Protein AF-C7YKR8-F1 (afdb_monomer)

pLDDT: mean 79.71, std 14.05, range [39.88, 94.81]

Solvent-accessible surface area (backbone atoms only — not comparable to full-atom values): 21267 Å² total; per-residue (Å²): 134,85,64,91,65,53,67,62,52,52,40,52,53,52,49,54,52,49,39,50,47,22,41,76,39,64,65,51,76,65,59,46,47,53,55,51,51,62,50,40,73,78,52,76,65,50,73,67,57,32,49,54,42,43,48,23,43,52,49,33,64,44,86,58,52,64,68,41,47,56,44,45,60,62,54,72,74,64,97,63,94,51,52,55,55,39,54,50,52,48,31,56,67,51,92,46,68,71,55,20,33,53,35,36,21,50,49,52,54,38,23,52,69,47,73,41,38,66,64,45,44,51,46,41,43,74,38,89,64,12,68,61,51,33,50,47,40,27,72,32,49,80,40,50,67,56,33,51,48,32,53,49,55,60,36,59,94,46,92,72,68,79,72,50,65,46,76,80,42,58,94,33,49,64,64,43,45,57,34,87,89,50,61,65,70,57,50,61,70,55,38,53,65,64,66,35,83,55,85,59,70,52,61,76,93,70,42,52,98,83,30,39,31,60,63,54,41,42,43,51,49,43,56,42,42,63,71,40,84,90,59,52,73,69,57,45,45,55,49,44,53,46,42,50,57,38,44,53,53,23,75,53,80,66,56,69,66,51,50,50,54,48,47,56,64,50,46,44,42,43,77,71,60,40,79,43,59,66,72,51,54,50,48,52,32,56,54,32,29,76,58,68,32,64,67,54,19,50,53,53,47,52,52,54,52,50,52,38,50,47,43,75,73,45,81,87,75,86,74,82,82,80,85,73,62,68,66,58,57,53,50,54,53,48,54,56,47,53,55,48,53,53,51,51,52,53,50,54,52,51,52,53,53,52,53,54,52,51,53,54,55,57,61,66,72,71,72,85,84,81,89,91,88,88,132

Secondary structure (DSSP, 8-state):
-PPTTHHHHHHHHHHHHHHHHHHHS---HHHHHHHHHHHHTTSPPPHHHHHHHHHHHHHHH-S-HHHHHHHHHHHHS-SSS-HHHHHHHHHH-SS-HHHHHHHHHHHHHHHHHTT-HHHHHHHHHHSTTHHHHHHHHHHHH--HHHHHHHHHHHHTT-SS---B-GGGGHHHHHHHHH-TTS-HHHHHHHB-----SS--BPPGGG-BTTB-BHHHHHHHHHHHHHT-SSS-HHHHHHHHHHHHHHHHTTTSPPPHHHHHHHHHHHHHHHHTTS---HHHHHHHHHHHHHHH-HHHHHHHHHHHHHHHHHHHH----S-------HHHHHHHHHHHHHHHHHHHHHHHHHHHHHHHHHHHHHHHTTSSS---S--

Structure (mmCIF, N/CA/C/O backbone):
data_AF-C7YKR8-F1
#
_entry.id   AF-C7YKR8-F1
#
loop_
_atom_site.group_PDB
_atom_site.id
_atom_site.type_symbol
_atom_site.label_atom_id
_atom_site.label_alt_id
_atom_site.label_comp_id
_atom_site.label_asym_id
_atom_site.label_entity_id
_atom_site.label_seq_id
_atom_site.pdbx_PDB_ins_code
_atom_site.Cartn_x
_atom_site.Cartn_y
_atom_site.Cartn_z
_atom_site.occupancy
_atom_site.B_iso_or_equiv
_atom_site.auth_seq_id
_atom_site.auth_comp_id
_atom_site.auth_asym_id
_atom_site.auth_atom_id
_atom_site.pdbx_PDB_model_num
ATOM 1 N N . MET A 1 1 ? -13.514 -14.381 -41.328 1.00 40.78 1 MET A N 1
ATOM 2 C CA . MET A 1 1 ? -12.515 -15.469 -41.296 1.00 40.78 1 MET A CA 1
ATOM 3 C C . MET A 1 1 ? -11.174 -14.839 -40.957 1.00 40.78 1 MET A C 1
ATOM 5 O O . MET A 1 1 ? -10.691 -14.051 -41.757 1.00 40.78 1 MET A O 1
ATOM 9 N N . ALA A 1 2 ? -10.637 -15.071 -39.757 1.00 43.06 2 ALA A N 1
ATOM 10 C CA . ALA A 1 2 ? -9.278 -14.646 -39.419 1.00 43.06 2 ALA A CA 1
ATOM 11 C C . ALA A 1 2 ? -8.301 -15.655 -40.035 1.00 43.06 2 ALA A C 1
ATOM 13 O O . ALA A 1 2 ? -8.480 -16.858 -39.852 1.00 43.06 2 ALA A O 1
ATOM 14 N N . ILE A 1 3 ? -7.326 -15.178 -40.810 1.00 47.47 3 ILE A N 1
ATOM 15 C CA . ILE A 1 3 ? -6.285 -16.029 -41.393 1.00 47.47 3 ILE A CA 1
ATOM 16 C C 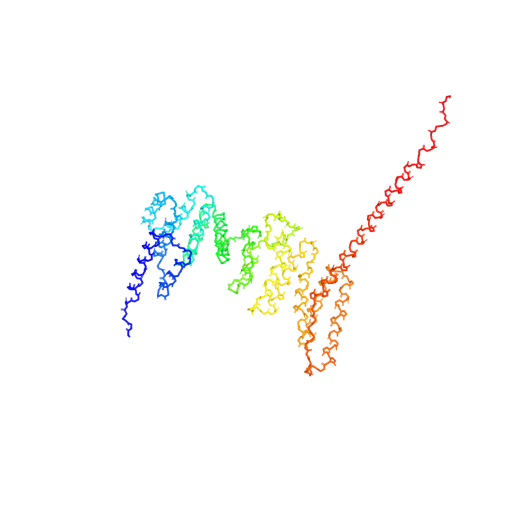. ILE A 1 3 ? -5.303 -16.379 -40.262 1.00 47.47 3 ILE A C 1
ATOM 18 O O . ILE A 1 3 ? -4.758 -15.459 -39.644 1.00 47.47 3 ILE A O 1
ATOM 22 N N . PRO A 1 4 ? -5.057 -17.666 -39.961 1.00 44.59 4 PRO A N 1
ATOM 23 C CA . PRO A 1 4 ? -4.032 -18.059 -38.996 1.00 44.59 4 PRO A CA 1
ATOM 24 C C . PRO A 1 4 ? -2.668 -17.478 -39.415 1.00 44.59 4 PRO A C 1
ATOM 26 O O . PRO A 1 4 ? -2.209 -17.739 -40.523 1.00 44.59 4 PRO A O 1
ATOM 29 N N . GLY A 1 5 ? -2.048 -16.656 -38.558 1.00 57.94 5 GLY A N 1
ATOM 30 C CA . GLY A 1 5 ? -0.767 -15.970 -38.824 1.00 57.94 5 GLY A CA 1
ATOM 31 C C . GLY A 1 5 ? -0.846 -14.442 -38.991 1.00 57.94 5 GLY A C 1
ATOM 32 O O . GLY A 1 5 ? 0.175 -13.764 -38.880 1.00 57.94 5 GLY A O 1
ATOM 33 N N . ASP A 1 6 ? -2.042 -13.874 -39.174 1.00 70.81 6 ASP A N 1
ATOM 34 C CA . ASP A 1 6 ? -2.243 -12.417 -39.307 1.00 70.81 6 ASP A CA 1
ATOM 35 C C . ASP A 1 6 ? -1.933 -11.670 -37.991 1.00 70.81 6 ASP A C 1
ATOM 37 O O . ASP A 1 6 ? -1.323 -10.602 -37.992 1.00 70.81 6 ASP A O 1
ATOM 41 N N . ASP A 1 7 ? -2.254 -12.268 -36.840 1.00 72.06 7 ASP A N 1
ATOM 42 C CA . ASP A 1 7 ? -2.039 -11.637 -35.531 1.00 72.06 7 ASP A CA 1
ATOM 43 C C . ASP A 1 7 ? -0.555 -11.542 -35.136 1.00 72.06 7 ASP A C 1
ATOM 45 O O . ASP A 1 7 ? -0.126 -10.519 -34.597 1.00 72.06 7 ASP A O 1
ATOM 49 N N . GLU A 1 8 ? 0.260 -12.558 -35.445 1.00 76.56 8 GLU A N 1
ATOM 50 C CA . GLU A 1 8 ? 1.711 -12.517 -35.197 1.00 76.56 8 GLU A CA 1
ATOM 51 C C . GLU A 1 8 ? 2.405 -11.493 -36.100 1.00 76.56 8 GLU A C 1
ATOM 53 O O . GLU A 1 8 ? 3.248 -10.718 -35.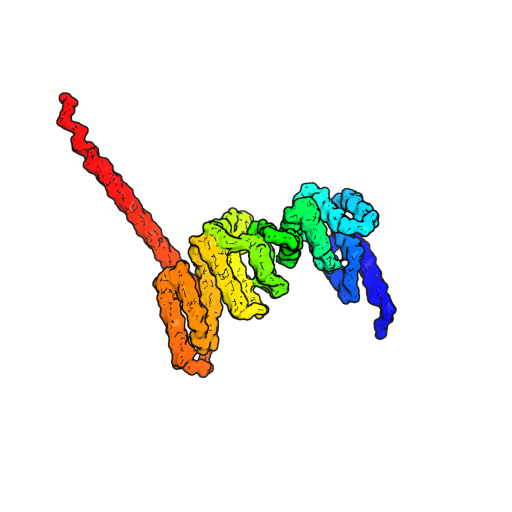639 1.00 76.56 8 GLU A O 1
ATOM 58 N N . PHE A 1 9 ? 2.001 -11.427 -37.371 1.00 79.44 9 PHE A N 1
ATOM 59 C CA . PHE A 1 9 ? 2.515 -10.446 -38.320 1.00 79.44 9 PHE A CA 1
ATOM 60 C C . PHE A 1 9 ? 2.137 -9.010 -37.920 1.00 79.44 9 PHE A C 1
ATOM 62 O O . PHE A 1 9 ? 2.999 -8.126 -37.852 1.00 79.44 9 PHE A O 1
ATOM 69 N N . ARG A 1 10 ? 0.869 -8.775 -37.554 1.00 79.88 10 ARG A N 1
ATOM 70 C CA . ARG A 1 10 ? 0.391 -7.480 -37.036 1.00 79.88 10 ARG A CA 1
ATOM 71 C C . ARG A 1 10 ? 1.097 -7.074 -35.751 1.00 79.88 10 ARG A C 1
ATOM 73 O O . ARG A 1 10 ? 1.428 -5.892 -35.588 1.00 79.88 10 ARG A O 1
ATOM 80 N N . LYS A 1 11 ? 1.363 -8.026 -34.850 1.00 82.62 11 LYS A N 1
ATOM 81 C CA . LYS A 1 11 ? 2.171 -7.779 -33.652 1.00 82.62 11 LYS A CA 1
ATOM 82 C C . LYS A 1 11 ? 3.588 -7.364 -34.033 1.00 82.62 11 LYS A C 1
ATOM 84 O O . LYS A 1 11 ? 4.062 -6.367 -33.499 1.00 82.62 11 LYS A O 1
ATOM 89 N N . GLY A 1 12 ? 4.230 -8.066 -34.969 1.00 83.81 12 GLY A N 1
ATOM 90 C CA . GLY A 1 12 ? 5.576 -7.751 -35.453 1.00 83.81 12 GLY A CA 1
ATOM 91 C C . GLY A 1 12 ? 5.690 -6.318 -35.979 1.00 83.81 12 GLY A C 1
ATOM 92 O O . GLY A 1 12 ? 6.535 -5.551 -35.513 1.00 83.81 12 GLY A O 1
ATOM 93 N N . ILE A 1 13 ? 4.779 -5.908 -36.867 1.00 84.62 13 ILE A N 1
ATOM 94 C CA . ILE A 1 13 ? 4.734 -4.529 -37.386 1.00 84.62 13 ILE A CA 1
ATOM 95 C C . ILE A 1 13 ? 4.521 -3.525 -36.248 1.00 84.62 13 ILE A C 1
ATOM 97 O O . ILE A 1 13 ? 5.262 -2.547 -36.121 1.00 84.62 13 ILE A O 1
ATOM 101 N N . SER A 1 14 ? 3.527 -3.770 -35.393 1.00 85.44 14 SER A N 1
ATOM 102 C CA . SER A 1 14 ? 3.185 -2.851 -34.304 1.00 85.44 14 SER A CA 1
ATOM 103 C C . SER A 1 14 ? 4.318 -2.720 -33.282 1.00 85.44 14 SER A C 1
ATOM 105 O O . SER A 1 14 ? 4.570 -1.629 -32.769 1.00 85.44 14 SER A O 1
ATOM 107 N N . TYR A 1 15 ? 5.031 -3.815 -33.012 1.00 87.38 15 TYR A N 1
ATOM 108 C CA . TYR A 1 15 ? 6.222 -3.850 -32.173 1.00 87.38 15 TYR A CA 1
ATOM 109 C C . TYR A 1 15 ? 7.341 -2.990 -32.761 1.00 87.38 15 TYR A C 1
ATOM 111 O O . TYR A 1 15 ? 7.862 -2.124 -32.058 1.00 87.38 15 TYR A O 1
ATOM 119 N N . HIS A 1 16 ? 7.677 -3.165 -34.042 1.00 85.19 16 HIS A N 1
ATOM 120 C CA . HIS A 1 16 ? 8.729 -2.378 -34.688 1.00 85.19 16 HIS A CA 1
ATOM 121 C C . HIS A 1 16 ? 8.386 -0.885 -34.748 1.00 85.19 16 HIS A C 1
ATOM 123 O O . HIS A 1 16 ? 9.249 -0.041 -34.487 1.00 85.19 16 HIS A O 1
ATOM 129 N N . LEU A 1 17 ? 7.120 -0.543 -35.009 1.00 86.06 17 LEU A N 1
ATOM 130 C CA . LEU A 1 17 ? 6.636 0.837 -34.940 1.00 86.06 17 LEU A CA 1
ATOM 131 C C . LEU A 1 17 ? 6.781 1.414 -33.528 1.00 86.06 17 LEU A C 1
ATOM 133 O O . LEU A 1 17 ? 7.344 2.497 -33.362 1.00 86.06 17 LEU A O 1
ATOM 137 N N . LEU A 1 18 ? 6.336 0.690 -32.496 1.00 86.94 18 LEU A N 1
ATOM 138 C CA . LEU A 1 18 ? 6.470 1.140 -31.110 1.00 86.94 18 LEU A CA 1
ATOM 139 C C . LEU A 1 18 ? 7.938 1.275 -30.693 1.00 86.94 18 LEU A C 1
ATOM 141 O O . LEU A 1 18 ? 8.289 2.256 -30.042 1.00 86.94 18 LEU A O 1
ATOM 145 N N . GLN A 1 19 ? 8.798 0.332 -31.073 1.00 85.06 19 GLN A N 1
ATOM 146 C CA . GLN A 1 19 ? 10.235 0.390 -30.816 1.00 85.06 19 GLN A CA 1
ATOM 147 C C . GLN A 1 19 ? 10.849 1.652 -31.431 1.00 85.06 19 GLN A C 1
ATOM 149 O O . GLN A 1 19 ? 11.587 2.373 -30.756 1.00 85.06 19 GLN A O 1
ATOM 154 N N . THR A 1 20 ? 10.512 1.938 -32.688 1.00 83.00 20 THR A N 1
ATOM 155 C CA . THR A 1 20 ? 11.004 3.107 -33.426 1.00 83.00 20 THR A CA 1
ATOM 156 C C . THR A 1 20 ? 10.533 4.401 -32.767 1.00 83.00 20 THR A C 1
ATOM 158 O O . THR A 1 20 ? 11.340 5.277 -32.459 1.00 83.00 20 THR A O 1
ATOM 161 N N . LEU A 1 21 ? 9.239 4.498 -32.449 1.00 83.81 21 LEU A N 1
ATOM 162 C CA . LEU A 1 21 ? 8.668 5.655 -31.758 1.00 83.81 21 LEU A CA 1
ATOM 163 C C . LEU A 1 21 ? 9.272 5.853 -30.368 1.00 83.81 21 LEU A C 1
ATOM 165 O O . LEU A 1 21 ? 9.591 6.980 -30.002 1.00 83.81 21 LEU A O 1
ATOM 169 N N . ALA A 1 22 ? 9.454 4.774 -29.604 1.00 82.12 22 ALA A N 1
ATOM 170 C CA . ALA A 1 22 ? 10.043 4.827 -28.272 1.00 82.12 22 ALA A CA 1
ATOM 171 C C . ALA A 1 22 ? 11.506 5.279 -28.298 1.00 82.12 22 ALA A C 1
ATOM 173 O O . ALA A 1 22 ? 11.955 5.854 -27.310 1.00 82.12 22 ALA A O 1
ATOM 174 N N . TYR A 1 23 ? 12.226 5.034 -29.397 1.00 79.94 23 TYR A N 1
ATOM 175 C CA . TYR A 1 23 ? 13.611 5.459 -29.592 1.00 79.94 23 TYR A CA 1
ATOM 176 C C . TYR A 1 23 ? 13.722 6.922 -30.045 1.00 79.94 23 TYR A C 1
ATOM 178 O O . TYR A 1 23 ? 14.533 7.676 -29.507 1.00 79.94 23 TYR A O 1
ATOM 186 N N . ILE A 1 24 ? 12.906 7.333 -31.019 1.00 78.06 24 ILE A N 1
ATOM 187 C CA . ILE A 1 24 ? 12.989 8.667 -31.634 1.00 78.06 24 ILE A CA 1
ATOM 188 C C . ILE A 1 24 ? 12.348 9.730 -30.737 1.00 78.06 24 ILE A C 1
ATOM 190 O O . ILE A 1 24 ? 12.894 10.822 -30.576 1.00 78.06 24 ILE A O 1
ATOM 194 N N . ILE A 1 25 ? 11.198 9.413 -30.136 1.00 80.75 25 ILE A N 1
ATOM 195 C CA . ILE A 1 25 ? 10.361 10.369 -29.409 1.00 80.75 25 ILE A CA 1
ATOM 196 C C . ILE A 1 25 ? 10.331 9.986 -27.922 1.00 80.75 25 ILE A C 1
ATOM 198 O O . ILE A 1 25 ? 10.086 8.823 -27.593 1.00 80.75 25 ILE A O 1
ATOM 202 N N . PRO A 1 26 ? 10.517 10.937 -26.985 1.00 81.31 26 PRO A N 1
ATOM 203 C CA . PRO A 1 26 ? 10.390 10.681 -25.551 1.00 81.31 26 PRO A CA 1
ATOM 204 C C . PRO A 1 26 ? 8.919 10.470 -25.160 1.00 81.31 26 PRO A C 1
ATOM 206 O O . PRO A 1 26 ? 8.272 11.341 -24.578 1.00 81.31 26 PRO A O 1
ATOM 209 N N . LEU A 1 27 ? 8.373 9.292 -25.475 1.00 83.75 27 LEU A N 1
ATOM 210 C CA . LEU A 1 27 ? 6.969 8.966 -25.237 1.00 83.75 27 LEU A CA 1
ATOM 211 C C . LEU A 1 27 ? 6.591 9.158 -23.757 1.00 83.75 27 LEU A C 1
ATOM 213 O O . LEU A 1 27 ? 7.277 8.711 -22.822 1.00 83.75 27 LEU A O 1
ATOM 217 N N . SER A 1 28 ? 5.442 9.803 -23.544 1.00 86.12 28 SER A N 1
ATOM 218 C CA . SER A 1 28 ? 4.877 10.024 -22.213 1.00 86.12 28 SER A CA 1
ATOM 219 C C . SER A 1 28 ? 4.529 8.701 -21.509 1.00 86.12 28 SER A C 1
ATOM 221 O O . SER A 1 28 ? 4.562 7.611 -22.098 1.00 86.12 28 SER A O 1
ATOM 223 N N . LYS A 1 29 ? 4.202 8.784 -20.210 1.00 84.00 29 LYS A N 1
ATOM 224 C CA . LYS A 1 29 ? 3.725 7.639 -19.412 1.00 84.00 29 LYS A CA 1
ATOM 225 C C . LYS A 1 29 ? 2.549 6.942 -20.113 1.00 84.00 29 LYS A C 1
ATOM 227 O O . LYS A 1 29 ? 2.623 5.761 -20.446 1.00 84.00 29 LYS A O 1
ATOM 232 N N . SER A 1 30 ? 1.514 7.730 -20.393 1.00 86.81 30 SER A N 1
ATOM 233 C CA . SER A 1 30 ? 0.231 7.299 -20.942 1.00 86.81 30 SER A CA 1
ATOM 234 C C . SER A 1 30 ? 0.314 6.846 -22.398 1.00 86.81 30 SER A C 1
ATOM 236 O O . SER A 1 30 ? -0.304 5.849 -22.760 1.00 86.81 30 SER A O 1
ATOM 238 N N . THR A 1 31 ? 1.076 7.537 -23.248 1.00 88.56 31 THR A N 1
ATOM 239 C CA . THR A 1 31 ? 1.165 7.191 -24.675 1.00 88.56 31 THR A CA 1
ATOM 240 C C . THR A 1 31 ? 1.852 5.848 -24.876 1.00 88.56 31 THR A C 1
ATOM 242 O O . THR A 1 31 ? 1.306 4.987 -25.561 1.00 88.56 31 THR A O 1
ATOM 245 N N . PHE A 1 32 ? 2.986 5.615 -24.210 1.00 88.81 32 PHE A N 1
ATOM 246 C CA . PHE A 1 32 ? 3.649 4.313 -24.275 1.00 88.81 32 PHE A CA 1
ATOM 247 C C . PHE A 1 32 ? 2.764 3.192 -23.715 1.00 88.81 32 PHE A C 1
ATOM 249 O O . PHE A 1 32 ? 2.633 2.154 -24.354 1.00 88.81 32 PHE A O 1
ATOM 256 N N . GLY A 1 33 ? 2.109 3.413 -22.566 1.00 88.12 33 GLY A N 1
ATOM 257 C CA . GLY A 1 33 ? 1.206 2.422 -21.973 1.00 88.12 33 GLY A CA 1
ATOM 258 C C . GLY A 1 33 ? 0.049 2.036 -22.889 1.00 88.12 33 GLY A C 1
ATOM 259 O O . GLY A 1 33 ? -0.237 0.849 -23.030 1.00 88.12 33 GLY A O 1
ATOM 260 N N . ARG A 1 34 ? -0.564 3.008 -23.576 1.00 89.38 34 ARG A N 1
ATOM 261 C CA . ARG A 1 34 ? -1.640 2.748 -24.545 1.00 89.38 34 ARG A CA 1
ATOM 262 C C . ARG A 1 34 ? -1.168 1.886 -25.715 1.00 89.38 34 ARG A C 1
ATOM 264 O O . ARG A 1 34 ? -1.830 0.901 -26.029 1.00 89.38 34 ARG A O 1
ATOM 271 N N . PHE A 1 35 ? -0.041 2.227 -26.341 1.00 88.56 35 PHE A N 1
ATOM 272 C CA . PHE A 1 35 ? 0.480 1.445 -27.467 1.00 88.56 35 PHE A CA 1
ATOM 273 C C . PHE A 1 35 ? 0.908 0.044 -27.036 1.00 88.56 35 PHE A C 1
ATOM 275 O O . PHE A 1 35 ? 0.485 -0.935 -27.643 1.00 88.56 35 PHE A O 1
ATOM 282 N N . ALA A 1 36 ? 1.677 -0.066 -25.953 1.00 88.06 36 ALA A N 1
ATOM 283 C CA . ALA A 1 36 ? 2.160 -1.352 -25.475 1.00 88.06 36 ALA A CA 1
ATOM 284 C C . ALA A 1 36 ? 1.012 -2.285 -25.055 1.00 88.06 36 ALA A C 1
ATOM 286 O O . ALA A 1 36 ? 1.018 -3.458 -25.413 1.00 88.06 36 ALA A O 1
ATOM 287 N N . SER A 1 37 ? -0.014 -1.766 -24.370 1.00 86.75 37 SER A N 1
ATOM 288 C CA . SER A 1 37 ? -1.174 -2.575 -23.965 1.00 86.75 37 SER A CA 1
ATOM 289 C C . SER A 1 37 ? -1.987 -3.061 -25.164 1.00 86.75 37 SER A C 1
ATOM 291 O O . SER A 1 37 ? -2.466 -4.190 -25.156 1.00 86.75 37 SER A O 1
ATOM 293 N N . ARG A 1 38 ? -2.132 -2.237 -26.214 1.00 86.06 38 ARG A N 1
ATOM 294 C CA . ARG A 1 38 ? -2.821 -2.641 -27.452 1.00 86.06 38 ARG A CA 1
ATOM 295 C C . ARG A 1 38 ? -2.106 -3.793 -28.153 1.00 86.06 38 ARG A C 1
ATOM 297 O O . ARG A 1 38 ? -2.774 -4.717 -28.596 1.00 86.06 38 ARG A O 1
ATOM 304 N N . ILE A 1 39 ? -0.776 -3.755 -28.206 1.00 84.75 39 ILE A N 1
ATOM 305 C CA . ILE A 1 39 ? 0.023 -4.820 -28.824 1.00 84.75 39 ILE A CA 1
ATOM 306 C C . ILE A 1 39 ? -0.040 -6.095 -27.971 1.00 84.75 39 ILE A C 1
ATOM 308 O O . ILE A 1 39 ? -0.289 -7.174 -28.500 1.00 84.75 39 ILE A O 1
ATOM 312 N N . ASN A 1 40 ? 0.087 -5.966 -26.647 1.00 81.88 40 ASN A N 1
ATOM 313 C CA . ASN A 1 40 ? 0.116 -7.099 -25.717 1.00 81.88 40 ASN A CA 1
ATOM 314 C C . ASN A 1 40 ? -1.206 -7.886 -25.630 1.00 81.88 40 ASN A C 1
ATOM 316 O O . ASN A 1 40 ? -1.189 -9.052 -25.254 1.00 81.88 40 ASN A O 1
ATOM 320 N N . ARG A 1 41 ? -2.353 -7.278 -25.977 1.00 77.75 41 ARG A N 1
ATOM 321 C CA . ARG A 1 41 ? -3.659 -7.972 -26.013 1.00 77.75 41 ARG A CA 1
ATOM 322 C C . ARG A 1 41 ? -3.714 -9.121 -27.024 1.00 77.75 41 ARG A C 1
ATOM 324 O O . ARG A 1 41 ? -4.576 -9.977 -26.889 1.00 77.75 41 ARG A O 1
ATOM 331 N N . THR A 1 42 ? -2.833 -9.119 -28.025 1.00 70.12 42 THR A N 1
ATOM 332 C CA . THR A 1 42 ? -2.783 -10.171 -29.052 1.00 70.12 42 THR A CA 1
ATOM 333 C C . THR A 1 42 ? -1.957 -11.366 -28.582 1.00 70.12 42 THR A C 1
ATOM 335 O O . THR A 1 42 ? -2.431 -12.493 -28.608 1.00 70.12 42 THR A O 1
ATOM 338 N N . THR A 1 43 ? -0.741 -11.123 -28.087 1.00 74.44 43 THR A N 1
ATOM 339 C CA . THR A 1 43 ? 0.137 -12.131 -27.481 1.00 74.44 43 THR A CA 1
ATOM 340 C C . THR A 1 43 ? 1.107 -11.472 -26.491 1.00 74.44 43 THR A C 1
ATOM 342 O O . THR A 1 43 ? 1.550 -10.342 -26.736 1.00 74.44 43 THR A O 1
ATOM 345 N N . PRO A 1 44 ? 1.500 -12.173 -25.408 1.00 82.69 44 PRO A N 1
ATOM 346 C CA . PRO A 1 44 ? 2.419 -11.642 -24.405 1.00 82.69 44 PRO A CA 1
ATOM 347 C C . PRO A 1 44 ? 3.785 -11.272 -25.000 1.00 82.69 44 PRO A C 1
ATOM 349 O O . PRO A 1 44 ? 4.239 -11.866 -25.984 1.00 82.69 44 PRO A O 1
ATOM 352 N N . TRP A 1 45 ? 4.455 -10.283 -24.410 1.00 84.88 45 TRP A N 1
ATOM 353 C CA . TRP A 1 45 ? 5.810 -9.889 -24.804 1.00 84.88 45 TRP A CA 1
ATOM 354 C C . TRP A 1 45 ? 6.824 -11.014 -24.582 1.00 84.88 45 TRP A C 1
ATOM 356 O O . TRP A 1 45 ? 6.910 -11.583 -23.491 1.00 84.88 45 TRP A O 1
ATOM 366 N N . LYS A 1 46 ? 7.675 -11.280 -25.579 1.00 85.81 46 LYS A N 1
ATOM 367 C CA . LYS A 1 46 ? 8.892 -12.073 -25.356 1.00 85.81 46 LYS A CA 1
ATOM 368 C C . LYS A 1 46 ? 9.849 -11.270 -24.468 1.00 85.81 46 LYS A C 1
ATOM 370 O O . LYS A 1 46 ? 9.908 -10.043 -24.556 1.00 85.81 46 LYS A O 1
ATOM 375 N N . LYS A 1 47 ? 10.663 -11.949 -23.650 1.00 82.44 47 LYS A N 1
ATOM 376 C CA . LYS A 1 47 ? 11.644 -11.285 -22.761 1.00 82.44 47 LYS A CA 1
ATOM 377 C C . LYS A 1 47 ? 12.574 -10.327 -23.525 1.00 82.44 47 LYS A C 1
ATOM 379 O O . LYS A 1 47 ? 12.873 -9.240 -23.036 1.00 82.44 47 LYS A O 1
ATOM 384 N N . SER A 1 48 ? 12.989 -10.705 -24.735 1.00 82.31 48 SER A N 1
ATOM 385 C CA . SER A 1 48 ? 13.815 -9.877 -25.623 1.00 82.31 48 SER A CA 1
ATOM 386 C C . SER A 1 48 ? 13.079 -8.634 -26.140 1.00 82.31 48 SER A C 1
ATOM 388 O O . SER A 1 48 ? 13.642 -7.542 -26.110 1.00 82.31 48 SER A O 1
ATOM 390 N N . GLU A 1 49 ? 11.815 -8.766 -26.552 1.00 85.25 49 GLU A N 1
ATOM 391 C CA . GLU A 1 49 ? 10.966 -7.651 -27.005 1.00 85.25 49 GLU A CA 1
ATOM 392 C C . GLU A 1 49 ? 10.746 -6.633 -25.879 1.00 85.25 49 GLU A C 1
ATOM 394 O O . GLU A 1 49 ? 10.962 -5.432 -26.057 1.00 85.25 49 GLU A O 1
ATOM 399 N N . ALA A 1 50 ? 10.377 -7.125 -24.692 1.00 86.75 50 ALA A N 1
ATOM 400 C CA . ALA A 1 50 ? 10.187 -6.315 -23.495 1.00 86.75 50 ALA A CA 1
ATOM 401 C C . ALA A 1 50 ? 11.458 -5.526 -23.148 1.00 86.75 50 ALA A C 1
ATOM 403 O O . ALA A 1 50 ? 11.407 -4.310 -22.942 1.00 86.75 50 ALA A O 1
ATOM 404 N N . PHE A 1 51 ? 12.609 -6.201 -23.151 1.00 85.25 51 PHE A N 1
ATOM 405 C CA . PHE A 1 51 ? 13.902 -5.569 -22.919 1.00 85.25 51 PHE A CA 1
ATOM 406 C C . PHE A 1 51 ? 14.198 -4.459 -23.940 1.00 85.25 51 PHE A C 1
ATOM 408 O O . PHE A 1 51 ? 14.536 -3.338 -23.553 1.00 85.25 51 PHE A O 1
ATOM 415 N N . ILE A 1 52 ? 14.032 -4.735 -25.239 1.00 83.94 52 ILE A N 1
ATOM 416 C CA . ILE A 1 52 ? 14.313 -3.776 -26.317 1.00 83.94 52 ILE A CA 1
ATOM 417 C C . ILE A 1 52 ? 13.419 -2.533 -26.208 1.00 83.94 52 ILE A C 1
ATOM 419 O O . ILE A 1 52 ? 13.914 -1.413 -26.366 1.00 83.94 52 ILE A O 1
ATOM 423 N N . LEU A 1 53 ? 12.132 -2.704 -25.899 1.00 87.88 53 LEU A N 1
ATOM 424 C CA . LEU A 1 53 ? 11.185 -1.596 -25.739 1.00 87.88 53 LEU A CA 1
ATOM 425 C C . LEU A 1 53 ? 11.508 -0.721 -24.530 1.00 87.88 53 LEU A C 1
ATOM 427 O O . LEU A 1 53 ? 11.538 0.509 -24.637 1.00 87.88 53 LEU A O 1
ATOM 431 N N . VAL A 1 54 ? 11.771 -1.343 -23.379 1.00 88.50 54 VAL A N 1
ATOM 432 C CA . VAL A 1 54 ? 12.140 -0.625 -22.152 1.00 88.50 54 VAL A CA 1
ATOM 433 C C . VAL A 1 54 ? 13.435 0.151 -22.369 1.00 88.50 54 VAL A C 1
ATOM 435 O O . VAL A 1 54 ? 13.523 1.328 -22.014 1.00 88.50 54 VAL A O 1
ATOM 438 N N . ARG A 1 55 ? 14.414 -0.482 -23.022 1.00 85.25 55 ARG A N 1
ATOM 439 C CA . ARG A 1 55 ? 15.675 0.145 -23.411 1.00 85.25 55 ARG A CA 1
ATOM 440 C C . ARG A 1 55 ? 15.445 1.369 -24.294 1.00 85.25 55 ARG A C 1
ATOM 442 O O . ARG A 1 55 ? 15.955 2.437 -23.968 1.00 85.25 55 ARG A O 1
ATOM 449 N N . ALA A 1 56 ? 14.683 1.230 -25.382 1.00 83.38 56 ALA A N 1
ATOM 450 C CA . ALA A 1 56 ? 14.399 2.325 -26.313 1.00 83.38 56 ALA A CA 1
ATOM 451 C C . ALA A 1 56 ? 13.755 3.523 -25.599 1.00 83.38 56 ALA A C 1
ATOM 453 O O . ALA A 1 56 ? 14.148 4.668 -25.812 1.00 83.38 56 ALA A O 1
ATOM 454 N N . ARG A 1 57 ? 12.830 3.256 -24.673 1.00 85.44 57 ARG A N 1
ATOM 455 C CA . ARG A 1 57 ? 12.153 4.298 -23.899 1.00 85.44 57 ARG A CA 1
ATOM 456 C C . ARG A 1 57 ? 13.044 4.986 -22.865 1.00 85.44 57 ARG A C 1
ATOM 458 O O . ARG A 1 57 ? 12.867 6.176 -22.612 1.00 85.44 57 ARG A O 1
ATOM 465 N N . LEU A 1 58 ? 13.965 4.258 -22.235 1.00 85.25 58 LEU A N 1
ATOM 466 C CA . LEU A 1 58 ? 14.946 4.868 -21.336 1.00 85.25 58 LEU A CA 1
ATOM 467 C C . LEU A 1 58 ? 15.898 5.776 -22.133 1.00 85.25 58 LEU A C 1
ATOM 469 O O . LEU A 1 58 ? 16.166 6.902 -21.725 1.00 85.25 58 LEU A O 1
ATOM 473 N N . LEU A 1 59 ? 16.323 5.310 -23.311 1.00 79.19 59 LEU A N 1
ATOM 474 C CA . LEU A 1 59 ? 17.177 6.025 -24.260 1.00 79.19 59 LEU A CA 1
ATOM 475 C C . LEU A 1 59 ? 16.619 7.369 -24.700 1.00 79.19 59 LEU A C 1
ATOM 477 O O . LEU A 1 59 ? 17.325 8.375 -24.647 1.00 79.19 59 LEU A O 1
ATOM 481 N N . SER A 1 60 ? 15.356 7.399 -25.127 1.00 80.00 60 SER A N 1
ATOM 482 C CA . SER A 1 60 ? 14.750 8.636 -25.624 1.00 80.00 60 SER A CA 1
ATOM 483 C C . SER A 1 60 ? 14.650 9.721 -24.554 1.00 80.00 60 SER A C 1
ATOM 485 O O . SER A 1 60 ? 14.568 10.901 -24.895 1.00 80.00 60 SER A O 1
ATOM 487 N N . LYS A 1 61 ? 14.714 9.341 -23.271 1.00 77.38 61 LYS A N 1
ATOM 488 C CA . LYS A 1 61 ? 14.676 10.255 -22.122 1.00 77.38 61 LYS A CA 1
ATOM 489 C C . LYS A 1 61 ? 16.039 10.562 -21.503 1.00 77.38 61 LYS A C 1
ATOM 491 O O . LYS A 1 61 ? 16.131 11.510 -20.725 1.00 77.38 61 LYS A O 1
ATOM 496 N N . ALA A 1 62 ? 17.077 9.792 -21.825 1.00 70.00 62 ALA A N 1
ATOM 497 C CA . ALA A 1 62 ? 18.418 10.012 -21.303 1.00 70.00 62 ALA A CA 1
ATOM 498 C C . ALA A 1 62 ? 19.046 11.272 -21.918 1.00 70.00 62 ALA A C 1
ATOM 500 O O . ALA A 1 62 ? 19.015 11.467 -23.136 1.00 70.00 62 ALA A O 1
ATOM 501 N N . ARG A 1 63 ? 19.654 12.121 -21.077 1.00 68.12 63 ARG A N 1
ATOM 502 C CA . ARG A 1 63 ? 20.348 13.334 -21.538 1.00 68.12 63 ARG A CA 1
ATOM 503 C C . ARG A 1 63 ? 21.707 12.979 -22.142 1.00 68.12 63 ARG A C 1
ATOM 505 O O . ARG A 1 63 ? 22.079 13.526 -23.175 1.00 68.12 63 ARG A O 1
ATOM 512 N N . ASN A 1 64 ? 22.417 12.018 -21.548 1.00 63.56 64 ASN A N 1
ATOM 513 C CA . ASN A 1 64 ? 23.694 11.525 -22.061 1.00 63.56 64 ASN A CA 1
ATOM 514 C C . ASN A 1 64 ? 23.514 10.277 -22.941 1.00 63.56 64 ASN A C 1
ATOM 516 O O . ASN A 1 64 ? 23.859 9.162 -22.551 1.00 63.56 64 ASN A O 1
ATOM 520 N N . ARG A 1 65 ? 22.975 10.461 -24.153 1.00 66.44 65 ARG A N 1
ATOM 521 C CA . ARG A 1 65 ? 22.722 9.354 -25.096 1.00 66.44 65 ARG A CA 1
ATOM 522 C C . ARG A 1 65 ? 23.967 8.505 -25.385 1.00 66.44 65 ARG A C 1
ATOM 524 O O . ARG A 1 65 ? 23.823 7.307 -25.588 1.00 66.44 65 ARG A O 1
ATOM 531 N N . ILE A 1 66 ? 25.166 9.092 -25.340 1.00 63.50 66 ILE A N 1
ATOM 532 C CA . ILE A 1 66 ? 26.443 8.426 -25.653 1.00 63.50 66 ILE A CA 1
ATOM 533 C C . ILE A 1 66 ? 26.859 7.447 -24.548 1.00 63.50 66 ILE A C 1
ATOM 535 O O . ILE A 1 66 ? 27.067 6.270 -24.820 1.00 63.50 66 ILE A O 1
ATOM 539 N N . LYS A 1 67 ? 26.924 7.888 -23.283 1.00 62.50 67 LYS A N 1
ATOM 540 C CA . LYS A 1 67 ? 27.279 7.012 -22.144 1.00 62.50 67 LYS A CA 1
ATOM 541 C C . LYS A 1 67 ? 26.299 5.849 -22.009 1.00 62.50 67 LYS A C 1
ATOM 543 O O . LYS A 1 67 ? 26.653 4.729 -21.647 1.00 62.50 67 LYS A O 1
ATOM 548 N N . VAL A 1 68 ? 25.049 6.145 -22.323 1.00 59.81 68 VAL A N 1
ATOM 549 C CA . VAL A 1 68 ? 23.937 5.224 -22.226 1.00 59.81 68 VAL A CA 1
ATOM 550 C C . VAL A 1 68 ? 24.027 4.235 -23.418 1.00 59.81 68 VAL A C 1
ATOM 552 O O . VAL A 1 68 ? 24.004 3.030 -23.174 1.00 59.81 68 VAL A O 1
ATOM 555 N N . ALA A 1 69 ? 24.368 4.687 -24.643 1.00 63.78 69 ALA A N 1
ATOM 556 C CA . ALA A 1 69 ? 24.779 3.865 -25.806 1.00 63.78 69 ALA A CA 1
ATOM 557 C C . ALA A 1 69 ? 25.939 2.897 -25.544 1.00 63.78 69 ALA A C 1
ATOM 559 O O . ALA A 1 69 ? 25.879 1.745 -25.978 1.00 63.78 69 ALA A O 1
ATOM 560 N N . THR A 1 70 ? 26.944 3.296 -24.765 1.00 64.31 70 THR A N 1
ATOM 561 C CA . THR A 1 70 ? 28.047 2.405 -24.374 1.00 64.31 70 THR A CA 1
ATOM 562 C C . THR A 1 70 ? 27.568 1.232 -23.514 1.00 64.31 70 THR A C 1
ATOM 564 O O . THR A 1 70 ? 27.965 0.086 -23.744 1.00 64.31 70 THR A O 1
ATOM 567 N N . TYR A 1 71 ? 26.672 1.477 -22.551 1.00 59.53 71 TYR A N 1
ATOM 568 C CA . TYR A 1 71 ? 26.030 0.397 -21.792 1.00 59.53 71 TYR A CA 1
ATOM 569 C C . TYR A 1 71 ? 25.110 -0.460 -22.678 1.00 59.53 71 TYR A C 1
ATOM 571 O O . TYR A 1 71 ? 24.939 -1.651 -22.415 1.00 59.53 71 TYR A O 1
ATOM 579 N N . TYR A 1 72 ? 24.584 0.103 -23.770 1.00 62.12 72 TYR A N 1
ATOM 580 C CA . TYR A 1 72 ? 23.723 -0.612 -24.710 1.00 62.12 72 TYR A CA 1
ATOM 581 C C . TYR A 1 72 ? 24.454 -1.566 -25.642 1.00 62.12 72 TYR A C 1
ATOM 583 O O . TYR A 1 72 ? 23.970 -2.686 -25.804 1.00 62.12 72 TYR A O 1
ATOM 591 N N . HIS A 1 73 ? 25.617 -1.197 -26.183 1.00 62.09 73 HIS A N 1
ATOM 592 C CA . HIS A 1 73 ? 26.443 -2.142 -26.943 1.00 62.09 73 HIS A CA 1
ATOM 593 C C . HIS A 1 73 ? 26.849 -3.345 -26.084 1.00 62.09 73 HIS A C 1
ATOM 595 O O . HIS A 1 73 ? 26.781 -4.482 -26.542 1.00 62.09 73 HIS A O 1
ATOM 601 N N . ARG A 1 74 ? 27.157 -3.119 -24.800 1.00 61.28 74 ARG A N 1
ATOM 602 C CA . ARG A 1 74 ? 27.447 -4.203 -23.845 1.00 61.28 74 ARG A CA 1
ATOM 603 C C . ARG A 1 74 ? 26.231 -5.083 -23.554 1.00 61.28 74 ARG A C 1
ATOM 605 O O . ARG A 1 74 ? 26.387 -6.281 -23.365 1.00 61.28 74 ARG A O 1
ATOM 612 N N . SER A 1 75 ? 25.026 -4.513 -23.564 1.00 58.16 75 SER A N 1
ATOM 613 C CA . SER A 1 75 ? 23.780 -5.265 -23.364 1.00 58.16 75 SER A CA 1
ATOM 614 C C . SER A 1 75 ? 23.325 -6.093 -24.574 1.00 58.16 75 SER A C 1
ATOM 616 O O . SER A 1 75 ? 22.407 -6.885 -24.431 1.00 58.16 75 SER A O 1
ATOM 618 N N . LEU A 1 76 ? 23.908 -5.890 -25.762 1.00 59.78 76 LEU A N 1
ATOM 619 C CA . LEU A 1 76 ? 23.549 -6.618 -26.988 1.00 59.78 76 LEU A CA 1
ATOM 620 C C . LEU A 1 76 ? 24.335 -7.930 -27.166 1.00 59.78 76 LEU A C 1
ATOM 622 O O . LEU A 1 76 ? 23.896 -8.788 -27.922 1.00 59.78 76 LEU A O 1
ATOM 626 N N . ASN A 1 77 ? 25.469 -8.087 -26.473 1.00 58.06 77 ASN A N 1
ATOM 627 C CA . ASN A 1 77 ? 26.448 -9.157 -26.707 1.00 58.06 77 ASN A CA 1
ATOM 628 C C . ASN A 1 77 ? 26.462 -10.275 -25.646 1.00 58.06 77 ASN A C 1
ATOM 630 O O . ASN A 1 77 ? 27.495 -10.913 -25.474 1.00 58.06 77 ASN A O 1
ATOM 634 N N . LEU A 1 78 ? 25.386 -10.529 -24.894 1.00 54.69 78 LEU A N 1
ATOM 635 C CA . LEU A 1 78 ? 25.479 -11.444 -23.746 1.00 54.69 78 LEU A CA 1
ATOM 636 C C . LEU A 1 78 ? 24.417 -12.544 -23.749 1.00 54.69 78 LEU A C 1
ATOM 638 O O . LEU A 1 78 ? 23.221 -12.296 -23.658 1.00 54.69 78 LEU A O 1
ATOM 642 N N . SER A 1 79 ? 24.910 -13.776 -23.779 1.00 50.50 79 SER A N 1
ATOM 643 C CA . SER A 1 79 ? 24.200 -15.042 -23.619 1.00 50.50 79 SER A CA 1
ATOM 644 C C . SER A 1 79 ? 23.577 -15.251 -22.230 1.00 50.50 79 SER A C 1
ATOM 646 O O . SER A 1 79 ? 22.736 -16.128 -22.095 1.00 50.50 79 SER A O 1
ATOM 648 N N . ASP A 1 80 ? 23.891 -14.431 -21.218 1.00 52.44 80 ASP A N 1
ATOM 649 C CA . ASP A 1 80 ? 23.515 -14.718 -19.826 1.00 52.44 80 ASP A CA 1
ATOM 650 C C . ASP A 1 80 ? 23.017 -13.485 -19.061 1.00 52.44 80 ASP A C 1
ATOM 652 O O . ASP A 1 80 ? 23.805 -12.629 -18.676 1.00 52.44 80 ASP A O 1
ATOM 656 N N . GLY A 1 81 ? 21.701 -13.402 -18.810 1.00 55.59 81 GLY A N 1
ATOM 657 C CA . GLY A 1 81 ? 21.064 -12.829 -17.603 1.00 55.59 81 GLY A CA 1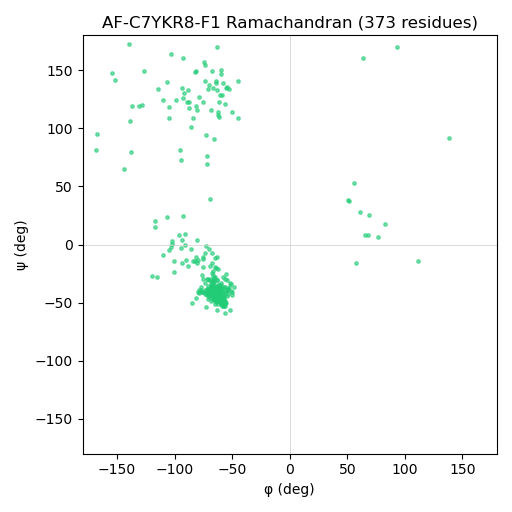
ATOM 658 C C . GLY A 1 81 ? 21.315 -11.370 -17.153 1.00 55.59 81 GLY A C 1
ATOM 659 O O . GLY A 1 81 ? 20.528 -10.854 -16.367 1.00 55.59 81 GLY A O 1
ATOM 660 N N . GLN A 1 82 ? 22.340 -10.663 -17.635 1.00 69.75 82 GLN A N 1
ATOM 661 C CA . GLN A 1 82 ? 22.832 -9.393 -17.069 1.00 69.75 82 GLN A CA 1
ATOM 662 C C . GLN A 1 82 ? 22.236 -8.131 -17.718 1.00 69.75 82 GLN A C 1
ATOM 664 O O . GLN A 1 82 ? 22.610 -7.004 -17.388 1.00 69.75 82 GLN A O 1
ATOM 669 N N . HIS A 1 83 ? 21.299 -8.297 -18.646 1.00 79.81 83 HIS A N 1
ATOM 670 C CA . HIS A 1 83 ? 20.702 -7.219 -19.435 1.00 79.81 83 HIS A CA 1
ATOM 671 C C . HIS A 1 83 ? 20.057 -6.129 -18.562 1.00 79.81 83 HIS A C 1
ATOM 673 O O . HIS A 1 83 ? 20.282 -4.934 -18.768 1.00 79.81 83 HIS A O 1
ATOM 679 N N . TRP A 1 84 ? 19.309 -6.534 -17.533 1.00 86.06 84 TRP A N 1
ATOM 680 C CA . TRP A 1 84 ? 18.665 -5.613 -16.594 1.00 86.06 84 TRP A CA 1
ATOM 681 C C . TRP A 1 84 ? 19.677 -4.856 -15.729 1.00 86.06 84 TRP A C 1
ATOM 683 O O . TRP A 1 84 ? 19.492 -3.665 -15.486 1.00 86.06 84 TRP A O 1
ATOM 693 N N . THR A 1 85 ? 20.793 -5.488 -15.355 1.00 88.62 85 THR A N 1
ATOM 694 C CA . THR A 1 85 ? 21.881 -4.856 -14.592 1.00 88.62 85 THR A CA 1
ATOM 695 C C . THR A 1 85 ? 22.444 -3.649 -15.335 1.00 88.62 85 THR A C 1
ATOM 697 O O . THR A 1 85 ? 22.664 -2.593 -14.741 1.00 88.62 85 THR A O 1
ATOM 700 N N . TRP A 1 86 ? 22.652 -3.773 -16.648 1.00 84.00 86 TRP A N 1
ATOM 701 C CA . TRP A 1 86 ? 23.154 -2.670 -17.467 1.00 84.00 86 TRP A CA 1
ATOM 702 C C . TRP A 1 86 ? 22.138 -1.536 -17.615 1.00 84.00 86 TRP A C 1
ATOM 704 O O . TRP A 1 86 ? 22.531 -0.372 -17.551 1.00 84.00 86 TRP A O 1
ATOM 714 N N . LEU A 1 87 ? 20.840 -1.842 -17.735 1.00 86.25 87 LEU A N 1
ATOM 715 C CA . LEU A 1 87 ? 19.792 -0.813 -17.750 1.00 86.25 87 LEU A CA 1
ATOM 716 C C . LEU A 1 87 ? 19.704 -0.054 -16.426 1.00 86.25 87 LEU A C 1
ATOM 718 O O . LEU A 1 87 ? 19.563 1.168 -16.435 1.00 86.25 87 LEU A O 1
ATOM 722 N N . ILE A 1 88 ? 19.832 -0.755 -15.300 1.00 90.25 88 ILE A N 1
ATOM 723 C CA . ILE A 1 88 ? 19.866 -0.132 -13.976 1.00 90.25 88 ILE A CA 1
ATOM 724 C C . ILE A 1 88 ? 21.099 0.770 -13.856 1.00 90.25 88 ILE A C 1
ATOM 726 O O . ILE A 1 88 ? 20.967 1.942 -13.511 1.00 90.25 88 ILE A O 1
ATOM 730 N N . LYS A 1 89 ? 22.294 0.278 -14.214 1.00 87.56 89 LYS A N 1
ATOM 731 C CA . LYS A 1 89 ? 23.524 1.093 -14.213 1.00 87.56 89 LYS A CA 1
ATOM 732 C C . LYS A 1 89 ? 23.404 2.323 -15.115 1.00 87.56 89 LYS A C 1
ATOM 734 O O . LYS A 1 89 ? 23.877 3.393 -14.744 1.00 87.56 89 LYS A O 1
ATOM 739 N N . ALA A 1 90 ? 22.749 2.197 -16.268 1.00 83.31 90 ALA A N 1
ATOM 740 C CA . ALA A 1 90 ? 22.480 3.326 -17.152 1.00 83.31 90 ALA A CA 1
ATOM 741 C C . ALA A 1 90 ? 21.517 4.341 -16.510 1.00 83.31 90 ALA A C 1
ATOM 743 O O . ALA A 1 90 ? 21.779 5.539 -16.570 1.00 83.31 90 ALA A O 1
ATOM 744 N N . ALA A 1 91 ? 20.452 3.878 -15.844 1.00 87.19 91 ALA A N 1
ATOM 745 C CA . ALA A 1 91 ? 19.511 4.744 -15.130 1.00 87.19 91 ALA A CA 1
ATOM 746 C C . ALA A 1 91 ? 20.183 5.527 -13.986 1.00 87.19 91 ALA A C 1
ATOM 748 O O . ALA A 1 91 ? 19.870 6.703 -13.789 1.00 87.19 91 ALA A O 1
ATOM 749 N N . LEU A 1 92 ? 21.129 4.890 -13.287 1.00 88.06 92 LEU A N 1
ATOM 750 C CA . LEU A 1 92 ? 21.911 5.469 -12.190 1.00 88.06 92 LEU A CA 1
ATOM 751 C C . LEU A 1 92 ? 23.119 6.301 -12.657 1.00 88.06 92 LEU A C 1
ATOM 753 O O . LEU A 1 92 ? 23.696 7.039 -11.869 1.00 88.06 92 LEU A O 1
ATOM 757 N N . GLY A 1 93 ? 23.522 6.196 -13.927 1.00 81.69 93 GLY A N 1
ATOM 758 C CA . GLY A 1 93 ? 24.757 6.793 -14.449 1.00 81.69 93 GLY A CA 1
ATOM 759 C C . GLY A 1 93 ? 24.747 8.319 -14.619 1.00 81.69 93 GLY A C 1
ATOM 760 O O . GLY A 1 93 ? 25.764 8.872 -15.057 1.00 81.69 93 GLY A O 1
ATOM 761 N N . GLU A 1 94 ? 23.623 8.971 -14.314 1.00 80.38 94 GLU A N 1
ATOM 762 C CA . GLU A 1 94 ? 23.432 10.426 -14.302 1.00 80.38 94 GLU A CA 1
ATOM 763 C C . GLU A 1 94 ? 23.940 11.039 -12.987 1.00 80.38 94 GLU A C 1
ATOM 765 O O . GLU A 1 94 ? 23.857 10.413 -11.935 1.00 80.38 94 GLU A O 1
ATOM 770 N N . SER A 1 95 ? 24.439 12.276 -13.023 1.00 77.19 95 SER A N 1
ATOM 771 C CA . SER A 1 95 ? 25.022 12.938 -11.841 1.00 77.19 95 SER A CA 1
ATOM 772 C C . SER A 1 95 ? 23.984 13.450 -10.835 1.00 77.19 95 SER A C 1
ATOM 774 O O . SER A 1 95 ? 24.273 13.563 -9.649 1.00 77.19 95 SER A O 1
ATOM 776 N N . SER A 1 96 ? 22.767 13.760 -11.288 1.00 86.88 96 SER A N 1
ATOM 777 C CA . SER A 1 96 ? 21.702 14.302 -10.436 1.00 86.88 96 SER A CA 1
ATOM 778 C C . SER A 1 96 ? 20.806 13.197 -9.873 1.00 86.88 96 SER A C 1
ATOM 780 O O . SER A 1 96 ? 20.177 12.462 -10.639 1.00 86.88 96 SER A O 1
ATOM 782 N N . LYS A 1 97 ? 20.642 13.151 -8.542 1.00 86.56 97 LYS A N 1
ATOM 783 C CA . LYS A 1 97 ? 19.725 12.221 -7.848 1.00 86.56 97 LYS A CA 1
ATOM 784 C C . LYS A 1 97 ? 18.286 12.316 -8.364 1.00 86.56 97 LYS A C 1
ATOM 786 O O . LYS A 1 97 ? 17.628 11.302 -8.580 1.00 86.56 97 LYS A O 1
ATOM 791 N N . GLN A 1 98 ? 17.804 13.525 -8.653 1.00 86.88 98 GLN A N 1
ATOM 792 C CA . GLN A 1 98 ? 16.463 13.730 -9.208 1.00 86.88 98 GLN A CA 1
ATOM 793 C C . GLN A 1 98 ? 16.302 13.057 -10.582 1.00 86.88 98 GLN A C 1
ATOM 795 O O . GLN A 1 98 ? 15.257 12.476 -10.880 1.00 86.88 98 GLN A O 1
ATOM 800 N N . ARG A 1 99 ? 17.346 13.093 -11.417 1.00 86.06 99 ARG A N 1
ATOM 801 C CA . ARG A 1 99 ? 17.350 12.425 -12.727 1.00 86.06 99 ARG A CA 1
ATOM 802 C C . ARG A 1 99 ? 17.472 10.915 -12.602 1.00 86.06 99 ARG A C 1
ATOM 804 O O . ARG A 1 99 ? 16.767 10.211 -13.319 1.00 86.06 99 ARG A O 1
ATOM 811 N N . GLN A 1 100 ? 18.282 10.424 -11.666 1.00 88.94 100 GLN A N 1
ATOM 812 C CA . GLN A 1 100 ? 18.342 8.996 -11.350 1.00 88.94 100 GLN A CA 1
ATOM 813 C C . GLN A 1 100 ? 16.951 8.473 -10.963 1.00 88.94 100 GLN A C 1
ATOM 815 O O . GLN A 1 100 ? 16.468 7.525 -11.576 1.00 88.94 100 GLN A O 1
ATOM 820 N N . LEU A 1 101 ? 16.240 9.155 -10.057 1.00 89.75 101 LEU A N 1
ATOM 821 C CA . LEU A 1 101 ? 14.865 8.796 -9.688 1.00 89.75 101 LEU A CA 1
ATOM 822 C C . LEU A 1 101 ? 13.899 8.875 -10.883 1.00 89.75 101 LEU A C 1
ATOM 824 O O . LEU A 1 101 ? 13.059 7.996 -11.058 1.00 89.75 101 LEU A O 1
ATOM 828 N N . GLN A 1 102 ? 14.024 9.874 -11.762 1.00 88.81 102 GLN A N 1
ATOM 829 C CA . GLN A 1 102 ? 13.202 9.962 -12.977 1.00 88.81 102 GLN A CA 1
ATOM 830 C C . GLN A 1 102 ? 13.453 8.794 -13.952 1.00 88.81 102 GLN A C 1
ATOM 832 O O . GLN A 1 102 ? 12.510 8.273 -14.567 1.00 88.81 102 GLN A O 1
ATOM 837 N N . ASN A 1 103 ? 14.708 8.368 -14.092 1.00 89.56 103 ASN A N 1
ATOM 838 C CA . ASN A 1 103 ? 15.098 7.232 -14.919 1.00 89.56 103 ASN A CA 1
ATOM 839 C C . ASN A 1 103 ? 14.617 5.915 -14.311 1.00 89.56 103 ASN A C 1
ATOM 841 O O . ASN A 1 103 ? 14.009 5.117 -15.023 1.00 89.56 103 ASN A O 1
ATOM 845 N N . LEU A 1 104 ? 14.795 5.722 -13.000 1.00 92.38 104 LEU A N 1
ATOM 846 C CA . LEU A 1 104 ? 14.260 4.572 -12.270 1.00 92.38 104 LEU A CA 1
ATOM 847 C C . LEU A 1 104 ? 12.737 4.503 -12.393 1.00 92.38 104 LEU A C 1
ATOM 849 O O . LEU A 1 104 ? 12.208 3.440 -12.697 1.00 92.38 104 LEU A O 1
ATOM 853 N N . ARG A 1 105 ? 12.030 5.635 -12.283 1.00 91.69 105 ARG A N 1
ATOM 854 C CA . ARG A 1 105 ? 10.578 5.712 -12.513 1.00 91.69 105 ARG A CA 1
ATOM 855 C C . ARG A 1 105 ? 10.196 5.289 -13.926 1.00 91.69 105 ARG A C 1
ATOM 857 O O . ARG A 1 105 ? 9.199 4.600 -14.127 1.00 91.69 105 ARG A O 1
ATOM 864 N N . THR A 1 106 ? 10.958 5.730 -14.926 1.00 90.06 106 THR A N 1
ATOM 865 C CA . THR A 1 106 ? 10.725 5.333 -16.320 1.00 90.06 106 THR A CA 1
ATOM 866 C C . THR A 1 106 ? 10.958 3.836 -16.491 1.00 90.06 106 THR A C 1
ATOM 868 O O . THR A 1 106 ? 10.141 3.172 -17.127 1.00 90.06 106 THR A O 1
ATOM 871 N N . LEU A 1 107 ? 12.027 3.305 -15.902 1.00 91.44 107 LEU A N 1
ATOM 872 C CA . LEU A 1 107 ? 12.402 1.899 -15.964 1.00 91.44 107 LEU A CA 1
ATOM 873 C C . LEU A 1 107 ? 11.333 1.007 -15.315 1.00 91.44 107 LEU A C 1
ATOM 875 O O . LEU A 1 107 ? 10.754 0.171 -16.005 1.00 91.44 107 LEU A O 1
ATOM 879 N N . THR A 1 108 ? 10.988 1.249 -14.047 1.00 93.31 108 THR A N 1
ATOM 880 C CA . THR A 1 108 ? 9.984 0.468 -13.299 1.00 93.31 108 THR A CA 1
ATOM 881 C C . THR A 1 108 ? 8.627 0.486 -13.987 1.00 93.31 108 THR A C 1
ATOM 883 O O . THR A 1 108 ? 8.025 -0.562 -14.221 1.00 93.31 108 THR A O 1
ATOM 886 N N . HIS A 1 109 ? 8.163 1.664 -14.405 1.00 91.75 109 HIS A N 1
ATOM 887 C CA . HIS A 1 109 ? 6.880 1.790 -15.080 1.00 91.75 109 HIS A CA 1
ATOM 888 C C . HIS A 1 109 ? 6.853 1.091 -16.449 1.00 91.75 109 HIS A C 1
ATOM 890 O O . HIS A 1 109 ? 5.842 0.492 -16.816 1.00 91.75 109 HIS A O 1
ATOM 896 N N . SER A 1 110 ? 7.943 1.161 -17.216 1.00 91.06 110 SER A N 1
ATOM 897 C CA . SER A 1 110 ? 8.028 0.465 -18.505 1.00 91.06 110 SER A CA 1
ATOM 898 C C . SER A 1 110 ? 8.017 -1.044 -18.307 1.00 91.06 110 SER A C 1
ATOM 900 O O . SER A 1 110 ? 7.241 -1.717 -18.975 1.00 91.06 110 SER A O 1
ATOM 902 N N . CYS A 1 111 ? 8.799 -1.552 -17.349 1.00 92.25 111 CYS A N 1
ATOM 903 C CA . CYS A 1 111 ? 8.830 -2.970 -16.997 1.00 92.25 111 CYS A CA 1
ATOM 904 C C . CYS A 1 111 ? 7.471 -3.480 -16.512 1.00 92.25 111 CYS A C 1
ATOM 906 O O . CYS A 1 111 ? 7.072 -4.567 -16.917 1.00 92.25 111 CYS A O 1
ATOM 908 N N . LYS A 1 112 ? 6.726 -2.690 -15.723 1.00 92.00 112 LYS A N 1
ATOM 909 C CA . LYS A 1 112 ? 5.345 -3.021 -15.329 1.00 92.00 112 LYS A CA 1
ATOM 910 C C . LYS A 1 112 ? 4.439 -3.205 -16.551 1.00 92.00 112 LYS A C 1
ATOM 912 O O . LYS A 1 112 ? 3.733 -4.199 -16.636 1.00 92.00 112 LYS A O 1
ATOM 917 N N . ILE A 1 113 ? 4.499 -2.292 -17.523 1.00 90.25 113 ILE A N 1
ATOM 918 C CA . ILE A 1 113 ? 3.674 -2.358 -18.743 1.00 90.25 113 ILE A CA 1
ATOM 919 C C . ILE A 1 113 ? 3.994 -3.585 -19.602 1.00 90.25 113 ILE A C 1
ATOM 921 O O . ILE A 1 113 ? 3.085 -4.187 -20.167 1.00 90.25 113 ILE A O 1
ATOM 925 N N . VAL A 1 114 ? 5.274 -3.932 -19.741 1.00 89.88 114 VAL A N 1
ATOM 926 C CA . VAL A 1 114 ? 5.701 -5.049 -20.599 1.00 89.88 114 VAL A CA 1
ATOM 927 C C . VAL A 1 114 ? 5.783 -6.389 -19.855 1.00 89.88 114 VAL A C 1
ATOM 929 O O . VAL A 1 114 ? 6.317 -7.350 -20.396 1.00 89.88 114 VAL A O 1
ATOM 932 N N . GLY A 1 115 ? 5.294 -6.465 -18.612 1.00 88.88 115 GLY A N 1
ATOM 933 C CA . GLY A 1 115 ? 5.280 -7.704 -17.825 1.00 88.88 115 GLY A CA 1
ATOM 934 C C . GLY A 1 115 ? 6.664 -8.203 -17.387 1.00 88.88 115 GLY A C 1
ATOM 935 O O . GLY A 1 115 ? 6.851 -9.393 -17.182 1.00 88.88 115 GLY A O 1
ATOM 936 N N . SER A 1 116 ? 7.655 -7.315 -17.266 1.00 90.69 116 SER A N 1
ATOM 937 C CA . SER A 1 116 ? 9.038 -7.644 -16.866 1.00 90.69 116 SER A CA 1
ATOM 938 C C . SER A 1 116 ? 9.461 -6.988 -15.545 1.00 90.69 116 SER A C 1
ATOM 940 O O . SER A 1 116 ? 10.652 -6.812 -15.290 1.00 90.69 116 SER A O 1
ATOM 942 N N . LEU A 1 117 ? 8.499 -6.575 -14.712 1.00 93.19 117 LEU A N 1
ATOM 943 C CA . LEU A 1 117 ? 8.782 -5.931 -13.425 1.00 93.19 117 LEU A CA 1
ATOM 944 C C . LEU A 1 117 ? 9.535 -6.867 -12.472 1.00 93.19 117 LEU A C 1
ATOM 946 O O . LEU A 1 117 ? 10.540 -6.454 -11.908 1.00 93.19 117 LEU A O 1
ATOM 950 N N . ASP A 1 118 ? 9.102 -8.120 -12.354 1.00 92.38 118 ASP A N 1
ATOM 951 C CA . ASP A 1 118 ? 9.739 -9.113 -11.482 1.00 92.38 118 ASP A CA 1
ATOM 952 C C . ASP A 1 118 ? 11.226 -9.329 -11.825 1.00 92.38 118 ASP A C 1
ATOM 954 O O . ASP A 1 118 ? 12.101 -9.230 -10.966 1.00 92.38 118 ASP A O 1
ATOM 958 N N . ALA A 1 119 ? 11.540 -9.490 -13.114 1.00 90.69 119 ALA A N 1
ATOM 959 C CA . ALA A 1 119 ? 12.918 -9.634 -13.581 1.00 90.69 119 ALA A CA 1
ATOM 960 C C . ALA A 1 119 ? 13.788 -8.405 -13.256 1.00 90.69 119 ALA A C 1
ATOM 962 O O . ALA A 1 119 ? 14.961 -8.553 -12.900 1.00 90.69 119 ALA A O 1
ATOM 963 N N . LEU A 1 120 ? 13.222 -7.196 -13.358 1.00 93.50 120 LEU A N 1
ATOM 964 C CA . LEU A 1 120 ? 13.900 -5.959 -12.970 1.00 93.50 120 LEU A CA 1
ATOM 965 C C . LEU A 1 120 ? 14.177 -5.924 -11.461 1.00 93.50 120 LEU A C 1
ATOM 967 O O . LEU A 1 120 ? 15.314 -5.663 -11.069 1.00 93.50 120 LEU A O 1
ATOM 971 N N . LEU A 1 121 ? 13.158 -6.173 -10.633 1.00 94.81 121 LEU A N 1
ATOM 972 C CA . LEU A 1 121 ? 13.270 -6.106 -9.174 1.00 94.81 121 LEU A CA 1
ATOM 973 C C . LEU A 1 121 ? 14.217 -7.185 -8.642 1.00 94.81 121 LEU A C 1
ATOM 975 O O . LEU A 1 121 ? 15.096 -6.879 -7.843 1.00 94.81 121 LEU A O 1
ATOM 979 N N . THR A 1 122 ? 14.125 -8.412 -9.157 1.00 93.50 122 THR A N 1
ATOM 980 C CA . THR A 1 122 ? 15.018 -9.519 -8.785 1.00 93.50 122 THR A CA 1
ATOM 981 C C . THR A 1 122 ? 16.465 -9.209 -9.159 1.00 93.50 122 THR A C 1
ATOM 983 O O . THR A 1 122 ? 17.391 -9.485 -8.395 1.00 93.50 122 THR A O 1
ATOM 986 N N . THR A 1 123 ? 16.685 -8.581 -10.319 1.00 92.44 123 THR A N 1
ATOM 987 C CA . THR A 1 123 ? 18.029 -8.135 -10.705 1.00 92.44 123 THR A CA 1
ATOM 988 C C . THR A 1 123 ? 18.531 -7.041 -9.766 1.00 92.44 123 THR A C 1
ATOM 990 O O . THR A 1 123 ? 19.657 -7.130 -9.287 1.00 92.44 123 THR A O 1
ATOM 993 N N . ALA A 1 124 ? 17.699 -6.041 -9.456 1.00 93.69 124 ALA A N 1
ATOM 994 C CA . ALA A 1 124 ? 18.042 -4.971 -8.523 1.00 93.69 124 ALA A CA 1
ATOM 995 C C . ALA A 1 124 ? 18.371 -5.505 -7.118 1.00 93.69 124 ALA A C 1
ATOM 997 O O . ALA A 1 124 ? 19.353 -5.068 -6.525 1.00 93.69 124 ALA A O 1
ATOM 998 N N . ALA A 1 125 ? 17.617 -6.490 -6.622 1.00 92.81 125 ALA A N 1
ATOM 999 C CA . ALA A 1 125 ? 17.845 -7.134 -5.328 1.00 92.81 125 ALA A CA 1
ATOM 1000 C C . ALA A 1 125 ? 19.230 -7.793 -5.227 1.00 92.81 125 ALA A C 1
ATOM 1002 O O . ALA A 1 125 ? 19.866 -7.735 -4.176 1.00 92.81 125 ALA A O 1
ATOM 1003 N N . ARG A 1 126 ? 19.701 -8.397 -6.327 1.00 91.31 126 ARG A N 1
ATOM 1004 C CA . ARG A 1 126 ? 20.990 -9.106 -6.422 1.00 91.31 126 ARG A CA 1
ATOM 1005 C C . ARG A 1 126 ? 22.188 -8.182 -6.650 1.00 91.31 126 ARG A C 1
ATOM 1007 O O . ARG A 1 126 ? 23.328 -8.636 -6.589 1.00 91.31 126 ARG A O 1
ATOM 1014 N N . MET A 1 127 ? 21.960 -6.908 -6.961 1.00 91.12 127 MET A N 1
ATOM 1015 C CA . MET A 1 127 ? 23.043 -5.945 -7.148 1.00 91.12 127 MET A CA 1
ATOM 1016 C C . MET A 1 127 ? 23.659 -5.527 -5.803 1.00 91.12 127 MET A C 1
ATOM 1018 O O . MET A 1 127 ? 22.986 -5.570 -4.769 1.00 91.12 127 MET A O 1
ATOM 1022 N N . PRO A 1 128 ? 24.920 -5.048 -5.799 1.00 88.81 128 PRO A N 1
ATOM 1023 C CA . PRO A 1 128 ? 25.480 -4.369 -4.636 1.00 88.81 128 PRO A CA 1
ATOM 1024 C C . PRO A 1 128 ? 24.550 -3.234 -4.189 1.00 88.81 128 PRO A C 1
ATOM 1026 O O . PRO A 1 128 ? 24.073 -2.464 -5.024 1.00 88.81 128 PRO A O 1
ATOM 1029 N N . ASN A 1 129 ? 24.281 -3.138 -2.885 1.00 88.50 129 ASN A N 1
ATOM 1030 C CA . ASN A 1 129 ? 23.316 -2.195 -2.299 1.00 88.50 129 ASN A CA 1
ATOM 1031 C C . ASN A 1 129 ? 21.862 -2.374 -2.786 1.00 88.50 129 ASN A C 1
ATOM 1033 O O . ASN A 1 129 ? 21.085 -1.417 -2.772 1.00 88.50 129 ASN A O 1
ATOM 1037 N N . GLY A 1 130 ? 21.467 -3.594 -3.175 1.00 89.69 130 GLY A N 1
ATOM 1038 C CA . GLY A 1 130 ? 20.139 -3.895 -3.722 1.00 89.69 130 GLY A CA 1
ATOM 1039 C C . GLY A 1 130 ? 18.960 -3.414 -2.866 1.00 89.69 130 GLY A C 1
ATOM 1040 O O . GLY A 1 130 ? 17.961 -2.958 -3.411 1.00 89.69 130 GLY A O 1
ATOM 1041 N N . GLY A 1 131 ? 19.097 -3.398 -1.535 1.00 88.81 131 GLY A N 1
ATOM 1042 C CA . GLY A 1 131 ? 18.070 -2.849 -0.636 1.00 88.81 131 GLY A CA 1
ATOM 1043 C C . GLY A 1 131 ? 17.851 -1.344 -0.798 1.00 88.81 131 GLY A C 1
ATOM 1044 O O . GLY A 1 131 ? 16.713 -0.890 -0.886 1.00 88.81 131 GLY A O 1
ATOM 1045 N N . SER A 1 132 ? 18.938 -0.572 -0.906 1.00 90.31 132 SER A N 1
ATOM 1046 C CA . SER A 1 132 ? 18.873 0.872 -1.168 1.00 90.31 132 SER A CA 1
ATOM 1047 C C . SER A 1 132 ? 18.307 1.148 -2.560 1.00 90.31 132 SER A C 1
ATOM 1049 O O . SER A 1 132 ? 17.466 2.025 -2.726 1.00 90.31 132 SER A O 1
ATOM 1051 N N . LEU A 1 133 ? 18.719 0.359 -3.554 1.00 92.25 133 LEU A N 1
ATOM 1052 C CA . LEU A 1 133 ? 18.228 0.487 -4.922 1.00 92.25 133 LEU A CA 1
ATOM 1053 C C . LEU A 1 133 ? 16.724 0.196 -5.032 1.00 92.25 133 LEU A C 1
ATOM 1055 O O . LEU A 1 133 ? 16.005 0.935 -5.700 1.00 92.25 133 LEU A O 1
ATOM 1059 N N . LEU A 1 134 ? 16.234 -0.861 -4.381 1.00 93.06 134 LEU A N 1
ATOM 1060 C CA . LEU A 1 134 ? 14.806 -1.188 -4.363 1.00 93.06 134 LEU A CA 1
ATOM 1061 C C . LEU A 1 134 ? 13.992 -0.124 -3.624 1.00 93.06 134 LEU A C 1
ATOM 1063 O O . LEU A 1 134 ? 12.914 0.243 -4.091 1.00 93.06 134 LEU A O 1
ATOM 1067 N N . ARG A 1 135 ? 14.539 0.448 -2.544 1.00 90.69 135 ARG A N 1
ATOM 1068 C CA . ARG A 1 135 ? 13.953 1.614 -1.871 1.00 90.69 135 ARG A CA 1
ATOM 1069 C C . ARG A 1 135 ? 13.868 2.828 -2.806 1.00 90.69 135 ARG A C 1
ATOM 1071 O O . ARG A 1 135 ? 12.820 3.463 -2.879 1.00 90.69 135 ARG A O 1
ATOM 1078 N N . ASP A 1 136 ? 14.918 3.129 -3.568 1.00 90.62 136 ASP A N 1
ATOM 1079 C CA . ASP A 1 136 ? 14.899 4.219 -4.554 1.00 90.62 136 ASP A CA 1
ATOM 1080 C C . ASP A 1 136 ? 13.903 3.948 -5.694 1.00 90.62 136 ASP A C 1
ATOM 1082 O O . ASP A 1 136 ? 13.213 4.861 -6.152 1.00 90.62 136 ASP A O 1
ATOM 1086 N N . MET A 1 137 ? 13.777 2.691 -6.136 1.00 91.94 137 MET A N 1
ATOM 1087 C CA . MET A 1 137 ? 12.773 2.277 -7.122 1.00 91.94 137 MET A CA 1
ATOM 1088 C C . MET A 1 137 ? 11.345 2.440 -6.596 1.00 91.94 137 MET A C 1
ATOM 1090 O O . MET A 1 137 ? 10.490 2.922 -7.346 1.00 91.94 137 MET A O 1
ATOM 1094 N N . LEU A 1 138 ? 11.096 2.097 -5.327 1.00 91.12 138 LEU A N 1
ATOM 1095 C CA . LEU A 1 138 ? 9.839 2.378 -4.633 1.00 91.12 138 LEU A CA 1
ATOM 1096 C C . LEU A 1 138 ? 9.550 3.877 -4.689 1.00 91.12 138 LEU A C 1
ATOM 1098 O O . LEU A 1 138 ? 8.559 4.256 -5.312 1.00 91.12 138 LEU A O 1
ATOM 1102 N N . ILE A 1 139 ? 10.455 4.715 -4.160 1.00 87.75 139 ILE A N 1
ATOM 1103 C CA . ILE A 1 139 ? 10.297 6.181 -4.073 1.00 87.75 139 ILE A CA 1
ATOM 1104 C C . ILE A 1 139 ? 10.031 6.789 -5.456 1.00 87.75 139 ILE A C 1
ATOM 1106 O O . ILE A 1 139 ? 9.181 7.667 -5.623 1.00 87.75 139 ILE A O 1
ATOM 1110 N N . ALA A 1 140 ? 10.745 6.305 -6.470 1.00 88.19 140 ALA A N 1
ATOM 1111 C CA . ALA A 1 140 ? 10.601 6.760 -7.841 1.00 88.19 140 ALA A CA 1
ATOM 1112 C C . ALA A 1 140 ? 9.253 6.364 -8.468 1.00 88.19 140 ALA A C 1
ATOM 1114 O O . ALA A 1 140 ? 8.683 7.145 -9.236 1.00 88.19 140 ALA A O 1
ATOM 1115 N N . SER A 1 141 ? 8.750 5.157 -8.190 1.00 88.38 141 SER A N 1
ATOM 1116 C CA . SER A 1 141 ? 7.607 4.568 -8.899 1.00 88.38 141 SER A CA 1
ATOM 1117 C C . SER A 1 141 ? 6.314 5.372 -8.735 1.00 88.38 141 SER A C 1
ATOM 1119 O O . SER A 1 141 ? 5.605 5.589 -9.729 1.00 88.38 141 SER A O 1
ATOM 1121 N N . ARG A 1 142 ? 6.042 5.865 -7.516 1.00 86.19 142 ARG A N 1
ATOM 1122 C CA . ARG A 1 142 ? 4.735 6.416 -7.117 1.00 86.19 142 ARG A CA 1
ATOM 1123 C C . ARG A 1 142 ? 3.575 5.459 -7.452 1.00 86.19 142 ARG A C 1
ATOM 1125 O O . ARG A 1 142 ? 2.551 5.897 -7.968 1.00 86.19 142 ARG A O 1
ATOM 1132 N N . ASP A 1 143 ? 3.786 4.154 -7.276 1.00 91.06 143 ASP A N 1
ATOM 1133 C CA . ASP A 1 143 ? 2.823 3.089 -7.578 1.00 91.06 143 ASP A CA 1
ATOM 1134 C C . ASP A 1 143 ? 2.823 2.059 -6.428 1.00 91.06 143 ASP A C 1
ATOM 1136 O O . ASP A 1 143 ? 3.878 1.472 -6.164 1.00 91.06 143 ASP A O 1
ATOM 1140 N N . PRO A 1 144 ? 1.689 1.839 -5.732 1.00 93.19 144 PRO A N 1
ATOM 1141 C CA . PRO A 1 144 ? 1.645 1.001 -4.531 1.00 93.19 144 PRO A CA 1
ATOM 1142 C C . PRO A 1 144 ? 2.008 -0.463 -4.814 1.00 93.19 144 PRO A C 1
ATOM 1144 O O . PRO A 1 144 ? 2.730 -1.074 -4.027 1.00 93.19 144 PRO A O 1
ATOM 1147 N N . HIS A 1 145 ? 1.630 -1.016 -5.972 1.00 92.94 145 HIS A N 1
ATOM 1148 C CA . HIS A 1 145 ? 2.005 -2.391 -6.323 1.00 92.94 145 HIS A CA 1
ATOM 1149 C C . HIS A 1 145 ? 3.505 -2.529 -6.576 1.00 92.94 145 HIS A C 1
ATOM 1151 O O . HIS A 1 145 ? 4.098 -3.542 -6.222 1.00 92.94 145 HIS A O 1
ATOM 1157 N N . VAL A 1 146 ? 4.135 -1.522 -7.194 1.00 93.19 146 VAL A N 1
ATOM 1158 C CA . VAL A 1 146 ? 5.591 -1.540 -7.410 1.00 93.19 146 VAL A CA 1
ATOM 1159 C C . VAL A 1 146 ? 6.320 -1.429 -6.075 1.00 93.19 146 VAL A C 1
ATOM 1161 O O . VAL A 1 146 ? 7.308 -2.129 -5.873 1.00 93.19 146 VAL A O 1
ATOM 1164 N N . ALA A 1 147 ? 5.824 -0.585 -5.168 1.00 93.00 147 ALA A N 1
ATOM 1165 C CA . ALA A 1 147 ? 6.368 -0.426 -3.826 1.00 93.00 147 ALA A CA 1
ATOM 1166 C C . ALA A 1 147 ? 6.340 -1.749 -3.038 1.00 93.00 147 ALA A C 1
ATOM 1168 O O . ALA A 1 147 ? 7.376 -2.186 -2.533 1.00 93.00 147 ALA A O 1
ATOM 1169 N N . LEU A 1 148 ? 5.185 -2.424 -3.001 1.00 93.38 148 LEU A N 1
ATOM 1170 C CA . LEU A 1 148 ? 5.035 -3.716 -2.324 1.00 93.38 148 LEU A CA 1
ATOM 1171 C C . LEU A 1 148 ? 5.840 -4.826 -2.999 1.00 93.38 148 LEU A C 1
ATOM 1173 O O . LEU A 1 148 ? 6.504 -5.593 -2.308 1.00 93.38 148 LEU A O 1
ATOM 1177 N N . ALA A 1 149 ? 5.844 -4.887 -4.334 1.00 93.62 149 ALA A N 1
ATOM 1178 C CA . ALA A 1 149 ? 6.648 -5.860 -5.067 1.00 93.62 149 ALA A CA 1
ATOM 1179 C C . ALA A 1 149 ? 8.145 -5.675 -4.780 1.00 93.62 149 ALA A C 1
ATOM 1181 O O . ALA A 1 149 ? 8.839 -6.650 -4.527 1.00 93.62 149 ALA A O 1
ATOM 1182 N N . ALA A 1 150 ? 8.645 -4.434 -4.751 1.00 93.44 150 ALA A N 1
ATOM 1183 C CA . ALA A 1 150 ? 10.046 -4.157 -4.439 1.00 93.44 150 ALA A CA 1
ATOM 1184 C C . ALA A 1 150 ? 10.428 -4.630 -3.028 1.00 93.44 150 ALA A C 1
ATOM 1186 O O . ALA A 1 150 ? 11.493 -5.220 -2.849 1.00 93.44 150 ALA A O 1
ATOM 1187 N N . TRP A 1 151 ? 9.561 -4.400 -2.038 1.00 93.06 151 TRP A N 1
ATOM 1188 C CA . TRP A 1 151 ? 9.778 -4.882 -0.674 1.00 93.06 151 TRP A CA 1
ATOM 1189 C C . TRP A 1 151 ? 9.722 -6.410 -0.586 1.00 93.06 151 TRP A C 1
ATOM 1191 O O . TRP A 1 151 ? 10.610 -7.019 0.010 1.00 93.06 151 TRP A O 1
ATOM 1201 N N . ALA A 1 152 ? 8.726 -7.031 -1.224 1.00 92.81 152 ALA A N 1
ATOM 1202 C CA . ALA A 1 152 ? 8.563 -8.480 -1.240 1.00 92.81 152 ALA A CA 1
ATOM 1203 C C . ALA A 1 152 ? 9.772 -9.162 -1.892 1.00 92.81 152 ALA A C 1
ATOM 1205 O O . ALA A 1 152 ? 10.357 -10.058 -1.296 1.00 92.81 152 ALA A O 1
ATOM 1206 N N . THR A 1 153 ? 10.222 -8.675 -3.053 1.00 93.88 153 THR A N 1
ATOM 1207 C CA . THR A 1 153 ? 11.418 -9.193 -3.731 1.00 93.88 153 THR A CA 1
ATOM 1208 C C . THR A 1 153 ? 12.685 -9.004 -2.899 1.00 93.88 153 THR A C 1
ATOM 1210 O O . THR A 1 153 ? 13.572 -9.850 -2.936 1.00 93.88 153 THR A O 1
ATOM 1213 N N . TYR A 1 154 ? 12.806 -7.907 -2.141 1.00 91.62 154 TYR A N 1
ATOM 1214 C CA . TYR A 1 154 ? 13.972 -7.716 -1.277 1.00 91.62 154 TYR A CA 1
ATOM 1215 C C . TYR A 1 154 ? 14.020 -8.737 -0.138 1.00 91.62 154 TYR A C 1
ATOM 1217 O O . TYR A 1 154 ? 15.107 -9.180 0.236 1.00 91.62 154 TYR A O 1
ATOM 1225 N N . ASN A 1 155 ? 12.853 -9.085 0.406 1.00 91.12 155 ASN A N 1
ATOM 1226 C CA . ASN A 1 155 ? 12.700 -9.961 1.562 1.00 91.12 155 ASN A CA 1
ATOM 1227 C C . ASN A 1 155 ? 12.465 -11.434 1.223 1.00 91.12 155 ASN A C 1
ATOM 1229 O O . ASN A 1 155 ? 12.420 -12.256 2.138 1.00 91.12 155 ASN A O 1
ATOM 1233 N N . ASP A 1 156 ? 12.354 -11.772 -0.058 1.00 91.19 156 ASP A N 1
ATOM 1234 C CA . ASP A 1 156 ? 12.204 -13.149 -0.506 1.00 91.19 156 ASP A CA 1
ATOM 1235 C C . ASP A 1 156 ? 13.395 -14.011 -0.054 1.00 91.19 156 ASP A C 1
ATOM 1237 O O . ASP A 1 156 ? 14.560 -13.636 -0.216 1.00 91.19 156 ASP A O 1
ATOM 1241 N N . GLY A 1 157 ? 13.094 -15.146 0.581 1.00 84.56 157 GLY A N 1
ATOM 1242 C CA . GLY A 1 157 ? 14.088 -16.082 1.115 1.00 84.56 157 GLY A CA 1
ATOM 1243 C C . GLY A 1 157 ? 14.930 -15.586 2.301 1.00 84.56 157 GLY A C 1
ATOM 1244 O O . GLY A 1 157 ? 15.880 -16.270 2.678 1.00 84.56 157 GLY A O 1
ATOM 1245 N N . ARG A 1 158 ? 14.630 -14.425 2.903 1.00 86.62 158 ARG A N 1
ATOM 1246 C CA . ARG A 1 158 ? 15.362 -13.926 4.083 1.00 86.62 158 ARG A CA 1
ATOM 1247 C C . ARG A 1 158 ? 14.759 -14.441 5.386 1.00 86.62 158 ARG A C 1
ATOM 1249 O O . ARG A 1 158 ? 13.561 -14.291 5.607 1.00 86.62 158 ARG A O 1
ATOM 1256 N N . GLU A 1 159 ? 15.611 -14.931 6.287 1.00 83.25 159 GLU A N 1
ATOM 1257 C CA . GLU A 1 159 ? 15.212 -15.304 7.656 1.00 83.25 159 GLU A CA 1
ATOM 1258 C C . GLU A 1 159 ? 14.710 -14.086 8.442 1.00 83.25 159 GLU A C 1
ATOM 1260 O O . GLU A 1 159 ? 13.618 -14.099 9.009 1.00 83.25 159 GLU A O 1
ATOM 1265 N N . THR A 1 160 ? 15.472 -12.989 8.399 1.00 83.69 160 THR A N 1
ATOM 1266 C CA . THR A 1 160 ? 15.089 -11.717 9.018 1.00 83.69 160 THR A CA 1
ATOM 1267 C C . THR A 1 160 ? 14.647 -10.736 7.942 1.00 83.69 160 THR A C 1
ATOM 1269 O O . THR A 1 160 ? 15.464 -10.219 7.172 1.00 83.69 160 THR A O 1
ATOM 1272 N N . LYS A 1 161 ? 13.340 -10.453 7.904 1.00 84.56 161 LYS A N 1
ATOM 1273 C CA . LYS A 1 161 ? 12.763 -9.448 7.004 1.00 84.56 161 LYS A CA 1
ATOM 1274 C C . LYS A 1 161 ? 13.355 -8.073 7.316 1.00 84.56 161 LYS A C 1
ATOM 1276 O O . LYS A 1 161 ? 13.249 -7.572 8.436 1.00 84.56 161 LYS A O 1
ATOM 1281 N N . ALA A 1 162 ? 13.952 -7.452 6.309 1.00 80.56 162 ALA A N 1
ATOM 1282 C CA . ALA A 1 162 ? 14.401 -6.079 6.375 1.00 80.56 162 ALA A CA 1
ATOM 1283 C C . ALA A 1 162 ? 13.201 -5.133 6.411 1.00 80.56 162 ALA A C 1
ATOM 1285 O O . ALA A 1 162 ? 12.226 -5.282 5.664 1.00 80.56 162 ALA A O 1
ATOM 1286 N N . LYS A 1 163 ? 13.315 -4.130 7.274 1.00 79.81 163 LYS A N 1
ATOM 1287 C CA . LYS A 1 163 ? 12.257 -3.169 7.546 1.00 79.81 163 LYS A CA 1
ATOM 1288 C C . LYS A 1 163 ? 12.647 -1.825 6.979 1.00 79.81 163 LYS A C 1
ATOM 1290 O O . LYS A 1 163 ? 13.729 -1.305 7.249 1.00 79.81 163 LYS A O 1
ATOM 1295 N N . TRP A 1 164 ? 11.780 -1.291 6.134 1.00 85.94 164 TRP A N 1
ATOM 1296 C CA . TRP A 1 164 ? 11.898 0.083 5.681 1.00 85.94 164 TRP A CA 1
ATOM 1297 C C . TRP A 1 164 ? 11.049 0.947 6.604 1.00 85.94 164 TRP A C 1
ATOM 1299 O O . TRP A 1 164 ? 9.925 0.570 6.933 1.00 85.94 164 TRP A O 1
ATOM 1309 N N . GLY A 1 165 ? 11.598 2.081 7.042 1.00 83.62 165 GLY A N 1
ATOM 1310 C CA . GLY A 1 165 ? 10.915 2.950 8.000 1.00 83.62 165 GLY A CA 1
ATOM 1311 C C . GLY A 1 165 ? 9.520 3.340 7.513 1.00 83.62 165 GLY A C 1
ATOM 1312 O O . GLY A 1 165 ? 9.354 3.699 6.350 1.00 83.62 165 GLY A O 1
ATOM 1313 N N . TRP A 1 166 ? 8.525 3.280 8.397 1.00 87.44 166 TRP A N 1
ATOM 1314 C CA . TRP A 1 166 ? 7.107 3.496 8.075 1.00 87.44 166 TRP A CA 1
ATOM 1315 C C . TRP A 1 166 ? 6.841 4.760 7.230 1.00 87.44 166 TRP A C 1
ATOM 1317 O O . TRP A 1 166 ? 6.036 4.724 6.304 1.00 87.44 166 TRP A O 1
ATOM 1327 N N . TYR A 1 167 ? 7.588 5.842 7.470 1.00 86.81 167 TYR A N 1
ATOM 1328 C CA . TYR A 1 167 ? 7.468 7.120 6.763 1.00 86.81 167 TYR A CA 1
ATOM 1329 C C . TYR A 1 167 ? 7.663 7.019 5.240 1.00 86.81 167 TYR A C 1
ATOM 1331 O O . TYR A 1 167 ? 7.083 7.800 4.488 1.00 86.81 167 TYR A O 1
ATOM 1339 N N . ILE A 1 168 ? 8.441 6.046 4.741 1.00 87.88 168 ILE A N 1
ATOM 1340 C CA . ILE A 1 168 ? 8.640 5.884 3.290 1.00 87.88 168 ILE A CA 1
ATOM 1341 C C . ILE A 1 168 ? 7.373 5.403 2.571 1.00 87.88 168 ILE A C 1
ATOM 1343 O O . ILE A 1 168 ? 7.269 5.541 1.350 1.00 87.88 168 ILE A O 1
ATOM 1347 N N . TRP A 1 169 ? 6.425 4.840 3.323 1.00 90.50 169 TRP A N 1
ATOM 1348 C CA . TRP A 1 169 ? 5.176 4.284 2.817 1.00 90.50 169 TRP A CA 1
ATOM 1349 C C . TRP A 1 169 ? 4.044 5.310 2.770 1.00 90.50 169 TRP A C 1
ATOM 1351 O O . TRP A 1 169 ? 3.048 5.057 2.097 1.00 90.50 169 TRP A O 1
ATOM 1361 N N . LEU A 1 170 ? 4.199 6.475 3.411 1.00 90.25 170 LEU A N 1
ATOM 1362 C CA . LEU A 1 170 ? 3.148 7.495 3.502 1.00 90.25 170 LEU A CA 1
ATOM 1363 C C . LEU A 1 170 ? 2.563 7.912 2.144 1.00 90.25 170 LEU A C 1
ATOM 1365 O O . LEU A 1 170 ? 1.348 7.923 2.014 1.00 90.25 170 LEU A O 1
ATOM 1369 N N . PRO A 1 171 ? 3.348 8.119 1.070 1.00 89.38 171 PRO A N 1
ATOM 1370 C CA . PRO A 1 171 ? 2.766 8.468 -0.228 1.00 89.38 171 PRO A CA 1
ATOM 1371 C C . PRO A 1 171 ? 1.940 7.352 -0.891 1.00 89.38 171 PRO A C 1
ATOM 1373 O O . PRO A 1 171 ? 1.368 7.573 -1.958 1.00 89.38 171 PRO A O 1
ATOM 1376 N N . TYR A 1 172 ? 1.947 6.141 -0.329 1.00 91.31 172 TYR A N 1
ATOM 1377 C CA . TYR A 1 172 ? 1.355 4.938 -0.914 1.00 91.31 172 TYR A CA 1
ATOM 1378 C C . TYR A 1 172 ? 0.253 4.336 -0.050 1.00 91.31 172 TYR A C 1
ATOM 1380 O O . TYR A 1 172 ? -0.620 3.673 -0.601 1.00 91.31 172 TYR A O 1
ATOM 1388 N N . ILE A 1 173 ? 0.293 4.539 1.272 1.00 91.38 173 ILE A N 1
ATOM 1389 C CA . ILE A 1 173 ? -0.546 3.816 2.234 1.00 91.38 173 ILE A CA 1
ATOM 1390 C C . ILE A 1 173 ? -2.032 3.921 1.906 1.00 91.38 173 ILE A C 1
ATOM 1392 O O . ILE A 1 173 ? -2.718 2.904 1.895 1.00 91.38 173 ILE A O 1
ATOM 1396 N N . ARG A 1 174 ? -2.518 5.117 1.566 1.00 93.12 174 ARG A N 1
ATOM 1397 C CA . ARG A 1 174 ? -3.924 5.323 1.227 1.00 93.12 174 ARG A CA 1
ATOM 1398 C C . ARG A 1 174 ? -4.337 4.467 0.037 1.00 93.12 174 ARG A C 1
ATOM 1400 O O . ARG A 1 174 ? -5.269 3.679 0.132 1.00 93.12 174 ARG A O 1
ATOM 1407 N N . ALA A 1 175 ? -3.566 4.548 -1.047 1.00 92.56 175 ALA A N 1
ATOM 1408 C CA . ALA A 1 175 ? -3.800 3.740 -2.236 1.00 92.56 175 ALA A CA 1
ATOM 1409 C C . ALA A 1 175 ? -3.641 2.235 -1.959 1.00 92.56 175 ALA A C 1
ATOM 1411 O O . ALA A 1 175 ? -4.317 1.440 -2.589 1.00 92.56 175 ALA A O 1
ATOM 1412 N N . MET A 1 176 ? -2.775 1.830 -1.023 1.00 93.44 176 MET A N 1
ATOM 1413 C CA . MET A 1 176 ? -2.659 0.427 -0.608 1.00 93.44 176 MET A CA 1
ATOM 1414 C C . MET A 1 176 ? -3.886 -0.061 0.162 1.00 93.44 176 MET A C 1
ATOM 1416 O O . MET A 1 176 ? -4.284 -1.208 -0.011 1.00 93.44 176 MET A O 1
ATOM 1420 N N . MET A 1 177 ? -4.462 0.787 1.017 1.00 93.12 177 MET A N 1
ATOM 1421 C CA . MET A 1 177 ? -5.635 0.438 1.817 1.00 93.12 177 MET A CA 1
ATOM 1422 C C . MET A 1 177 ? -6.904 0.379 0.982 1.00 93.12 177 MET A C 1
ATOM 1424 O O . MET A 1 177 ? -7.687 -0.551 1.147 1.00 93.12 177 MET A O 1
ATOM 1428 N N . GLU A 1 178 ? -7.087 1.338 0.078 1.00 91.62 178 GLU A N 1
ATOM 1429 C CA . GLU A 1 178 ? -8.278 1.441 -0.769 1.00 91.62 178 GLU A CA 1
ATOM 1430 C C . GLU A 1 178 ? -8.295 0.404 -1.913 1.00 91.62 178 GLU A C 1
ATOM 1432 O O . GLU A 1 178 ? -9.358 0.129 -2.468 1.00 91.62 178 GLU A O 1
ATOM 1437 N N . ASP A 1 179 ? -7.149 -0.185 -2.275 1.00 91.50 179 ASP A N 1
ATOM 1438 C CA . ASP A 1 179 ? -7.044 -1.123 -3.398 1.00 91.50 179 ASP A CA 1
ATOM 1439 C C . ASP A 1 179 ? -7.479 -2.555 -3.014 1.00 91.50 179 ASP A C 1
ATOM 1441 O O . ASP A 1 179 ? -6.854 -3.187 -2.147 1.00 91.50 179 ASP A O 1
ATOM 1445 N N . PRO A 1 180 ? -8.519 -3.110 -3.672 1.00 90.38 180 PRO A N 1
ATOM 1446 C CA . PRO A 1 180 ? -9.013 -4.450 -3.386 1.00 90.38 180 PRO A CA 1
ATOM 1447 C C . PRO A 1 180 ? -8.013 -5.564 -3.728 1.00 90.38 180 PRO A C 1
ATOM 1449 O O . PRO A 1 180 ? -7.995 -6.601 -3.065 1.00 90.38 180 PRO A O 1
ATOM 1452 N N . GLU A 1 181 ? -7.142 -5.342 -4.714 1.00 90.88 181 GLU A N 1
ATOM 1453 C CA . GLU A 1 181 ? -6.187 -6.336 -5.218 1.00 90.88 181 GLU A CA 1
ATOM 1454 C C . GLU A 1 181 ? -4.948 -6.474 -4.320 1.00 90.88 181 GLU A C 1
ATOM 1456 O O . GLU A 1 181 ? -4.155 -7.412 -4.456 1.00 90.88 181 GLU A O 1
ATOM 1461 N N . ILE A 1 182 ? -4.742 -5.532 -3.395 1.00 91.38 182 ILE A N 1
ATOM 1462 C CA . ILE A 1 182 ? -3.603 -5.551 -2.483 1.00 91.38 182 ILE A CA 1
ATOM 1463 C C . ILE A 1 182 ? -3.940 -6.372 -1.235 1.00 91.38 182 ILE A C 1
ATOM 1465 O O . ILE A 1 182 ? -4.862 -6.076 -0.473 1.00 91.38 182 ILE A O 1
ATOM 1469 N N . ASN A 1 183 ? -3.123 -7.400 -0.984 1.00 88.75 183 ASN A N 1
ATOM 1470 C CA . ASN A 1 183 ? -3.237 -8.213 0.219 1.00 88.75 183 ASN A CA 1
ATOM 1471 C C . ASN A 1 183 ? -2.846 -7.401 1.463 1.00 88.75 183 ASN A C 1
ATOM 1473 O O . ASN A 1 183 ? -1.685 -7.045 1.660 1.00 88.75 183 ASN A O 1
ATOM 1477 N N . VAL A 1 184 ? -3.812 -7.198 2.350 1.00 88.62 18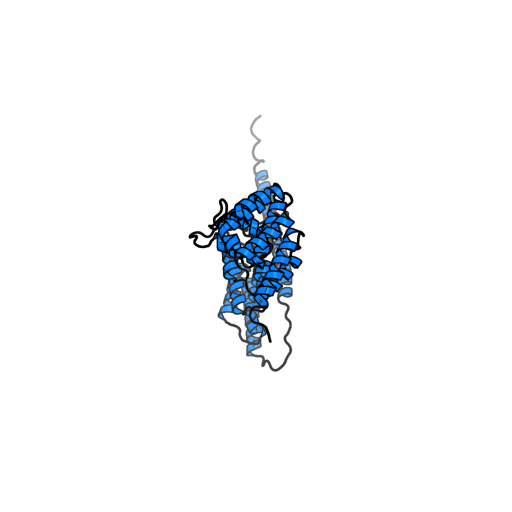4 VAL A N 1
ATOM 1478 C CA . VAL A 1 184 ? -3.660 -6.470 3.613 1.00 88.62 184 VAL A CA 1
ATOM 1479 C C . VAL A 1 184 ? -2.559 -7.043 4.506 1.00 88.62 184 VAL A C 1
ATOM 1481 O O . VAL A 1 184 ? -1.838 -6.290 5.156 1.00 88.62 184 VAL A O 1
ATOM 1484 N N . ALA A 1 185 ? -2.382 -8.367 4.530 1.00 88.12 185 ALA A N 1
ATOM 1485 C CA . ALA A 1 185 ? -1.314 -8.996 5.306 1.00 88.12 185 ALA A CA 1
ATOM 1486 C C . ALA A 1 185 ? 0.073 -8.542 4.827 1.00 88.12 185 ALA A C 1
ATOM 1488 O O . ALA A 1 185 ? 0.957 -8.310 5.647 1.00 88.12 185 ALA A O 1
ATOM 1489 N N . LEU A 1 186 ? 0.235 -8.339 3.515 1.00 88.81 186 LEU A N 1
ATOM 1490 C CA . LEU A 1 186 ? 1.475 -7.824 2.941 1.00 88.81 186 LEU A CA 1
ATOM 1491 C C . LEU A 1 186 ? 1.725 -6.369 3.352 1.00 88.81 186 LEU A C 1
ATOM 1493 O O . LEU A 1 186 ? 2.873 -5.996 3.566 1.00 88.81 186 LEU A O 1
ATOM 1497 N N . ILE A 1 187 ? 0.670 -5.561 3.499 1.00 90.25 187 ILE A N 1
ATOM 1498 C CA . ILE A 1 187 ? 0.799 -4.180 3.980 1.00 90.25 187 ILE A CA 1
ATOM 1499 C C . ILE A 1 187 ? 1.355 -4.173 5.408 1.00 90.25 187 ILE A C 1
ATOM 1501 O O . ILE A 1 187 ? 2.335 -3.487 5.681 1.00 90.25 187 ILE A O 1
ATOM 1505 N N . TRP A 1 188 ? 0.781 -4.981 6.302 1.00 88.50 188 TRP A N 1
ATOM 1506 C CA . TRP A 1 188 ? 1.255 -5.090 7.686 1.00 88.50 188 TRP A CA 1
ATOM 1507 C C . TRP A 1 188 ? 2.689 -5.603 7.801 1.00 88.50 188 TRP A C 1
ATOM 1509 O O . TRP A 1 188 ? 3.420 -5.189 8.694 1.00 88.50 188 TRP A O 1
ATOM 1519 N N . ASP A 1 189 ? 3.086 -6.506 6.911 1.00 87.44 189 ASP A N 1
ATOM 1520 C CA . ASP A 1 189 ? 4.448 -7.027 6.865 1.00 87.44 189 ASP A CA 1
ATOM 1521 C C . ASP A 1 189 ? 5.451 -5.987 6.344 1.00 87.44 189 ASP A C 1
ATOM 1523 O O . ASP A 1 189 ? 6.590 -5.925 6.817 1.00 87.44 189 ASP A O 1
ATOM 1527 N N . ALA A 1 190 ? 5.039 -5.192 5.353 1.00 87.75 190 ALA A N 1
ATOM 1528 C CA . ALA A 1 190 ? 5.899 -4.239 4.666 1.00 87.75 190 ALA A CA 1
ATOM 1529 C C . ALA A 1 190 ? 6.131 -2.954 5.457 1.00 87.75 190 ALA A C 1
ATOM 1531 O O . ALA A 1 190 ? 7.241 -2.405 5.469 1.00 87.75 190 ALA A O 1
ATOM 1532 N N . ILE A 1 191 ? 5.082 -2.473 6.116 1.00 85.94 191 ILE A N 1
ATOM 1533 C CA . ILE A 1 191 ? 5.135 -1.256 6.906 1.00 85.94 191 ILE A CA 1
ATOM 1534 C C . ILE A 1 191 ? 5.585 -1.648 8.299 1.00 85.94 191 ILE A C 1
ATOM 1536 O O . ILE A 1 191 ? 4.917 -2.409 8.991 1.00 85.94 191 ILE A O 1
ATOM 1540 N N . ASP A 1 192 ? 6.739 -1.128 8.709 1.00 75.94 192 ASP A N 1
ATOM 1541 C CA . ASP A 1 192 ? 7.301 -1.375 10.033 1.00 75.94 192 ASP A CA 1
ATOM 1542 C C . ASP A 1 192 ? 6.514 -0.644 11.129 1.00 75.94 192 ASP A C 1
ATOM 1544 O O . ASP A 1 192 ? 6.978 0.316 11.747 1.00 75.94 192 ASP A O 1
ATOM 1548 N N . LEU A 1 193 ? 5.290 -1.113 11.347 1.00 72.69 193 LEU A N 1
ATOM 1549 C CA . LEU A 1 193 ? 4.405 -0.728 12.435 1.00 72.69 193 LEU A CA 1
ATOM 1550 C C . LEU A 1 193 ? 4.585 -1.674 13.611 1.00 72.69 193 LEU A C 1
ATOM 1552 O O . LEU A 1 193 ? 3.644 -1.847 14.385 1.00 72.69 193 LEU A O 1
ATOM 1556 N N . LEU A 1 194 ? 5.760 -2.319 13.735 1.00 64.00 194 LEU A N 1
ATOM 1557 C CA . LEU A 1 194 ? 6.054 -3.118 14.915 1.00 64.00 194 LEU A CA 1
ATOM 1558 C C . LEU A 1 194 ? 5.635 -2.342 16.160 1.00 64.00 194 LEU A C 1
ATOM 1560 O O . LEU A 1 194 ? 5.879 -1.131 16.188 1.00 64.00 194 LEU A O 1
ATOM 1564 N N . PRO A 1 195 ? 5.062 -3.031 17.159 1.00 56.91 195 PRO A N 1
ATOM 1565 C CA . PRO A 1 195 ? 4.752 -2.431 18.441 1.00 56.91 195 PRO A CA 1
ATOM 1566 C C . PRO 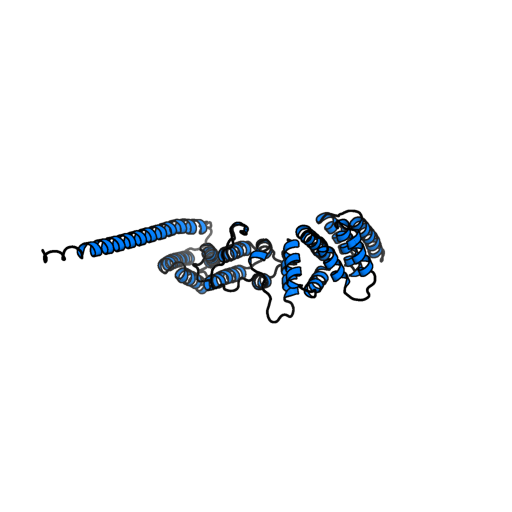A 1 195 ? 5.947 -1.598 18.919 1.00 56.91 195 PRO A C 1
ATOM 1568 O O . PRO A 1 195 ? 7.032 -2.124 19.177 1.00 56.91 195 PRO A O 1
ATOM 1571 N N . PHE A 1 196 ? 5.784 -0.279 18.895 1.00 61.44 196 PHE A N 1
ATOM 1572 C CA . PHE A 1 196 ? 6.862 0.674 19.108 1.00 61.44 196 PHE A CA 1
ATOM 1573 C C . PHE A 1 196 ? 6.782 1.138 20.545 1.00 61.44 196 PHE A C 1
ATOM 1575 O O . PHE A 1 196 ? 5.753 1.648 20.926 1.00 61.44 196 PHE A O 1
ATOM 1582 N N . LYS A 1 197 ? 7.846 1.008 21.342 1.00 54.69 197 LYS A N 1
ATOM 1583 C CA . LYS A 1 197 ? 7.809 1.407 22.763 1.00 54.69 197 LYS A CA 1
ATOM 1584 C C . LYS A 1 197 ? 7.576 2.912 22.994 1.00 54.69 197 LYS A C 1
ATOM 1586 O O . LYS A 1 197 ? 7.383 3.313 24.131 1.00 54.69 197 LYS A O 1
ATOM 1591 N N . SER A 1 198 ? 7.654 3.736 21.948 1.00 58.09 198 SER A N 1
ATOM 1592 C CA . SER A 1 198 ? 7.415 5.177 22.013 1.00 58.09 198 SER A CA 1
ATOM 1593 C C . SER A 1 198 ? 6.898 5.724 20.684 1.00 58.09 198 SER A C 1
ATOM 1595 O O . SER A 1 198 ? 7.333 5.296 19.605 1.00 58.09 198 SER A O 1
ATOM 1597 N N . ILE A 1 199 ? 5.961 6.672 20.760 1.00 65.88 199 ILE A N 1
ATOM 1598 C CA . ILE A 1 199 ? 5.387 7.363 19.601 1.00 65.88 199 ILE A CA 1
ATOM 1599 C C . ILE A 1 199 ? 6.512 8.121 18.885 1.00 65.88 199 ILE A C 1
ATOM 1601 O O . ILE A 1 199 ? 7.081 9.075 19.406 1.00 65.88 199 ILE A O 1
ATOM 1605 N N . GLN A 1 200 ? 6.869 7.664 17.683 1.00 71.69 200 GLN A N 1
ATOM 1606 C CA . GLN A 1 200 ? 7.826 8.368 16.831 1.00 71.69 200 GLN A CA 1
ATOM 1607 C C . GLN A 1 200 ? 7.100 9.453 16.042 1.00 71.69 200 GLN A C 1
ATOM 1609 O O . GLN A 1 200 ? 6.377 9.135 15.095 1.00 71.69 200 GLN A O 1
ATOM 1614 N N . THR A 1 201 ? 7.349 10.709 16.401 1.00 80.69 201 THR A N 1
ATOM 1615 C CA . THR A 1 201 ? 6.844 11.885 15.687 1.00 80.69 201 THR A CA 1
ATOM 1616 C C . THR A 1 201 ? 7.857 12.344 14.638 1.00 80.69 201 THR A C 1
ATOM 1618 O O . THR A 1 201 ? 9.051 12.480 14.909 1.00 80.69 201 THR A O 1
ATOM 1621 N N . LEU A 1 202 ? 7.389 12.561 13.414 1.00 82.56 202 LEU A N 1
ATOM 1622 C CA . LEU A 1 202 ? 8.148 13.148 12.316 1.00 82.56 202 LEU A CA 1
ATOM 1623 C C . LEU A 1 202 ? 8.168 14.673 12.442 1.00 82.56 202 LEU A C 1
ATOM 1625 O O . LEU A 1 202 ? 7.195 15.284 12.892 1.00 82.56 202 LEU A O 1
ATOM 1629 N N . ALA A 1 203 ? 9.247 15.297 11.964 1.00 81.69 203 ALA A N 1
ATOM 1630 C CA . ALA A 1 203 ? 9.281 16.748 11.817 1.00 81.69 203 ALA A CA 1
ATOM 1631 C C . ALA A 1 203 ? 8.153 17.221 10.870 1.00 81.69 203 ALA A C 1
ATOM 1633 O O . ALA A 1 203 ? 7.849 16.504 9.909 1.00 81.69 203 ALA A O 1
ATOM 1634 N N . PRO A 1 204 ? 7.565 18.415 11.091 1.00 83.25 204 PRO A N 1
ATOM 1635 C CA . PRO A 1 204 ? 6.420 18.922 10.322 1.00 83.25 204 PRO A CA 1
ATOM 1636 C C . PRO A 1 204 ? 6.594 18.875 8.797 1.00 83.25 204 PRO A C 1
ATOM 1638 O O . PRO A 1 204 ? 5.653 18.601 8.062 1.00 83.25 204 PRO A O 1
ATOM 1641 N N . GLU A 1 205 ? 7.819 19.070 8.306 1.00 81.38 205 GLU A N 1
ATOM 1642 C CA . GLU A 1 205 ? 8.161 19.018 6.878 1.00 81.38 205 GLU A CA 1
ATOM 1643 C C . GLU A 1 205 ? 7.974 17.637 6.221 1.00 81.38 205 GLU A C 1
ATOM 1645 O O . GLU A 1 205 ? 7.858 17.543 4.998 1.00 81.38 205 GLU A O 1
ATOM 1650 N N . TYR A 1 206 ? 7.925 16.566 7.018 1.00 79.06 206 TYR A N 1
ATOM 1651 C CA . TYR A 1 206 ? 7.689 15.195 6.555 1.00 79.06 206 TYR A CA 1
ATOM 1652 C C . TYR A 1 206 ? 6.261 14.714 6.811 1.00 79.06 206 TYR A C 1
ATOM 1654 O O . TYR A 1 206 ? 5.958 13.554 6.523 1.00 79.06 206 TYR A O 1
ATOM 1662 N N . HIS A 1 207 ? 5.388 15.574 7.343 1.00 84.62 207 HIS A N 1
ATOM 1663 C CA . HIS A 1 207 ? 3.985 15.229 7.529 1.00 84.62 207 HIS A CA 1
ATOM 1664 C C . HIS A 1 207 ? 3.331 15.001 6.170 1.00 84.62 207 HIS A C 1
ATOM 1666 O O . HIS A 1 207 ? 3.564 15.726 5.200 1.00 84.62 207 HIS A O 1
ATOM 1672 N N . TRP A 1 208 ? 2.489 13.978 6.091 1.00 84.94 208 TRP A N 1
ATOM 1673 C CA . TRP A 1 208 ? 1.780 13.636 4.864 1.00 84.94 208 TRP A CA 1
ATOM 1674 C C . TRP A 1 208 ? 0.302 13.441 5.176 1.00 84.94 208 TRP A C 1
ATOM 1676 O O . TRP A 1 208 ? -0.034 12.595 5.992 1.00 84.94 208 TRP A O 1
ATOM 1686 N N . GLU A 1 209 ? -0.577 14.248 4.574 1.00 85.50 209 GLU A N 1
ATOM 1687 C CA . GLU A 1 209 ? -2.024 14.249 4.875 1.00 85.50 209 GLU A CA 1
ATOM 1688 C C . GLU A 1 209 ? -2.340 14.368 6.387 1.00 85.50 209 GLU A C 1
ATOM 1690 O O . GLU A 1 209 ? -3.262 13.740 6.905 1.00 85.50 209 GLU A O 1
ATOM 1695 N N . GLY A 1 210 ? -1.548 15.168 7.113 1.00 83.81 210 GLY A N 1
ATOM 1696 C CA . GLY A 1 210 ? -1.674 15.336 8.567 1.00 83.81 210 GLY A CA 1
ATOM 1697 C C . GLY A 1 210 ? -1.118 14.171 9.392 1.00 83.81 210 GLY A C 1
ATOM 1698 O O . GLY A 1 210 ? -1.270 14.164 10.605 1.00 83.81 210 GLY A O 1
ATOM 1699 N N . ILE A 1 211 ? -0.469 13.189 8.760 1.00 87.38 211 ILE A N 1
ATOM 1700 C CA . ILE A 1 211 ? 0.180 12.068 9.443 1.00 87.38 211 ILE A CA 1
ATOM 1701 C C . ILE A 1 211 ? 1.589 12.491 9.853 1.00 87.38 211 ILE A C 1
ATOM 1703 O O . ILE A 1 211 ? 2.504 12.520 9.024 1.00 87.38 211 ILE A O 1
ATOM 1707 N N . GLY A 1 212 ? 1.740 12.824 11.134 1.00 85.06 212 GLY A N 1
ATOM 1708 C CA . GLY A 1 212 ? 3.022 13.143 11.760 1.00 85.06 212 GLY A CA 1
ATOM 1709 C C . GLY A 1 212 ? 3.607 11.993 12.574 1.00 85.06 212 GLY A C 1
ATOM 1710 O O . GLY A 1 212 ? 4.818 11.913 12.733 1.00 85.06 212 GLY A O 1
ATOM 1711 N N . ASP A 1 213 ? 2.782 11.069 13.044 1.00 87.25 213 ASP A N 1
ATOM 1712 C CA . ASP A 1 213 ? 3.193 9.982 13.926 1.00 87.25 213 ASP A CA 1
ATOM 1713 C C . ASP A 1 213 ? 2.513 8.654 13.551 1.00 87.25 213 ASP A C 1
ATOM 1715 O O . ASP A 1 213 ? 1.637 8.576 12.681 1.00 87.25 213 ASP A O 1
ATOM 1719 N N . ARG A 1 214 ? 2.951 7.574 14.201 1.00 85.88 214 ARG A N 1
ATOM 1720 C CA . ARG A 1 214 ? 2.463 6.219 13.919 1.00 85.88 214 ARG A CA 1
ATOM 1721 C C . ARG A 1 214 ? 1.029 5.969 14.394 1.00 85.88 214 ARG A C 1
ATOM 1723 O O . ARG A 1 214 ? 0.362 5.146 13.773 1.00 85.88 214 ARG A O 1
ATOM 1730 N N . MET A 1 215 ? 0.559 6.624 15.458 1.00 86.94 215 MET A N 1
ATOM 1731 C CA . MET A 1 215 ? -0.827 6.482 15.915 1.00 86.94 215 MET A CA 1
ATOM 1732 C C . MET A 1 215 ? -1.768 7.107 14.890 1.00 86.94 215 MET A C 1
ATOM 1734 O O . MET A 1 215 ? -2.656 6.421 14.388 1.00 86.94 215 MET A O 1
ATOM 1738 N N . THR A 1 216 ? -1.478 8.337 14.458 1.00 89.38 216 THR A N 1
ATOM 1739 C CA . THR A 1 216 ? -2.232 8.997 13.383 1.00 89.38 216 THR A CA 1
ATOM 1740 C C . THR A 1 216 ? -2.222 8.161 12.096 1.00 89.38 216 THR A C 1
ATOM 1742 O O . THR A 1 216 ? -3.228 8.066 11.395 1.00 89.38 216 THR A O 1
ATOM 1745 N N . LEU A 1 217 ? -1.115 7.477 11.780 1.00 90.38 217 LEU A N 1
ATOM 1746 C CA . LEU A 1 217 ? -1.086 6.538 10.654 1.00 90.38 217 LEU A CA 1
ATOM 1747 C C . LEU A 1 217 ? -2.058 5.359 10.844 1.00 90.38 217 LEU A C 1
ATOM 1749 O O . LEU A 1 217 ? -2.785 5.028 9.909 1.00 90.38 217 LEU A O 1
ATOM 1753 N N . LEU A 1 218 ? -2.090 4.730 12.024 1.00 91.00 218 LEU A N 1
ATOM 1754 C CA . LEU A 1 218 ? -3.003 3.617 12.325 1.00 91.00 218 LEU A CA 1
ATOM 1755 C C . LEU A 1 218 ? -4.476 4.041 12.246 1.00 91.00 218 LEU A C 1
ATOM 1757 O O . LEU A 1 218 ? -5.295 3.290 11.712 1.00 91.00 218 LEU A O 1
ATOM 1761 N N . GLU A 1 219 ? -4.798 5.244 12.723 1.00 91.31 219 GLU A N 1
ATOM 1762 C CA . GLU A 1 219 ? -6.128 5.850 12.592 1.00 91.31 219 GLU A CA 1
ATOM 1763 C C . GLU A 1 219 ? -6.535 5.988 11.126 1.00 91.31 219 GLU A C 1
ATOM 1765 O O . GLU A 1 219 ? -7.575 5.478 10.712 1.00 91.31 219 GLU A O 1
ATOM 1770 N N . ARG A 1 220 ? -5.681 6.620 10.310 1.00 93.12 220 ARG A N 1
ATOM 1771 C CA . ARG A 1 220 ? -5.952 6.823 8.881 1.00 93.12 220 ARG A CA 1
ATOM 1772 C C . ARG A 1 220 ? -6.063 5.504 8.128 1.00 93.12 220 ARG A C 1
ATOM 1774 O O . ARG A 1 220 ? -6.934 5.356 7.276 1.00 93.12 220 ARG A O 1
ATOM 1781 N N . MET A 1 221 ? -5.221 4.527 8.463 1.00 93.25 221 MET A N 1
ATOM 1782 C CA . MET A 1 221 ? -5.311 3.177 7.912 1.00 93.25 221 MET A CA 1
ATOM 1783 C C . MET A 1 221 ? -6.663 2.528 8.220 1.00 93.25 221 MET A C 1
ATOM 1785 O O . MET A 1 221 ? -7.246 1.923 7.323 1.00 93.25 221 MET A O 1
ATOM 1789 N N . ALA A 1 222 ? -7.164 2.655 9.453 1.00 93.31 222 ALA A N 1
ATOM 1790 C CA . ALA A 1 222 ? -8.478 2.141 9.832 1.00 93.31 222 ALA A CA 1
ATOM 1791 C C . ALA A 1 222 ? -9.604 2.840 9.059 1.00 93.31 222 ALA A C 1
ATOM 1793 O O . ALA A 1 222 ? -10.445 2.150 8.483 1.00 93.31 222 ALA A O 1
ATOM 1794 N N . ASP A 1 223 ? -9.566 4.173 8.970 1.00 93.25 223 ASP A N 1
ATOM 1795 C CA . ASP A 1 223 ? -10.544 4.966 8.218 1.00 93.25 223 ASP A CA 1
ATOM 1796 C C . ASP A 1 223 ? -10.602 4.521 6.746 1.00 93.25 223 ASP A C 1
ATOM 1798 O O . ASP A 1 223 ? -11.665 4.160 6.241 1.00 93.25 223 ASP A O 1
ATOM 1802 N N . TRP A 1 224 ? -9.459 4.470 6.050 1.00 94.19 224 TRP A N 1
ATOM 1803 C CA . TRP A 1 224 ? -9.419 4.061 4.641 1.00 94.19 224 TRP A CA 1
ATOM 1804 C C . TRP A 1 224 ? -9.850 2.610 4.437 1.00 94.19 224 TRP A C 1
ATOM 1806 O O . TRP A 1 224 ? -10.535 2.299 3.464 1.00 94.19 224 TRP A O 1
ATOM 1816 N N . TYR A 1 225 ? -9.488 1.715 5.357 1.00 92.94 225 TYR A N 1
ATOM 1817 C CA . TYR A 1 225 ? -9.890 0.317 5.265 1.00 92.94 225 TYR A CA 1
ATOM 1818 C C . TYR A 1 225 ? -11.399 0.131 5.474 1.00 92.94 225 TYR A C 1
ATOM 1820 O O . TYR A 1 225 ? -12.012 -0.726 4.836 1.00 92.94 225 TYR A O 1
ATOM 1828 N N . MET A 1 226 ? -12.026 0.953 6.320 1.00 91.06 226 MET A N 1
ATOM 1829 C CA . MET A 1 226 ? -13.478 0.947 6.509 1.00 91.06 226 MET A CA 1
ATOM 1830 C C . MET A 1 226 ? -14.256 1.435 5.280 1.00 91.06 226 MET A C 1
ATOM 1832 O O . MET A 1 226 ? -15.401 1.025 5.099 1.00 91.06 226 MET A O 1
ATOM 1836 N N . LEU A 1 227 ? -13.643 2.244 4.409 1.00 90.31 227 LEU A N 1
ATOM 1837 C CA . LEU A 1 227 ? -14.258 2.713 3.159 1.00 90.31 227 LEU A CA 1
ATOM 1838 C C . LEU A 1 227 ? -14.304 1.645 2.052 1.00 90.31 227 LEU A C 1
ATOM 1840 O O . LEU A 1 227 ? -14.964 1.843 1.029 1.00 90.31 227 LEU A O 1
ATOM 1844 N N . ARG A 1 228 ? -13.620 0.510 2.231 1.00 90.50 228 ARG A N 1
ATOM 1845 C CA . ARG A 1 228 ? -13.630 -0.589 1.260 1.00 90.50 228 ARG A CA 1
ATOM 1846 C C . ARG A 1 228 ? -15.009 -1.238 1.162 1.00 90.50 228 ARG A C 1
ATOM 1848 O O . ARG A 1 228 ? -15.625 -1.589 2.166 1.00 90.50 228 ARG A O 1
ATOM 1855 N N . THR A 1 229 ? -15.456 -1.471 -0.069 1.00 87.81 229 THR A N 1
ATOM 1856 C CA . THR A 1 229 ? -16.747 -2.121 -0.364 1.00 87.81 229 THR A CA 1
ATOM 1857 C C . THR A 1 229 ? -16.631 -3.632 -0.557 1.00 87.81 229 THR A C 1
ATOM 1859 O O . THR A 1 229 ? -17.631 -4.341 -0.495 1.00 87.81 229 THR A O 1
ATOM 1862 N N . ASP A 1 230 ? -15.416 -4.138 -0.759 1.00 90.00 230 ASP A N 1
ATOM 1863 C CA . ASP A 1 230 ? -15.103 -5.546 -1.014 1.00 90.00 230 ASP A CA 1
ATOM 1864 C C . ASP A 1 230 ? -14.802 -6.350 0.264 1.00 90.00 230 ASP A C 1
ATOM 1866 O O . ASP A 1 230 ? -14.547 -7.554 0.205 1.00 90.00 230 ASP A O 1
ATOM 1870 N N . VAL A 1 231 ? -14.840 -5.703 1.431 1.00 90.62 231 VAL A N 1
ATOM 1871 C CA . VAL A 1 231 ? -14.531 -6.324 2.722 1.00 90.62 231 VAL A CA 1
ATOM 1872 C C . VAL A 1 231 ? -15.786 -6.562 3.547 1.00 90.62 231 VAL A C 1
ATOM 1874 O O . VAL A 1 231 ? -16.698 -5.744 3.635 1.00 90.62 231 VAL A O 1
ATOM 1877 N N . THR A 1 232 ? -15.821 -7.710 4.212 1.00 90.75 232 THR A N 1
ATOM 1878 C CA . THR A 1 232 ? -16.891 -8.038 5.151 1.00 90.75 232 THR A CA 1
ATOM 1879 C C . THR A 1 232 ? -16.737 -7.242 6.452 1.00 90.75 232 THR A C 1
ATOM 1881 O O . THR A 1 232 ? -15.609 -6.961 6.874 1.00 90.75 232 THR A O 1
ATOM 1884 N N . PRO A 1 233 ? -17.830 -6.999 7.197 1.00 88.88 233 PRO A N 1
ATOM 1885 C CA . PRO A 1 233 ? -17.758 -6.345 8.509 1.00 88.88 233 PRO A CA 1
ATOM 1886 C C . PRO A 1 233 ? -16.834 -7.074 9.493 1.00 88.88 233 PRO A C 1
ATOM 1888 O O . PRO A 1 233 ? -16.193 -6.470 10.346 1.00 88.88 233 PRO A O 1
ATOM 1891 N N . ARG A 1 234 ? -16.706 -8.401 9.356 1.00 88.19 234 ARG A N 1
ATOM 1892 C CA . ARG A 1 234 ? -15.776 -9.202 10.161 1.00 88.19 234 ARG A CA 1
ATOM 1893 C C . ARG A 1 234 ? -14.312 -8.910 9.826 1.00 88.19 234 ARG A C 1
ATOM 1895 O O . ARG A 1 234 ? -13.479 -8.948 10.727 1.00 88.19 234 ARG A O 1
ATOM 1902 N N . GLN A 1 235 ? -13.991 -8.671 8.555 1.00 91.50 235 GLN A N 1
ATOM 1903 C CA . GLN A 1 235 ? -12.645 -8.271 8.140 1.00 91.50 235 GLN A CA 1
ATOM 1904 C C . GLN A 1 235 ? -12.332 -6.846 8.598 1.00 91.50 235 GLN A C 1
ATOM 1906 O O . GLN A 1 235 ? -11.228 -6.624 9.084 1.00 91.50 235 GLN A O 1
ATOM 1911 N N . GLN A 1 236 ? -13.294 -5.922 8.504 1.00 92.88 236 GLN A N 1
ATOM 1912 C CA . GLN A 1 236 ? -13.163 -4.563 9.046 1.00 92.88 236 GLN A CA 1
ATOM 1913 C C . GLN A 1 236 ? -12.895 -4.596 10.552 1.00 92.88 236 GLN A C 1
ATOM 1915 O O . GLN A 1 236 ? -11.910 -4.021 11.003 1.00 92.88 236 GLN A O 1
ATOM 1920 N N . LEU A 1 237 ? -13.684 -5.367 11.309 1.00 91.44 237 LEU A N 1
ATOM 1921 C CA . LEU A 1 237 ? -13.501 -5.517 12.754 1.00 91.44 237 LEU A CA 1
ATOM 1922 C C . LEU A 1 237 ? -12.099 -6.024 13.102 1.00 91.44 237 LEU A C 1
ATOM 1924 O O . LEU A 1 237 ? -11.396 -5.382 13.869 1.00 91.44 237 LEU A O 1
ATOM 1928 N N . ARG A 1 238 ? -11.652 -7.117 12.472 1.00 91.75 238 ARG A N 1
ATOM 1929 C CA . ARG A 1 238 ? -10.304 -7.667 12.703 1.00 91.75 238 ARG A CA 1
ATOM 1930 C C . ARG A 1 238 ? -9.187 -6.683 12.368 1.00 91.75 238 ARG A C 1
ATOM 1932 O O . ARG A 1 238 ? -8.121 -6.738 12.973 1.00 91.75 238 ARG A O 1
ATOM 1939 N N . PHE A 1 239 ? -9.395 -5.836 11.364 1.00 92.94 239 PHE A N 1
ATOM 1940 C CA . PHE A 1 239 ? -8.419 -4.825 10.987 1.00 92.94 239 PHE A CA 1
ATOM 1941 C C . PHE A 1 239 ? -8.337 -3.717 12.039 1.00 92.94 239 PHE A C 1
ATOM 1943 O O . PHE A 1 239 ? -7.240 -3.395 12.483 1.00 92.94 239 PHE A O 1
ATOM 1950 N N . VAL A 1 240 ? -9.483 -3.197 12.487 1.00 92.75 240 VAL A N 1
ATOM 1951 C CA . VAL A 1 240 ? -9.553 -2.179 13.548 1.00 92.75 240 VAL A CA 1
ATOM 1952 C C . VAL A 1 240 ? -8.996 -2.723 14.866 1.00 92.75 240 VAL A C 1
ATOM 1954 O O . VAL A 1 240 ? -8.153 -2.074 15.476 1.00 92.75 240 VAL A O 1
ATOM 1957 N N . GLU A 1 241 ? -9.366 -3.948 15.257 1.00 90.06 241 GLU A N 1
ATOM 1958 C CA . GLU A 1 241 ? -8.797 -4.655 16.419 1.00 90.06 241 GLU A CA 1
ATOM 1959 C C . GLU A 1 241 ? -7.268 -4.749 16.327 1.00 90.06 241 GLU A C 1
ATOM 1961 O O . GLU A 1 241 ? -6.561 -4.558 17.316 1.00 90.06 241 GLU A O 1
ATOM 1966 N N . ARG A 1 242 ? -6.730 -4.997 15.126 1.00 90.44 242 ARG A N 1
ATOM 1967 C CA . ARG A 1 242 ? -5.283 -5.019 14.904 1.00 90.44 242 ARG A CA 1
ATOM 1968 C C . ARG A 1 242 ? -4.664 -3.628 15.052 1.00 90.44 242 ARG A C 1
ATOM 1970 O O . ARG A 1 242 ? -3.630 -3.526 15.704 1.00 90.44 242 ARG A O 1
ATOM 1977 N N . CYS A 1 243 ? -5.271 -2.570 14.509 1.00 90.38 243 CYS A N 1
ATOM 1978 C CA . CYS A 1 243 ? -4.798 -1.197 14.733 1.00 90.38 243 CYS A CA 1
ATOM 1979 C C . CYS A 1 243 ? -4.749 -0.856 16.230 1.00 90.38 243 CYS A C 1
ATOM 1981 O O . CYS A 1 243 ? -3.734 -0.354 16.706 1.00 90.38 243 CYS A O 1
ATOM 1983 N N . ILE A 1 244 ? -5.804 -1.207 16.971 1.00 88.44 244 ILE A N 1
ATOM 1984 C CA . ILE A 1 244 ? -5.914 -1.032 18.426 1.00 88.44 244 ILE A CA 1
ATOM 1985 C C . ILE A 1 244 ? -4.787 -1.777 19.147 1.00 88.44 244 ILE A C 1
ATOM 1987 O O . ILE A 1 244 ? -4.059 -1.174 19.931 1.00 88.44 244 ILE A O 1
ATOM 1991 N N . ALA A 1 245 ? -4.579 -3.060 18.845 1.00 86.38 245 ALA A N 1
ATOM 1992 C CA . ALA A 1 245 ? -3.524 -3.853 19.473 1.00 86.38 245 ALA A CA 1
ATOM 1993 C C . ALA A 1 245 ? -2.121 -3.280 19.203 1.00 86.38 245 ALA A C 1
ATOM 1995 O O . ALA A 1 245 ? -1.281 -3.244 20.099 1.00 86.38 245 ALA A O 1
ATOM 1996 N N . HIS A 1 246 ? -1.858 -2.796 17.984 1.00 84.00 246 HIS A N 1
ATOM 1997 C CA . HIS A 1 246 ? -0.590 -2.137 17.656 1.00 84.00 246 HIS A CA 1
ATOM 1998 C C . HIS A 1 246 ? -0.415 -0.801 18.397 1.00 84.00 246 HIS A C 1
ATOM 2000 O O . HIS A 1 246 ? 0.696 -0.502 18.835 1.00 84.00 246 HIS A O 1
ATOM 2006 N N . GLY A 1 247 ? -1.494 -0.029 18.564 1.00 80.81 247 GLY A N 1
ATOM 2007 C CA . GLY A 1 247 ? -1.501 1.206 19.347 1.00 80.81 247 GLY A CA 1
ATOM 2008 C C . GLY A 1 247 ? -1.288 0.972 20.846 1.00 80.81 247 GLY A C 1
ATOM 2009 O O . GLY A 1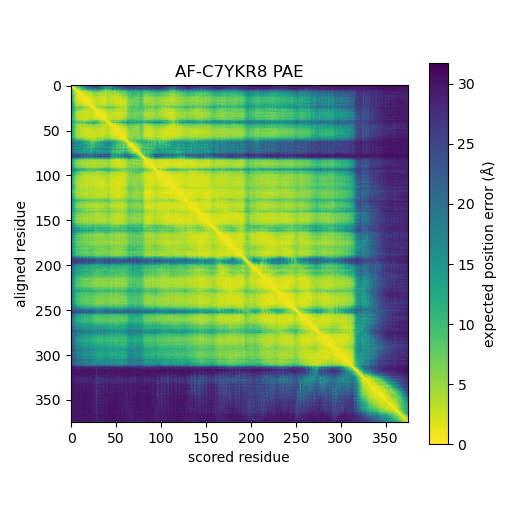 247 ? -0.512 1.688 21.465 1.00 80.81 247 GLY A O 1
ATOM 2010 N N . GLN A 1 248 ? -1.890 -0.074 21.419 1.00 80.25 248 GLN A N 1
ATOM 2011 C CA . GLN A 1 248 ? -1.761 -0.415 22.845 1.00 80.25 248 GLN A CA 1
ATOM 2012 C C . GLN A 1 248 ? -0.320 -0.675 23.268 1.00 80.25 248 GLN A C 1
ATOM 2014 O O . GLN A 1 248 ? 0.123 -0.199 24.309 1.00 80.25 248 GLN A O 1
ATOM 2019 N N . VAL A 1 249 ? 0.446 -1.404 22.454 1.00 77.38 249 VAL A N 1
ATOM 2020 C CA . VAL A 1 249 ? 1.848 -1.676 22.796 1.00 77.38 249 VAL A CA 1
ATOM 2021 C C . VAL A 1 249 ? 2.705 -0.406 22.750 1.00 77.38 249 VAL A C 1
ATOM 2023 O O . VAL A 1 249 ? 3.800 -0.387 23.311 1.00 77.38 249 VAL A O 1
ATOM 2026 N N . ALA A 1 250 ? 2.211 0.666 22.126 1.00 68.69 250 ALA A N 1
ATOM 2027 C CA . ALA A 1 250 ? 2.883 1.951 22.159 1.00 68.69 250 ALA A CA 1
ATOM 2028 C C . ALA A 1 250 ? 2.791 2.698 23.486 1.00 68.69 250 ALA A C 1
ATOM 2030 O O . ALA A 1 250 ? 3.465 3.715 23.635 1.00 68.69 250 ALA A O 1
ATOM 2031 N N . GLY A 1 251 ? 1.992 2.199 24.435 1.00 63.69 251 GLY A N 1
ATOM 2032 C CA . GLY A 1 251 ? 1.849 2.785 25.768 1.00 63.69 251 GLY A CA 1
ATOM 2033 C C . GLY A 1 251 ? 1.212 4.177 25.774 1.00 63.69 251 GLY A C 1
ATOM 2034 O O . GLY A 1 251 ? 1.205 4.825 26.812 1.00 63.69 251 GLY A O 1
ATOM 2035 N N . GLY A 1 252 ? 0.708 4.645 24.628 1.00 66.50 252 GLY A N 1
ATOM 2036 C CA . GLY A 1 252 ? -0.012 5.907 24.507 1.00 66.50 252 GLY A CA 1
ATOM 2037 C C . GLY A 1 252 ? -1.524 5.722 24.664 1.00 66.50 252 GLY A C 1
ATOM 2038 O O . GLY A 1 252 ? -2.023 4.607 24.471 1.00 66.50 252 GLY A O 1
ATOM 2039 N N . PRO A 1 253 ? -2.261 6.806 24.967 1.00 68.50 253 PRO A N 1
ATOM 2040 C CA . PRO A 1 253 ? -3.718 6.779 24.996 1.00 68.50 253 PRO A CA 1
ATOM 2041 C C . PRO A 1 253 ? -4.265 6.343 23.631 1.00 68.50 253 PRO A C 1
ATOM 2043 O O . PRO A 1 253 ? -3.747 6.733 22.578 1.00 68.50 253 PRO A O 1
ATOM 2046 N N . MET A 1 254 ? -5.302 5.503 23.635 1.00 75.50 254 MET A N 1
ATOM 2047 C CA . MET A 1 254 ? -5.948 5.078 22.395 1.00 75.50 254 MET A CA 1
ATOM 2048 C C . MET A 1 254 ? -6.596 6.263 21.692 1.00 75.50 254 MET A C 1
ATOM 2050 O O . MET A 1 254 ? -7.257 7.099 22.304 1.00 75.50 254 MET A O 1
ATOM 2054 N N . SER A 1 255 ? -6.491 6.271 20.369 1.00 83.25 255 SER A N 1
ATOM 2055 C CA . SER A 1 255 ? -7.213 7.231 19.552 1.00 83.25 255 SER A CA 1
ATOM 2056 C C . SER A 1 255 ? -8.731 7.129 19.716 1.00 83.25 255 SER A C 1
ATOM 2058 O O . SER A 1 255 ? -9.322 6.070 19.462 1.00 83.25 255 SER A O 1
ATOM 2060 N N . LYS A 1 256 ? -9.376 8.271 19.991 1.00 83.50 256 LYS A N 1
ATOM 2061 C CA . LYS A 1 256 ? -10.841 8.429 19.947 1.00 83.50 256 LYS A CA 1
ATOM 2062 C C . LYS A 1 256 ? -11.412 7.964 18.594 1.00 83.50 256 LYS A C 1
ATOM 2064 O O . LYS A 1 256 ? -12.450 7.308 18.560 1.00 83.50 256 LYS A O 1
ATOM 2069 N N . ARG A 1 257 ? -10.699 8.198 17.479 1.00 87.69 257 ARG A N 1
ATOM 2070 C CA . ARG A 1 257 ? -11.122 7.765 16.129 1.00 87.69 257 ARG A CA 1
ATOM 2071 C C . ARG A 1 257 ? -11.143 6.242 15.986 1.00 87.69 257 ARG A C 1
ATOM 2073 O O . ARG A 1 257 ? -12.081 5.690 15.414 1.00 87.69 257 ARG A O 1
ATOM 2080 N N . LEU A 1 258 ? -10.135 5.543 16.519 1.00 89.50 258 LEU A N 1
ATOM 2081 C CA . LEU A 1 258 ? -10.099 4.074 16.486 1.00 89.50 258 LEU A CA 1
ATOM 2082 C C . LEU A 1 258 ? -11.215 3.463 17.339 1.00 89.50 258 LEU A C 1
ATOM 2084 O O . LEU A 1 258 ? -11.833 2.486 16.912 1.00 89.50 258 LEU A O 1
ATOM 2088 N N . LEU A 1 259 ? -11.508 4.060 18.498 1.00 89.00 259 LEU A N 1
ATOM 2089 C CA . LEU A 1 259 ? -12.635 3.658 19.343 1.00 89.00 259 LEU A CA 1
ATOM 2090 C C . LEU A 1 259 ? -13.980 3.892 18.651 1.00 89.00 259 LEU A C 1
ATOM 2092 O O . LEU A 1 259 ? -14.812 2.989 18.645 1.00 89.00 259 LEU A O 1
ATOM 2096 N N . ALA A 1 260 ? -14.167 5.038 17.993 1.00 89.00 260 ALA A N 1
ATOM 2097 C CA . ALA A 1 260 ? -15.367 5.323 17.208 1.00 89.00 260 ALA A CA 1
ATOM 2098 C C . ALA A 1 260 ? -15.566 4.297 16.079 1.00 89.00 260 ALA A C 1
ATOM 2100 O O . ALA A 1 260 ? -16.663 3.773 15.881 1.00 89.00 260 ALA A O 1
ATOM 2101 N N . ASN A 1 261 ? -14.493 3.950 15.362 1.00 91.12 261 ASN A N 1
ATOM 2102 C CA . ASN A 1 261 ? -14.526 2.929 14.314 1.00 91.12 261 ASN A CA 1
ATOM 2103 C C . ASN A 1 261 ? -14.872 1.538 14.870 1.00 91.12 261 ASN A C 1
ATOM 2105 O O . ASN A 1 261 ? -15.667 0.813 14.265 1.00 91.12 261 ASN A O 1
ATOM 2109 N N . LEU A 1 262 ? -14.331 1.172 16.038 1.00 92.44 262 LEU A N 1
ATOM 2110 C CA . LEU A 1 262 ? -14.701 -0.064 16.730 1.00 92.44 262 LEU A CA 1
ATOM 2111 C C . LEU A 1 262 ? -16.181 -0.046 17.134 1.00 92.44 262 LEU A C 1
ATOM 2113 O O . LEU A 1 262 ? -16.895 -1.007 16.845 1.00 92.44 262 LEU A O 1
ATOM 2117 N N . ALA A 1 263 ? -16.645 1.041 17.754 1.00 90.56 263 ALA A N 1
ATOM 2118 C CA . ALA A 1 263 ? -18.025 1.205 18.191 1.00 90.56 263 ALA A CA 1
ATOM 2119 C C . ALA A 1 263 ? -18.991 1.032 17.016 1.00 90.56 263 ALA A C 1
ATOM 2121 O O . ALA A 1 263 ? -19.827 0.132 17.065 1.00 90.56 263 ALA A O 1
ATOM 2122 N N . LYS A 1 264 ? -18.796 1.766 15.909 1.00 90.31 264 LYS A N 1
ATOM 2123 C CA . LYS A 1 264 ? -19.595 1.641 14.673 1.00 90.31 264 LYS A CA 1
ATOM 2124 C C . LYS A 1 264 ? -19.718 0.191 14.195 1.00 90.31 264 LYS A C 1
ATOM 2126 O O . LYS A 1 264 ? -20.798 -0.257 13.822 1.00 90.31 264 LYS A O 1
ATOM 2131 N N . LEU A 1 265 ? -18.624 -0.574 14.215 1.00 90.50 265 LEU A N 1
ATOM 2132 C CA . LEU A 1 265 ? -18.627 -1.973 13.769 1.00 90.50 265 LEU A CA 1
ATOM 2133 C C . LEU A 1 265 ? -19.325 -2.922 14.749 1.00 90.50 265 LEU A C 1
ATOM 2135 O O . LEU A 1 265 ? -19.906 -3.924 14.325 1.00 90.50 265 LEU A O 1
ATOM 2139 N N . VAL A 1 266 ? -19.242 -2.644 16.049 1.00 88.81 266 VAL A N 1
ATOM 2140 C CA . VAL A 1 266 ? -19.825 -3.477 17.106 1.00 88.81 266 VAL A CA 1
ATOM 2141 C C . VAL A 1 266 ? -21.326 -3.230 17.250 1.00 88.81 266 VAL A C 1
ATOM 2143 O O . VAL A 1 266 ? -22.082 -4.192 17.410 1.00 88.81 266 VAL A O 1
ATOM 2146 N N . ILE A 1 267 ? -21.758 -1.971 17.169 1.00 89.19 267 ILE A N 1
ATOM 2147 C CA . ILE A 1 267 ? -23.154 -1.574 17.379 1.00 89.19 267 ILE A CA 1
ATOM 2148 C C . ILE A 1 267 ? -24.017 -1.730 16.127 1.00 89.19 267 ILE A C 1
ATOM 2150 O O . ILE A 1 267 ? -25.235 -1.752 16.242 1.00 89.19 267 ILE A O 1
ATOM 2154 N N . ARG A 1 268 ? -23.421 -1.910 14.944 1.00 86.44 268 ARG A N 1
ATOM 2155 C CA . ARG A 1 268 ? -24.156 -2.115 13.687 1.00 86.44 268 ARG A CA 1
ATOM 2156 C C . ARG A 1 268 ? -25.220 -3.214 13.775 1.00 86.44 268 ARG A C 1
ATOM 2158 O O . ARG A 1 268 ? -26.312 -3.061 13.243 1.00 86.44 268 ARG A O 1
ATOM 2165 N N . ASP A 1 269 ? -24.916 -4.315 14.464 1.00 82.75 269 ASP A N 1
ATOM 2166 C CA . ASP A 1 269 ? -25.878 -5.404 14.676 1.00 82.75 269 ASP A CA 1
ATOM 2167 C C . ASP A 1 269 ? -27.122 -4.897 15.456 1.00 82.75 269 ASP A C 1
ATOM 2169 O O . ASP A 1 269 ? -28.240 -5.333 15.178 1.00 82.75 269 ASP A O 1
ATOM 2173 N N . LEU A 1 270 ? -26.940 -3.972 16.409 1.00 84.38 270 LEU A N 1
ATOM 2174 C CA . LEU A 1 270 ? -28.021 -3.322 17.165 1.00 84.38 270 LEU A CA 1
ATOM 2175 C C . LEU A 1 270 ? -28.812 -2.339 16.289 1.00 84.38 270 LEU A C 1
ATOM 2177 O O . LEU A 1 270 ? -30.039 -2.345 16.325 1.00 84.38 270 LEU A O 1
ATOM 2181 N N . GLU A 1 271 ? -28.130 -1.557 15.448 1.00 83.69 271 GLU A N 1
ATOM 2182 C CA . GLU A 1 271 ? -28.766 -0.640 14.485 1.00 83.69 271 GLU A CA 1
ATOM 2183 C C . GLU A 1 271 ? -29.612 -1.375 13.432 1.00 83.69 271 GLU A C 1
ATOM 2185 O O . GLU A 1 271 ? -30.610 -0.851 12.934 1.00 83.69 271 GLU A O 1
ATOM 2190 N N . GLU A 1 272 ? -29.224 -2.605 13.086 1.00 83.44 272 GLU A N 1
ATOM 2191 C CA . GLU A 1 272 ? -29.965 -3.495 12.188 1.00 83.44 272 GLU A CA 1
ATOM 2192 C C . GLU A 1 272 ? -31.130 -4.226 12.895 1.00 83.44 272 GLU A C 1
ATOM 2194 O O . GLU A 1 272 ? -31.815 -5.035 12.268 1.00 83.44 272 GLU A O 1
ATOM 2199 N N . GLY A 1 273 ? -31.392 -3.928 14.175 1.00 79.31 273 GLY A N 1
ATOM 2200 C CA . GLY A 1 273 ? -32.517 -4.471 14.943 1.00 79.31 273 GLY A CA 1
ATOM 2201 C C . GLY A 1 273 ? -32.263 -5.855 15.545 1.00 79.31 273 GLY A C 1
ATOM 2202 O O . GLY A 1 273 ? -33.206 -6.557 15.901 1.00 79.31 273 GLY A O 1
ATOM 2203 N N . SER A 1 274 ? -31.003 -6.281 15.656 1.00 83.94 274 SER A N 1
ATOM 2204 C CA . SER A 1 274 ? -30.631 -7.522 16.345 1.00 83.94 274 SER A CA 1
ATOM 2205 C C . SER A 1 274 ? -30.046 -7.233 17.729 1.00 83.94 274 SER A C 1
ATOM 2207 O O . SER A 1 274 ? -29.627 -6.123 18.015 1.00 83.94 274 SER A O 1
ATOM 2209 N N . LEU A 1 275 ? -29.963 -8.227 18.617 1.00 83.12 275 LEU A N 1
ATOM 2210 C CA . LEU A 1 275 ? -29.452 -8.027 19.988 1.00 83.12 275 LEU A CA 1
ATOM 2211 C C . LEU A 1 275 ? -27.941 -7.747 20.075 1.00 83.12 275 LEU A C 1
ATOM 2213 O O . LEU A 1 275 ? -27.402 -7.549 21.173 1.00 83.12 275 LEU A O 1
ATOM 2217 N N . GLY A 1 276 ? -27.243 -7.789 18.938 1.00 83.88 276 GLY A N 1
ATOM 2218 C CA . GLY A 1 276 ? -25.792 -7.734 18.879 1.00 83.88 276 GLY A CA 1
ATOM 2219 C C . GLY A 1 276 ? -25.118 -8.931 19.554 1.00 83.88 276 GLY A C 1
ATOM 2220 O O . GLY A 1 276 ? -25.675 -9.656 20.385 1.00 83.88 276 GLY A O 1
ATOM 2221 N N . ARG A 1 277 ? -23.854 -9.163 19.209 1.00 85.69 277 ARG A N 1
ATOM 2222 C CA . ARG A 1 277 ? -23.080 -10.249 19.824 1.00 85.69 277 ARG A CA 1
ATOM 2223 C C . ARG A 1 277 ? -22.562 -9.805 21.185 1.00 85.69 277 ARG A C 1
ATOM 2225 O O . ARG A 1 277 ? -21.685 -8.950 21.250 1.00 85.69 277 ARG A O 1
ATOM 2232 N N . THR A 1 278 ? -23.017 -10.455 22.258 1.00 88.00 278 THR A N 1
ATOM 2233 C CA . THR A 1 278 ? -22.611 -10.141 23.645 1.00 88.00 278 THR A CA 1
ATOM 2234 C C . THR A 1 278 ? -21.094 -10.064 23.817 1.00 88.00 278 THR A C 1
ATOM 2236 O O . THR A 1 278 ? -20.601 -9.146 24.459 1.00 88.00 278 THR A O 1
ATOM 2239 N N . ALA A 1 279 ? -20.342 -10.970 23.184 1.00 87.25 279 ALA A N 1
ATOM 2240 C CA . ALA A 1 279 ? -18.882 -10.952 23.245 1.00 87.25 279 ALA A CA 1
ATOM 2241 C C . ALA A 1 279 ? -18.261 -9.667 22.663 1.00 87.25 279 ALA A C 1
ATOM 2243 O O . ALA A 1 279 ? -17.290 -9.173 23.218 1.00 87.25 279 ALA A O 1
ATOM 2244 N N . ARG A 1 280 ? -18.824 -9.112 21.579 1.00 88.12 280 ARG A N 1
ATOM 2245 C CA . ARG A 1 280 ? -18.323 -7.880 20.943 1.00 88.12 280 ARG A CA 1
ATOM 2246 C C . ARG A 1 280 ? -18.671 -6.635 21.749 1.00 88.12 280 ARG A C 1
ATOM 2248 O O . ARG A 1 280 ? -17.842 -5.749 21.881 1.00 88.12 280 ARG A O 1
ATOM 2255 N N . LEU A 1 281 ? -19.884 -6.590 22.293 1.00 90.75 281 LEU A N 1
ATOM 2256 C CA . LEU A 1 281 ? -20.337 -5.482 23.135 1.00 90.75 281 LEU A CA 1
ATOM 2257 C C . LEU A 1 281 ? -19.520 -5.409 24.424 1.00 90.75 281 LEU A C 1
ATOM 2259 O O . LEU A 1 281 ? -19.055 -4.341 24.796 1.00 90.75 281 LEU A O 1
ATOM 2263 N N . ARG A 1 282 ? -19.267 -6.563 25.053 1.00 91.44 282 ARG A N 1
ATOM 2264 C CA . ARG A 1 282 ? -18.368 -6.641 26.205 1.00 91.44 282 ARG A CA 1
ATOM 2265 C C . ARG A 1 282 ? -16.946 -6.207 25.843 1.00 91.44 282 ARG A C 1
ATOM 2267 O O . ARG A 1 282 ? -16.369 -5.435 26.589 1.00 91.44 282 ARG A O 1
ATOM 2274 N N . TYR A 1 283 ? -16.423 -6.640 24.695 1.00 90.75 283 TYR A N 1
ATOM 2275 C CA . TYR A 1 283 ? -15.107 -6.197 24.228 1.00 90.75 283 TYR A CA 1
ATOM 2276 C C . TYR A 1 283 ? -15.031 -4.672 24.046 1.00 90.75 283 TYR A C 1
ATOM 2278 O O . TYR A 1 283 ? -14.060 -4.066 24.476 1.00 90.75 283 TYR A O 1
ATOM 2286 N N . LEU A 1 284 ? -16.060 -4.031 23.477 1.00 90.56 284 LEU A N 1
ATOM 2287 C CA . LEU A 1 284 ? -16.116 -2.566 23.372 1.00 90.56 284 LEU A CA 1
ATOM 2288 C C . LEU A 1 284 ? -16.066 -1.890 24.752 1.00 90.56 284 LEU A C 1
ATOM 2290 O O . LEU A 1 284 ? -15.328 -0.926 24.917 1.00 90.56 284 LEU A O 1
ATOM 2294 N N . ILE A 1 285 ? -16.806 -2.415 25.735 1.00 91.56 285 ILE A N 1
ATOM 2295 C CA . ILE A 1 285 ? -16.794 -1.906 27.116 1.00 91.56 285 ILE A CA 1
ATOM 2296 C C . ILE A 1 285 ? -15.406 -2.081 27.746 1.00 91.56 285 ILE A C 1
ATOM 2298 O O . ILE A 1 285 ? -14.884 -1.126 28.299 1.00 91.56 285 ILE A O 1
ATOM 2302 N N . GLU A 1 286 ? -14.791 -3.262 27.628 1.00 90.62 286 GLU A N 1
ATOM 2303 C CA . GLU A 1 286 ? -13.447 -3.543 28.164 1.00 90.62 286 GLU A CA 1
ATOM 2304 C C . GLU A 1 286 ? -12.387 -2.615 27.548 1.00 90.62 286 GLU A C 1
ATOM 2306 O O . GLU A 1 286 ? -11.516 -2.093 28.242 1.00 90.62 286 GLU A O 1
ATOM 2311 N N . VAL A 1 287 ? -12.465 -2.380 26.235 1.00 87.44 287 VAL A N 1
ATOM 2312 C CA . VAL A 1 287 ? -11.556 -1.468 25.532 1.00 87.44 287 VAL A CA 1
ATOM 2313 C C . VAL A 1 287 ? -11.798 -0.016 25.957 1.00 87.44 287 VAL A C 1
ATOM 2315 O O . VAL A 1 287 ? -10.830 0.719 26.139 1.00 87.44 287 VAL A O 1
ATOM 2318 N N . ALA A 1 288 ? -13.052 0.404 26.137 1.00 87.31 288 ALA A N 1
ATOM 2319 C CA . ALA A 1 288 ? -13.374 1.739 26.633 1.00 87.31 288 ALA A CA 1
ATOM 2320 C C . ALA A 1 288 ? -12.911 1.937 28.082 1.00 87.31 288 ALA A C 1
ATOM 2322 O O . ALA A 1 288 ? -12.304 2.954 28.380 1.00 87.31 288 ALA A O 1
ATOM 2323 N N . GLU A 1 289 ? -13.108 0.951 28.956 1.00 88.44 289 GLU A N 1
ATOM 2324 C CA . GLU A 1 289 ? -12.676 1.002 30.358 1.00 88.44 289 GLU A CA 1
ATOM 2325 C C . GLU A 1 289 ? -11.167 1.188 30.468 1.00 88.44 289 GLU A C 1
ATOM 2327 O O . GLU A 1 289 ? -10.689 2.024 31.229 1.00 88.44 289 GLU A O 1
ATOM 2332 N N . HIS A 1 290 ? -10.417 0.452 29.649 1.00 85.00 290 HIS A N 1
ATOM 2333 C CA . HIS A 1 290 ? -8.964 0.516 29.656 1.00 85.00 290 HIS A CA 1
ATOM 2334 C C . HIS A 1 290 ? -8.399 1.854 29.150 1.00 85.00 290 HIS A C 1
ATOM 2336 O O . HIS A 1 290 ? -7.313 2.237 29.570 1.00 85.00 290 HIS A O 1
ATOM 2342 N N . HIS A 1 291 ? -9.097 2.548 28.241 1.00 80.94 291 HIS A N 1
ATOM 2343 C CA . HIS A 1 291 ? -8.545 3.716 27.530 1.00 80.94 291 HIS A CA 1
ATOM 2344 C C . HIS A 1 291 ? -9.234 5.050 27.816 1.00 80.94 291 HIS A C 1
ATOM 2346 O O . HIS A 1 291 ? -8.601 6.091 27.682 1.00 80.94 291 HIS A O 1
ATOM 2352 N N . LEU A 1 292 ? -10.517 5.027 28.162 1.00 82.00 292 LEU A N 1
ATOM 2353 C CA . LEU A 1 292 ? -11.331 6.196 28.514 1.00 82.00 292 LEU A CA 1
ATOM 2354 C C . LEU A 1 292 ? -11.682 6.222 30.009 1.00 82.00 292 LEU A C 1
ATOM 2356 O O . LEU A 1 292 ? -12.211 7.215 30.495 1.00 82.00 292 LEU A O 1
ATOM 2360 N N . GLY A 1 293 ? -11.387 5.142 30.738 1.00 86.88 293 GLY A N 1
ATOM 2361 C CA . GLY A 1 293 ? -11.668 5.010 32.160 1.00 86.88 293 GLY A CA 1
ATOM 2362 C C . GLY A 1 293 ? -13.015 4.342 32.473 1.00 86.88 293 GLY A C 1
ATOM 2363 O O . GLY A 1 293 ? -13.853 4.117 31.590 1.00 86.88 293 GLY A O 1
ATOM 2364 N N . PRO A 1 294 ? -13.237 3.996 33.753 1.00 90.25 294 PRO A N 1
ATOM 2365 C CA . PRO A 1 294 ? -14.393 3.213 34.187 1.00 90.25 294 PRO A CA 1
ATOM 2366 C C . PRO A 1 294 ? -15.726 3.957 34.036 1.00 90.25 294 PRO A C 1
ATOM 2368 O O . PRO A 1 294 ? -16.749 3.325 33.766 1.00 90.25 294 PRO A O 1
ATOM 2371 N N . GLU A 1 295 ? -15.733 5.285 34.169 1.00 88.31 295 GLU A N 1
ATOM 2372 C CA . GLU A 1 295 ? -16.951 6.094 34.041 1.00 88.31 295 GLU A CA 1
ATOM 2373 C C . GLU A 1 295 ? -17.514 6.058 32.616 1.00 88.31 295 GLU A C 1
ATOM 2375 O O . GLU A 1 295 ? -18.699 5.781 32.417 1.00 88.31 295 GLU A O 1
ATOM 2380 N N . GLU A 1 296 ? -16.661 6.247 31.608 1.00 85.44 296 GLU A N 1
ATOM 2381 C CA . GLU A 1 296 ? -17.065 6.177 30.201 1.00 85.44 296 GLU A CA 1
ATOM 2382 C C . GLU A 1 296 ? -17.503 4.767 29.802 1.00 85.44 296 GLU A C 1
ATOM 2384 O O . GLU A 1 296 ? -18.509 4.578 29.112 1.00 85.44 296 GLU A O 1
ATOM 2389 N N . ALA A 1 297 ? -16.821 3.741 30.311 1.00 88.88 297 ALA A N 1
ATOM 2390 C CA . ALA A 1 297 ? -17.246 2.362 30.110 1.00 88.88 297 ALA A CA 1
ATOM 2391 C C . ALA A 1 297 ? -18.632 2.076 30.709 1.00 88.88 297 ALA A C 1
ATOM 2393 O O . ALA A 1 297 ? -19.419 1.328 30.116 1.00 88.88 297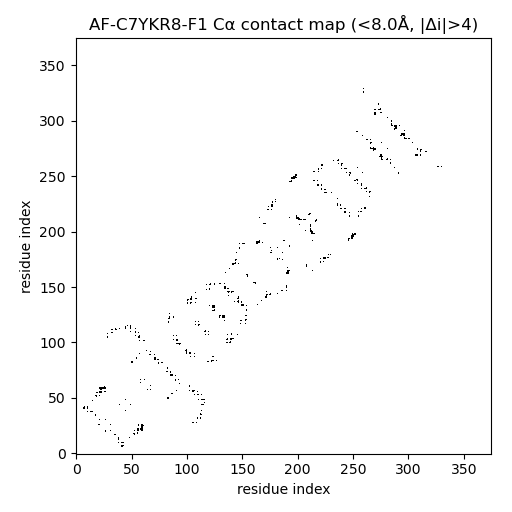 ALA A O 1
ATOM 2394 N N . ALA A 1 298 ? -18.957 2.672 31.860 1.00 89.56 298 ALA A N 1
ATOM 2395 C CA . ALA A 1 298 ? -20.275 2.562 32.475 1.00 89.56 298 ALA A CA 1
ATOM 2396 C C . ALA A 1 298 ? -21.358 3.262 31.638 1.00 89.56 298 ALA A C 1
ATOM 2398 O O . ALA A 1 298 ? -22.427 2.679 31.430 1.00 89.56 298 ALA A O 1
ATOM 2399 N N . LYS A 1 299 ? -21.073 4.453 31.088 1.00 88.94 299 LYS A N 1
ATOM 2400 C CA . LYS A 1 299 ? -21.978 5.155 30.157 1.00 88.94 299 LYS A CA 1
ATOM 2401 C C . LYS A 1 299 ? -22.252 4.318 28.906 1.00 88.94 299 LYS A C 1
ATOM 2403 O O . LYS A 1 299 ? -23.414 4.054 28.591 1.00 88.94 299 LYS A O 1
ATOM 2408 N N . ILE A 1 300 ? -21.200 3.816 28.251 1.00 89.38 300 ILE A N 1
ATOM 2409 C CA . ILE A 1 300 ? -21.318 2.947 27.067 1.00 89.38 300 ILE A CA 1
ATOM 2410 C C . ILE A 1 300 ? -22.130 1.693 27.404 1.00 89.38 300 ILE A C 1
ATOM 2412 O O . ILE A 1 300 ? -23.038 1.321 26.662 1.00 89.38 300 ILE A O 1
ATOM 2416 N N . ARG A 1 301 ? -21.862 1.044 28.544 1.00 90.94 301 ARG A N 1
ATOM 2417 C CA . ARG A 1 301 ? -22.637 -0.120 28.998 1.00 90.94 301 ARG A CA 1
ATOM 2418 C C . ARG A 1 301 ? -24.126 0.204 29.112 1.00 90.94 301 ARG A C 1
ATOM 2420 O O . ARG A 1 301 ? -24.939 -0.540 28.565 1.00 90.94 301 ARG A O 1
ATOM 2427 N N . HIS A 1 302 ? -24.468 1.305 29.778 1.00 89.38 302 HIS A N 1
ATOM 2428 C CA . HIS A 1 302 ? -25.854 1.723 29.970 1.00 89.38 302 HIS A CA 1
ATOM 2429 C C . HIS A 1 302 ? -26.568 1.975 28.633 1.00 89.38 302 HIS A C 1
ATOM 2431 O O . HIS A 1 302 ? -27.681 1.492 28.421 1.00 89.38 302 HIS A O 1
ATOM 2437 N N . GLN A 1 303 ? -25.904 2.651 27.691 1.00 88.44 303 GLN A N 1
ATOM 2438 C CA . GLN A 1 303 ? -26.437 2.882 26.345 1.00 88.44 303 GLN A CA 1
ATOM 2439 C C . GLN A 1 303 ? -26.693 1.567 25.589 1.00 88.44 303 GLN A C 1
ATOM 2441 O O . GLN A 1 303 ? -27.765 1.381 25.009 1.00 88.44 303 GLN A O 1
ATOM 2446 N N . LEU A 1 304 ? -25.745 0.622 25.627 1.00 90.62 304 LEU A N 1
ATOM 2447 C CA . LEU A 1 304 ? -25.884 -0.671 24.944 1.00 90.62 304 LEU A CA 1
ATOM 2448 C C . LEU A 1 304 ? -27.004 -1.533 25.546 1.00 90.62 304 LEU A C 1
ATOM 2450 O O . LEU A 1 304 ? -27.711 -2.231 24.815 1.00 90.62 304 LEU A O 1
ATOM 2454 N N . GLU A 1 305 ? -27.184 -1.493 26.867 1.00 88.50 305 GLU A N 1
ATOM 2455 C CA . GLU A 1 305 ? -28.300 -2.148 27.557 1.00 88.50 305 GLU A CA 1
ATOM 2456 C C . GLU A 1 305 ? -29.644 -1.518 27.177 1.00 88.50 305 GLU A C 1
ATOM 2458 O O . GLU A 1 305 ? -30.587 -2.245 26.851 1.00 88.50 305 GLU A O 1
ATOM 2463 N N . GLY A 1 306 ? -29.711 -0.184 27.120 1.00 85.75 306 GLY A N 1
ATOM 2464 C CA . GLY A 1 306 ? -30.883 0.552 26.649 1.00 85.75 306 GLY A CA 1
ATOM 2465 C C . GLY A 1 306 ? -31.275 0.175 25.218 1.00 85.75 306 GLY A C 1
ATOM 2466 O O . GLY A 1 306 ? -32.432 -0.153 24.956 1.00 85.75 306 GLY A O 1
ATOM 2467 N N . TRP A 1 307 ? -30.315 0.120 24.292 1.00 86.31 307 TRP A N 1
ATOM 2468 C CA . TRP A 1 307 ? -30.566 -0.329 22.916 1.00 86.31 307 TRP A CA 1
ATOM 2469 C C . TRP A 1 307 ? -31.052 -1.774 22.838 1.00 86.31 307 TRP A C 1
ATOM 2471 O O . TRP A 1 307 ? -32.007 -2.065 22.119 1.00 86.31 307 TRP A O 1
ATOM 2481 N N . ARG A 1 308 ? -30.452 -2.689 23.605 1.00 85.69 308 ARG A N 1
ATOM 2482 C CA . ARG A 1 308 ? -30.929 -4.078 23.672 1.00 85.69 308 ARG A CA 1
ATOM 2483 C C . ARG A 1 308 ? -32.359 -4.162 24.179 1.00 85.69 308 ARG A C 1
ATOM 2485 O O . ARG A 1 308 ? -33.141 -4.933 23.632 1.00 85.69 308 ARG A O 1
ATOM 2492 N N . TRP A 1 309 ? -32.710 -3.365 25.183 1.00 86.25 309 TRP A N 1
ATOM 2493 C CA . TRP A 1 309 ? -34.078 -3.286 25.679 1.00 86.25 309 TRP A CA 1
ATOM 2494 C C . TRP A 1 309 ? -35.042 -2.801 24.591 1.00 86.25 309 TRP A C 1
ATOM 2496 O O . TRP A 1 309 ? -36.099 -3.405 24.417 1.00 86.25 309 TRP A O 1
ATOM 2506 N N . ILE A 1 310 ? -34.666 -1.781 23.813 1.00 83.94 310 ILE A N 1
ATOM 2507 C CA . ILE A 1 310 ? -35.465 -1.301 22.675 1.00 83.94 310 ILE A CA 1
ATOM 2508 C C . ILE A 1 310 ? -35.660 -2.422 21.650 1.00 83.94 310 ILE A C 1
ATOM 2510 O O . ILE A 1 310 ? -36.788 -2.678 21.247 1.00 83.94 310 ILE A O 1
ATOM 2514 N N . VAL A 1 311 ? -34.593 -3.135 21.279 1.00 83.19 311 VAL A N 1
ATOM 2515 C CA . VAL A 1 311 ? -34.658 -4.229 20.296 1.00 83.19 311 VAL A CA 1
ATOM 2516 C C . VAL A 1 311 ? -35.550 -5.386 20.759 1.00 83.19 311 VAL A C 1
ATOM 2518 O O . VAL A 1 311 ? -36.271 -5.957 19.949 1.00 83.19 311 VAL A O 1
ATOM 2521 N N . VAL A 1 312 ? -35.516 -5.747 22.047 1.00 80.75 312 VAL A N 1
ATOM 2522 C CA . VAL A 1 312 ? -36.374 -6.813 22.602 1.00 80.75 312 VAL A CA 1
ATOM 2523 C C . VAL A 1 312 ? -37.844 -6.391 22.645 1.00 80.75 312 VAL A C 1
ATOM 2525 O O . VAL A 1 312 ? -38.720 -7.227 22.439 1.00 80.75 312 VAL A O 1
ATOM 2528 N N . ASN A 1 313 ? -38.117 -5.119 22.948 1.00 77.50 313 ASN A N 1
ATOM 2529 C CA . ASN A 1 313 ? -39.462 -4.645 23.281 1.00 77.50 313 ASN A CA 1
ATOM 2530 C C . ASN A 1 313 ? -40.152 -3.849 22.159 1.00 77.50 313 ASN A C 1
ATOM 2532 O O . ASN A 1 313 ? -41.323 -3.498 22.308 1.00 77.50 313 ASN A O 1
ATOM 2536 N N . GLN A 1 314 ? -39.475 -3.566 21.043 1.00 64.44 314 GLN A N 1
ATOM 2537 C CA . GLN A 1 314 ? -40.088 -3.007 19.838 1.00 64.44 314 GLN A CA 1
ATOM 2538 C C . GLN A 1 314 ? -40.236 -4.076 18.751 1.00 64.44 314 GLN A C 1
ATOM 2540 O O . GLN A 1 314 ? -39.256 -4.582 18.211 1.00 64.44 314 GLN A O 1
ATOM 2545 N N . ASP A 1 315 ? -41.484 -4.347 18.359 1.00 52.88 315 ASP A N 1
ATOM 2546 C CA . ASP A 1 315 ? -41.791 -4.942 17.058 1.00 52.88 315 ASP A CA 1
ATOM 2547 C C . ASP A 1 315 ? -41.289 -3.962 15.981 1.00 52.88 315 ASP A C 1
ATOM 2549 O O . ASP A 1 315 ? -41.868 -2.885 15.806 1.00 52.88 315 ASP A O 1
ATOM 2553 N N . PHE A 1 316 ? -40.222 -4.296 15.242 1.00 53.25 316 PHE A N 1
ATOM 2554 C CA . PHE A 1 316 ? -39.704 -3.503 14.108 1.00 53.25 316 PHE A CA 1
ATOM 2555 C C . PHE A 1 316 ? -40.650 -3.521 12.884 1.00 53.25 316 PHE A C 1
ATOM 2557 O O . PHE A 1 316 ? -40.232 -3.559 11.725 1.00 53.25 316 PHE A O 1
ATOM 2564 N N . GLY A 1 317 ? -41.959 -3.458 13.128 1.00 45.84 317 GLY A N 1
ATOM 2565 C CA . GLY A 1 317 ? -42.978 -3.140 12.146 1.00 45.84 317 GLY A CA 1
ATOM 2566 C C . GLY A 1 317 ? -42.824 -1.698 11.665 1.00 45.84 317 GLY A C 1
ATOM 2567 O O . GLY A 1 317 ? -43.424 -0.775 12.205 1.00 45.84 317 GLY A O 1
ATOM 2568 N N . ASN A 1 318 ? -42.044 -1.523 10.599 1.00 48.12 318 ASN A N 1
ATOM 2569 C CA . ASN A 1 318 ? -42.178 -0.438 9.624 1.00 48.12 318 ASN A CA 1
ATOM 2570 C C . ASN A 1 318 ? -42.133 1.013 10.174 1.00 48.12 318 ASN A C 1
ATOM 2572 O O . ASN A 1 318 ? -42.994 1.833 9.846 1.00 48.12 318 ASN A O 1
ATOM 2576 N N . LYS A 1 319 ? -41.101 1.384 10.947 1.00 40.94 319 LYS A N 1
ATOM 2577 C CA . LYS A 1 319 ? -40.784 2.802 11.229 1.00 40.94 319 LYS A CA 1
ATOM 2578 C C . LYS A 1 319 ? -39.328 3.166 10.906 1.00 40.94 319 LYS A C 1
ATOM 2580 O O . LYS A 1 319 ? -38.463 2.292 10.931 1.00 40.94 319 LYS A O 1
ATOM 2585 N N . PRO A 1 320 ? -39.069 4.430 10.508 1.00 42.00 320 PRO A N 1
ATOM 2586 C CA . PRO A 1 320 ? -37.829 4.815 9.851 1.00 42.00 320 PRO A CA 1
ATOM 2587 C C . PRO A 1 320 ? -36.660 4.855 10.834 1.00 42.00 320 PRO A C 1
ATOM 2589 O O . PRO A 1 320 ? -36.794 5.318 11.964 1.00 42.00 320 PRO A O 1
ATOM 2592 N N . LYS A 1 321 ? -35.508 4.393 10.342 1.00 45.88 321 LYS A N 1
ATOM 2593 C CA . LYS A 1 321 ? -34.204 4.416 11.008 1.00 45.88 321 LYS A CA 1
ATOM 2594 C C . LYS A 1 321 ? -33.908 5.822 11.535 1.00 45.88 321 LYS A C 1
ATOM 2596 O O . LYS A 1 321 ? -33.730 6.746 10.741 1.00 45.88 321 LYS A O 1
ATOM 2601 N N . THR A 1 322 ? -33.831 5.989 12.850 1.00 41.72 322 THR A N 1
ATOM 2602 C CA . THR A 1 322 ? -33.233 7.180 13.455 1.00 41.72 322 THR A CA 1
ATOM 2603 C C . THR A 1 322 ? -31.761 7.228 13.051 1.00 41.72 322 THR A C 1
ATOM 2605 O O . THR A 1 322 ? -30.983 6.344 13.399 1.00 41.72 322 THR A O 1
ATOM 2608 N N . ARG A 1 323 ? -31.381 8.239 12.260 1.00 39.88 323 ARG A N 1
ATOM 2609 C CA . ARG A 1 323 ? -29.979 8.586 12.004 1.00 39.88 323 ARG A CA 1
ATOM 2610 C C . ARG A 1 323 ? -29.435 9.220 13.280 1.00 39.88 323 ARG A C 1
ATOM 2612 O O . ARG A 1 323 ? -29.634 10.407 13.498 1.00 39.88 323 ARG A O 1
ATOM 2619 N N . PHE A 1 324 ? -28.817 8.412 14.126 1.00 47.09 324 PHE A N 1
ATOM 2620 C CA . PHE A 1 324 ? -28.035 8.893 15.254 1.00 47.09 324 PHE A CA 1
ATOM 2621 C C . PHE A 1 324 ? -26.597 9.092 14.770 1.00 47.09 324 PHE A C 1
ATOM 2623 O O . PHE A 1 324 ? -26.012 8.175 14.190 1.00 47.09 324 PHE A O 1
ATOM 2630 N N . ASN A 1 325 ? -26.058 10.301 14.910 1.00 49.31 325 ASN A N 1
ATOM 2631 C CA . ASN A 1 325 ? -24.734 10.642 14.402 1.00 49.31 325 ASN A CA 1
ATOM 2632 C C . ASN A 1 325 ? -23.701 10.480 15.525 1.00 49.31 325 ASN A C 1
ATOM 2634 O O . ASN A 1 325 ? -23.333 11.448 16.174 1.00 49.31 325 ASN A O 1
ATOM 2638 N N . LEU A 1 326 ? -23.256 9.241 15.768 1.00 50.69 326 LEU A N 1
ATOM 2639 C CA . LEU A 1 326 ? -22.298 8.906 16.838 1.00 50.69 326 LEU A CA 1
ATOM 2640 C C . LEU A 1 326 ? -20.987 9.715 16.772 1.00 50.69 326 LEU A C 1
ATOM 2642 O O . LEU A 1 326 ? -20.315 9.857 17.784 1.00 50.69 326 LEU A O 1
ATOM 2646 N N . GLU A 1 327 ? -20.601 10.211 15.591 1.00 46.56 327 GLU A N 1
ATOM 2647 C CA . GLU A 1 327 ? -19.441 11.104 15.449 1.00 46.56 327 GLU A CA 1
ATOM 2648 C C . GLU A 1 327 ? -19.667 12.450 16.139 1.00 46.56 327 GLU A C 1
ATOM 2650 O O . GLU A 1 327 ? -18.757 12.954 16.776 1.00 46.56 327 GLU A O 1
ATOM 2655 N N . GLU A 1 328 ? -20.882 12.988 16.066 1.00 52.56 328 GLU A N 1
ATOM 2656 C CA . GLU A 1 328 ? -21.238 14.291 16.631 1.00 52.56 328 GLU A CA 1
ATOM 2657 C C . GLU A 1 328 ? -21.289 14.228 18.162 1.00 52.56 328 GLU A C 1
ATOM 2659 O O . GLU A 1 328 ? -20.702 15.076 18.821 1.00 52.56 328 GLU A O 1
ATOM 2664 N N . GLU A 1 329 ? -21.851 13.156 18.735 1.00 55.78 329 GLU A N 1
ATOM 2665 C CA . GLU A 1 329 ? -21.812 12.957 20.193 1.00 55.78 329 GLU A CA 1
ATOM 2666 C C . GLU A 1 329 ? -20.398 12.669 20.715 1.00 55.78 329 GLU A C 1
ATOM 2668 O O . GLU A 1 329 ? -20.028 13.133 21.791 1.00 55.78 329 GLU A O 1
ATOM 2673 N N . MET A 1 330 ? -19.574 11.923 19.968 1.00 46.38 330 MET A N 1
ATOM 2674 C CA . MET A 1 330 ? -18.180 11.694 20.364 1.00 46.38 330 MET A CA 1
ATOM 2675 C C . MET A 1 330 ? -17.312 12.953 20.232 1.00 46.38 330 MET A C 1
ATOM 2677 O O . MET A 1 330 ? -16.369 13.114 21.011 1.00 46.38 330 MET A O 1
ATOM 2681 N N . ASP A 1 331 ? -17.619 13.838 19.281 1.00 56.66 331 ASP A N 1
ATOM 2682 C CA . ASP A 1 331 ? -16.964 15.138 19.132 1.00 56.66 331 ASP A CA 1
ATOM 2683 C C . ASP A 1 331 ? -17.393 16.105 20.254 1.00 56.66 331 ASP A C 1
ATOM 2685 O O . ASP A 1 331 ? -16.531 16.749 20.855 1.00 56.66 331 ASP A O 1
ATOM 2689 N N . GLU A 1 332 ? -18.682 16.150 20.615 1.00 60.69 332 GLU A N 1
ATOM 2690 C CA . GLU A 1 332 ? -19.197 16.940 21.750 1.00 60.69 332 GLU A CA 1
ATOM 2691 C C . GLU A 1 332 ? -18.585 16.491 23.088 1.00 60.69 332 GLU A C 1
ATOM 2693 O O . GLU A 1 332 ? -18.059 17.313 23.842 1.00 60.69 332 GLU A O 1
ATOM 2698 N N . LEU A 1 333 ? -18.526 15.181 23.341 1.00 50.12 333 LEU A N 1
ATOM 2699 C CA . LEU A 1 333 ? -17.856 14.615 24.520 1.00 50.12 333 LEU A CA 1
ATOM 2700 C C . LEU A 1 333 ? -16.336 14.849 24.500 1.00 50.12 333 LEU A C 1
ATOM 2702 O O . LEU A 1 333 ? -15.691 14.962 25.545 1.00 50.12 333 LEU A O 1
ATOM 2706 N N . GLY A 1 334 ? -15.742 14.945 23.307 1.00 48.56 334 GLY A N 1
ATOM 2707 C CA . GLY A 1 334 ? -14.341 15.301 23.127 1.00 48.56 334 GLY A CA 1
ATOM 2708 C C . GLY A 1 334 ? -14.029 16.712 23.624 1.00 48.56 334 GLY A C 1
ATOM 2709 O O . GLY A 1 334 ? -13.011 16.895 24.288 1.00 48.56 334 GLY A O 1
ATOM 2710 N N . VAL A 1 335 ? -14.924 17.666 23.356 1.00 63.53 335 VAL A N 1
ATOM 2711 C CA . VAL A 1 335 ? -14.821 19.052 23.834 1.00 63.53 335 VAL A CA 1
ATOM 2712 C C . VAL A 1 335 ? -14.990 19.125 25.353 1.00 63.53 335 VAL A C 1
ATOM 2714 O O . VAL A 1 335 ? -14.214 19.814 26.014 1.00 63.53 335 VAL A O 1
ATOM 2717 N N . GLU A 1 336 ? -15.948 18.393 25.927 1.00 55.88 336 GLU A N 1
ATOM 2718 C CA . GLU A 1 336 ? -16.168 18.378 27.383 1.00 55.88 336 GLU A CA 1
ATOM 2719 C C . GLU A 1 336 ? -14.976 17.793 28.158 1.00 55.88 336 GLU A C 1
ATOM 2721 O O . GLU A 1 336 ? -14.606 18.298 29.220 1.00 55.88 336 GLU A O 1
ATOM 2726 N N . MET A 1 337 ? -14.328 16.762 27.612 1.00 44.50 337 MET A N 1
ATOM 2727 C CA . MET A 1 337 ? -13.179 16.115 28.246 1.00 44.50 337 MET A CA 1
ATOM 2728 C C . MET A 1 337 ? -11.885 16.925 28.105 1.00 44.50 337 MET A C 1
ATOM 2730 O O . MET A 1 337 ? -11.112 16.988 29.060 1.00 44.50 337 MET A O 1
ATOM 2734 N N . ASP A 1 338 ? -11.659 17.592 26.969 1.00 67.12 338 ASP A N 1
ATOM 2735 C CA . ASP A 1 338 ? -10.530 18.520 26.829 1.00 67.12 338 ASP A CA 1
ATOM 2736 C C . ASP A 1 338 ? -10.684 19.685 27.830 1.00 67.12 338 ASP A C 1
ATOM 2738 O O . ASP A 1 338 ? -9.726 20.055 28.505 1.00 67.12 338 ASP A O 1
ATOM 2742 N N . GLN A 1 339 ? -11.911 20.183 28.044 1.00 65.38 339 GLN A N 1
ATOM 2743 C CA . GLN A 1 339 ? -12.210 21.180 29.083 1.00 65.38 339 GLN A CA 1
ATOM 2744 C C . GLN A 1 339 ? -12.028 20.655 30.514 1.00 65.38 339 GLN A C 1
ATOM 2746 O O . GLN A 1 339 ? -11.710 21.427 31.421 1.00 65.38 339 GLN A O 1
ATOM 2751 N N . TYR A 1 340 ? -12.271 19.367 30.754 1.00 61.28 340 TYR A N 1
ATOM 2752 C CA . TYR A 1 340 ? -12.024 18.742 32.053 1.00 61.28 340 TYR A CA 1
ATOM 2753 C C . TYR A 1 340 ? -10.521 18.579 32.320 1.00 61.28 340 TYR A C 1
ATOM 2755 O O . TYR A 1 340 ? -10.052 18.938 33.394 1.00 61.28 340 TYR A O 1
ATOM 2763 N N . GLN A 1 341 ? -9.748 18.132 31.328 1.00 57.62 341 GLN A N 1
ATOM 2764 C CA . GLN A 1 341 ? -8.293 17.984 31.443 1.00 57.62 341 GLN A CA 1
ATOM 2765 C C . GLN A 1 341 ? -7.569 19.327 31.571 1.00 57.62 341 GLN A C 1
ATOM 2767 O O . GLN A 1 341 ? -6.588 19.422 32.302 1.00 57.62 341 GLN A O 1
ATOM 2772 N N . THR A 1 342 ? -8.050 20.373 30.893 1.00 75.31 342 THR A N 1
ATOM 2773 C CA . THR A 1 342 ? -7.555 21.739 31.111 1.00 75.31 342 THR A CA 1
ATOM 2774 C C . THR A 1 342 ? -7.870 22.223 32.523 1.00 75.31 342 THR A C 1
ATOM 2776 O O . THR A 1 342 ? -7.010 22.828 33.144 1.00 75.31 342 THR A O 1
ATOM 2779 N N . ARG A 1 343 ? -9.062 21.923 33.059 1.00 69.56 343 ARG A N 1
ATOM 2780 C CA . ARG A 1 343 ? -9.401 22.256 34.452 1.00 69.56 343 ARG A CA 1
ATOM 2781 C C . ARG A 1 343 ? -8.547 21.505 35.468 1.00 69.56 343 ARG A C 1
ATOM 2783 O O . ARG A 1 343 ? -8.162 22.106 36.452 1.00 69.56 343 ARG A O 1
ATOM 2790 N N . GLN A 1 344 ? -8.247 20.232 35.229 1.00 63.94 344 GLN A N 1
ATOM 2791 C CA . GLN A 1 344 ? -7.351 19.460 36.092 1.00 63.94 344 GLN A CA 1
ATOM 2792 C C . GLN A 1 344 ? -5.928 20.024 36.087 1.00 63.94 344 GLN A C 1
ATOM 2794 O O . GLN A 1 344 ? -5.400 20.264 37.155 1.00 63.94 344 GLN A O 1
ATOM 2799 N N . ARG A 1 345 ? -5.361 20.365 34.920 1.00 75.81 345 ARG A N 1
ATOM 2800 C CA . ARG A 1 345 ? -4.033 21.007 34.873 1.00 75.81 345 ARG A CA 1
ATOM 2801 C C . ARG A 1 345 ? -3.969 22.345 35.599 1.00 75.81 345 ARG A C 1
ATOM 2803 O O . ARG A 1 345 ? -2.957 22.628 36.210 1.00 75.81 345 ARG A O 1
ATOM 2810 N N . LEU A 1 346 ? -5.024 23.153 35.513 1.00 77.31 346 LEU A N 1
ATOM 2811 C CA . LEU A 1 346 ? -5.074 24.425 36.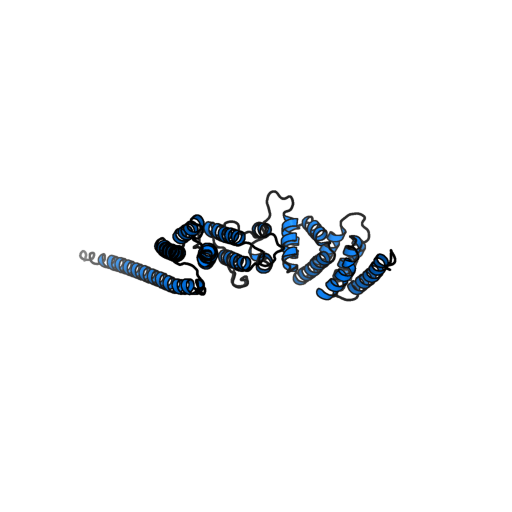236 1.00 77.31 346 LEU A CA 1
ATOM 2812 C C . LEU A 1 346 ? -5.131 24.216 37.754 1.00 77.31 346 LEU A C 1
ATOM 2814 O O . LEU A 1 346 ? -4.559 25.010 38.479 1.00 77.31 346 LEU A O 1
ATOM 2818 N N . LEU A 1 347 ? -5.799 23.156 38.220 1.00 72.69 347 LEU A N 1
ATOM 2819 C CA . LEU A 1 347 ? -5.829 22.804 39.641 1.00 72.69 347 LEU A CA 1
ATOM 2820 C C . LEU A 1 347 ? -4.474 22.269 40.120 1.00 72.69 347 LEU A C 1
ATOM 2822 O O . LEU A 1 347 ? -4.043 22.638 41.200 1.00 72.69 347 LEU A O 1
ATOM 2826 N N . ASP A 1 348 ? -3.800 21.453 39.307 1.00 72.62 348 ASP A N 1
ATOM 2827 C CA . ASP A 1 348 ? -2.457 20.952 39.625 1.00 72.62 348 ASP A CA 1
ATOM 2828 C C . ASP A 1 348 ? -1.425 22.106 39.655 1.00 72.62 348 ASP A C 1
ATOM 2830 O O . ASP A 1 348 ? -0.542 22.119 40.503 1.00 72.62 348 ASP A O 1
ATOM 2834 N N . GLU A 1 349 ? -1.550 23.095 38.757 1.00 78.56 349 GLU A N 1
ATOM 2835 C CA . GLU A 1 349 ? -0.712 24.309 38.746 1.00 78.56 349 GLU A CA 1
ATOM 2836 C C . GLU A 1 349 ? -0.998 25.223 39.958 1.00 78.56 349 GLU A C 1
ATOM 2838 O O . GLU A 1 349 ? -0.065 25.796 40.510 1.00 78.56 349 GLU A O 1
ATOM 2843 N N . GLU A 1 350 ? -2.257 25.340 40.400 1.00 73.62 350 GLU A N 1
ATOM 2844 C CA . GLU A 1 350 ? -2.620 26.077 41.625 1.00 73.62 350 GLU A CA 1
ATOM 2845 C C . GLU A 1 350 ? -2.095 25.380 42.898 1.00 73.62 350 GLU A C 1
ATOM 2847 O O . GLU A 1 350 ? -1.633 26.064 43.808 1.00 73.62 350 GLU A O 1
ATOM 2852 N N . GLU A 1 351 ? -2.116 24.042 42.965 1.00 71.31 351 GLU A N 1
ATOM 2853 C CA . GLU A 1 351 ? -1.542 23.284 44.092 1.00 71.31 351 GLU A CA 1
ATOM 2854 C C . GLU A 1 351 ? -0.006 23.409 44.154 1.00 71.31 351 GLU A C 1
ATOM 2856 O O . GLU A 1 351 ? 0.541 23.565 45.244 1.00 71.31 351 GLU A O 1
ATOM 2861 N N . GLU A 1 352 ? 0.694 23.402 43.011 1.00 72.94 352 GLU A N 1
ATOM 2862 C CA . GLU A 1 352 ? 2.150 23.632 42.968 1.00 72.94 352 GLU A CA 1
ATOM 2863 C C . GLU A 1 352 ? 2.525 25.065 43.407 1.00 72.94 352 GLU A C 1
ATOM 2865 O O . GLU A 1 352 ? 3.508 25.247 44.123 1.00 72.94 352 GLU A O 1
ATOM 2870 N N . GLU A 1 353 ? 1.735 26.084 43.039 1.00 73.38 353 GLU A N 1
ATOM 2871 C CA . GLU A 1 353 ? 1.964 27.467 43.492 1.00 73.38 353 GLU A CA 1
ATOM 2872 C C . GLU A 1 353 ? 1.710 27.645 45.005 1.00 73.38 353 GLU A C 1
ATOM 2874 O O . GLU A 1 353 ? 2.446 28.387 45.659 1.00 73.38 353 GLU A O 1
ATOM 2879 N N . GLU A 1 354 ? 0.718 26.954 45.586 1.00 66.81 354 GLU A N 1
ATOM 2880 C CA . GLU A 1 354 ? 0.479 26.967 47.040 1.00 66.81 354 GLU A CA 1
ATOM 2881 C C . GLU A 1 354 ? 1.603 26.259 47.825 1.00 66.81 354 GLU A C 1
ATOM 2883 O O . GLU A 1 354 ? 2.012 26.756 48.879 1.00 66.81 354 GLU A O 1
ATOM 2888 N N . GLU A 1 355 ? 2.150 25.146 47.314 1.00 64.88 355 GLU A N 1
ATOM 2889 C CA . GLU A 1 355 ? 3.296 24.457 47.934 1.00 64.88 355 GLU A CA 1
ATOM 2890 C C . GLU A 1 355 ? 4.575 25.318 47.903 1.00 64.88 355 GLU A C 1
ATOM 2892 O O . GLU A 1 355 ? 5.282 25.405 48.913 1.00 64.88 355 GLU A O 1
ATOM 2897 N N . ASP A 1 356 ? 4.839 26.017 46.793 1.00 70.75 356 ASP A N 1
ATOM 2898 C CA . ASP A 1 356 ? 5.982 26.931 46.660 1.00 70.75 356 ASP A CA 1
ATOM 2899 C C . ASP A 1 356 ? 5.859 28.158 47.596 1.00 70.75 356 ASP A C 1
ATOM 2901 O O . ASP A 1 356 ? 6.858 28.625 48.159 1.00 70.75 356 ASP A O 1
ATOM 2905 N N . GLU A 1 357 ? 4.645 28.691 47.806 1.00 67.56 357 GLU A N 1
ATOM 2906 C CA . GLU A 1 357 ? 4.396 29.785 48.759 1.00 67.56 357 GLU A CA 1
ATOM 2907 C C . GLU A 1 357 ? 4.538 29.338 50.226 1.00 67.56 357 GLU A C 1
ATOM 2909 O O . GLU A 1 357 ? 5.091 30.090 51.040 1.00 67.56 357 GLU A O 1
ATOM 2914 N N . GLU A 1 358 ? 4.101 28.124 50.583 1.00 65.25 358 GLU A N 1
ATOM 2915 C CA . GLU A 1 358 ? 4.321 27.554 51.922 1.00 65.25 358 GLU A CA 1
ATOM 2916 C C . GLU A 1 358 ? 5.812 27.296 52.201 1.00 65.25 358 GLU A C 1
ATOM 2918 O O . GLU A 1 358 ? 6.289 27.583 53.307 1.00 65.25 358 GLU A O 1
ATOM 2923 N N . GLU A 1 359 ? 6.575 26.824 51.208 1.00 67.44 359 GLU A N 1
ATOM 2924 C CA . GLU A 1 359 ? 8.020 26.604 51.342 1.00 67.44 359 GLU A CA 1
ATOM 2925 C C . GLU A 1 359 ? 8.767 27.936 51.547 1.00 67.44 359 GLU A C 1
ATOM 2927 O O . GLU A 1 359 ? 9.564 28.056 52.484 1.00 67.44 359 GLU A O 1
ATOM 2932 N N . LEU A 1 360 ? 8.418 28.980 50.782 1.00 62.38 360 LEU A N 1
ATOM 2933 C CA . LEU A 1 360 ? 8.935 30.346 50.955 1.00 62.38 360 LEU A CA 1
ATOM 2934 C C . LEU A 1 360 ? 8.590 30.939 52.328 1.00 62.38 360 LEU A C 1
ATOM 2936 O O . LEU A 1 360 ? 9.446 31.548 52.970 1.00 62.38 360 LEU A O 1
ATOM 2940 N N . MET A 1 361 ? 7.362 30.755 52.815 1.00 60.91 361 MET A N 1
ATOM 2941 C CA . MET A 1 361 ? 6.943 31.240 54.137 1.00 60.91 361 MET A CA 1
ATOM 2942 C C . MET A 1 361 ? 7.672 30.517 55.282 1.00 60.91 361 MET A C 1
ATOM 2944 O O . MET A 1 361 ? 7.973 31.143 56.299 1.00 60.91 361 MET A O 1
ATOM 2948 N N . SER A 1 362 ? 8.018 29.238 55.103 1.00 60.22 362 SER A N 1
ATOM 2949 C CA . SER A 1 362 ? 8.805 28.466 56.075 1.00 60.22 362 SER A CA 1
ATOM 2950 C C . SER A 1 362 ? 10.277 28.902 56.150 1.00 60.22 362 SER A C 1
ATOM 2952 O O . SER A 1 362 ? 10.891 28.828 57.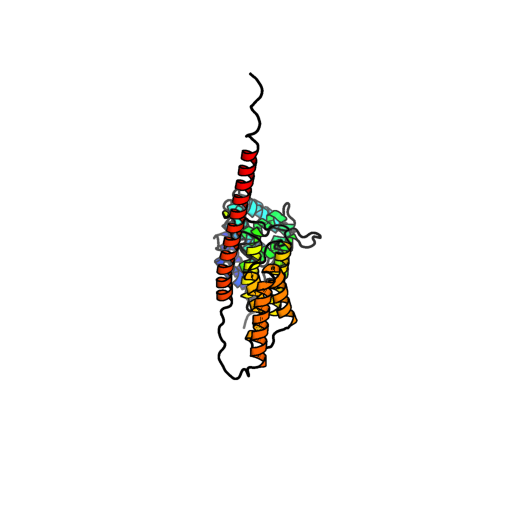217 1.00 60.22 362 SER A O 1
ATOM 2954 N N . GLU A 1 363 ? 10.835 29.411 55.046 1.00 57.38 363 GLU A N 1
ATOM 2955 C CA . GLU A 1 363 ? 12.218 29.898 54.979 1.00 57.38 363 GLU A CA 1
ATOM 2956 C C . GLU A 1 363 ? 12.372 31.269 55.669 1.00 57.38 363 GLU A C 1
ATOM 2958 O O . GLU A 1 363 ? 13.401 31.543 56.286 1.00 57.38 363 GLU A O 1
ATOM 2963 N N . TYR A 1 364 ? 11.318 32.096 55.676 1.00 56.25 364 TYR A N 1
ATOM 2964 C CA . TYR A 1 364 ? 11.297 33.382 56.389 1.00 56.25 364 TYR A CA 1
ATOM 2965 C C . TYR A 1 364 ? 11.019 33.276 57.900 1.00 56.25 364 TYR A C 1
ATOM 2967 O O . TYR A 1 364 ? 11.301 34.229 58.627 1.00 56.25 364 TYR A O 1
ATOM 2975 N N . GLU A 1 365 ? 10.508 32.147 58.402 1.00 55.25 365 GLU A N 1
ATOM 2976 C CA . GLU A 1 365 ? 10.225 31.956 59.837 1.00 55.25 365 GLU A CA 1
ATOM 2977 C C . GLU A 1 365 ? 11.448 31.470 60.649 1.00 55.25 365 GLU A C 1
ATOM 2979 O O . GLU A 1 365 ? 11.381 31.381 61.876 1.00 55.25 365 GLU A O 1
ATOM 2984 N N . TYR A 1 366 ? 12.588 31.201 59.994 1.00 53.81 366 TYR A N 1
ATOM 2985 C CA . TYR A 1 366 ? 13.815 30.691 60.631 1.00 53.81 366 TYR A CA 1
ATOM 2986 C C . TYR A 1 366 ? 14.940 31.721 60.844 1.00 53.81 366 TYR A C 1
ATOM 2988 O O . TYR A 1 366 ? 15.958 31.372 61.448 1.00 53.81 366 TYR A O 1
ATOM 2996 N N . ASP A 1 367 ? 14.767 32.975 60.414 1.00 51.44 367 ASP A N 1
ATOM 2997 C CA . ASP A 1 367 ? 15.833 33.995 60.445 1.00 51.44 367 ASP A CA 1
ATOM 2998 C C . ASP A 1 367 ? 15.732 35.021 61.596 1.00 51.44 367 ASP A C 1
ATOM 3000 O O . ASP A 1 367 ? 16.613 35.870 61.734 1.00 51.44 367 ASP A O 1
ATOM 3004 N N . ASP A 1 368 ? 14.728 34.935 62.477 1.00 52.19 368 ASP A N 1
ATOM 3005 C CA . ASP A 1 368 ? 14.484 35.971 63.504 1.00 52.19 368 ASP A CA 1
ATOM 3006 C C . ASP A 1 368 ? 15.094 35.691 64.901 1.00 52.19 368 ASP A C 1
ATOM 3008 O O . ASP A 1 368 ? 14.864 36.457 65.836 1.00 52.19 368 ASP A O 1
ATOM 3012 N N . ASP A 1 369 ? 15.921 34.646 65.067 1.00 54.84 369 ASP A N 1
ATOM 3013 C CA . ASP A 1 369 ? 16.402 34.210 66.398 1.00 54.84 369 ASP A CA 1
ATOM 3014 C C . ASP A 1 369 ? 17.924 34.301 66.653 1.00 54.84 369 ASP A C 1
ATOM 3016 O O . ASP A 1 369 ? 18.426 33.771 67.649 1.00 54.84 369 ASP A O 1
ATOM 3020 N N . TYR A 1 370 ? 18.698 35.022 65.833 1.00 52.94 370 TYR A N 1
ATOM 3021 C CA . TYR A 1 370 ? 20.137 35.200 66.092 1.00 52.94 370 TYR A CA 1
ATOM 3022 C C . TYR A 1 370 ? 20.656 36.620 65.843 1.00 52.94 370 TYR A C 1
ATOM 3024 O O . TYR A 1 370 ? 21.355 36.856 64.869 1.00 52.94 370 TYR A O 1
ATOM 3032 N N . GLU A 1 371 ? 20.439 37.535 66.796 1.00 53.28 371 GLU A N 1
ATOM 3033 C CA . GLU A 1 371 ? 21.474 38.515 67.187 1.00 53.28 371 GLU A CA 1
ATOM 3034 C C . GLU A 1 371 ? 21.122 39.267 68.489 1.00 53.28 371 GLU A C 1
ATOM 3036 O O . GLU A 1 371 ? 20.679 40.411 68.496 1.00 53.28 371 GLU A O 1
ATOM 3041 N N . TYR A 1 372 ? 21.375 38.637 69.641 1.00 52.66 372 TYR A N 1
ATOM 3042 C CA . TYR A 1 372 ? 21.554 39.355 70.911 1.00 52.66 372 TYR A CA 1
ATOM 3043 C C . TYR A 1 372 ? 22.613 38.664 71.776 1.00 52.66 372 TYR A C 1
ATOM 3045 O O . TYR A 1 372 ? 22.314 38.149 72.842 1.00 52.66 372 TYR A O 1
ATOM 3053 N N . GLU A 1 373 ? 23.874 38.646 71.327 1.00 49.00 373 GLU A N 1
ATOM 3054 C CA . GLU A 1 373 ? 25.033 38.520 72.229 1.00 49.00 373 GLU A CA 1
ATOM 3055 C C . GLU A 1 373 ? 26.361 38.835 71.506 1.00 49.00 373 GLU A C 1
ATOM 3057 O O . GLU A 1 373 ? 26.965 37.962 70.888 1.00 49.00 373 GLU A O 1
ATOM 3062 N N . ARG A 1 374 ? 26.814 40.097 71.630 1.00 44.34 374 ARG A N 1
ATOM 3063 C CA . ARG A 1 374 ? 28.208 40.622 71.626 1.00 44.34 374 ARG A CA 1
ATOM 3064 C C . ARG A 1 374 ? 28.349 41.915 70.810 1.00 44.34 374 ARG A C 1
ATOM 3066 O O . ARG A 1 374 ? 28.692 41.866 69.634 1.00 44.34 374 ARG A O 1
ATOM 3073 N N . TYR A 1 375 ? 28.194 43.064 71.464 1.00 45.81 375 TYR A N 1
ATOM 3074 C CA . TYR A 1 375 ? 29.285 43.968 71.878 1.00 45.81 375 TYR A CA 1
ATOM 3075 C C . TYR A 1 375 ? 28.727 45.284 72.416 1.00 45.81 375 TYR A C 1
ATOM 3077 O O . TYR A 1 375 ? 27.834 45.861 71.761 1.00 45.81 375 TYR A O 1
#

Sequence (375 aa):
MAIPGDDEFRKGISYHLLQTLAYIIPLSKSTFGRFASRINRTTPWKKSEAFILVRARLLSKARNRIKVATYYHRSLNLSDGQHWTWLIKAALGESSKQRQLQNLRTLTHSCKIVGSLDALLTTAARMPNGGSLLRDMLIASRDPHVALAAWATYNDGRETKAKWGWYIWLPYIRAMMEDPEINVALIWDAIDLLPFKSIQTLAPEYHWEGIGDRMTLLERMADWYMLRTDVTPRQQLRFVERCIAHGQVAGGPMSKRLLANLAKLVIRDLEEGSLGRTARLRYLIEVAEHHLGPEEAAKIRHQLEGWRWIVVNQDFGNKPKTRFNLEEEMDELGVEMDQYQTRQRLLDEEEEEEEDEEELMSEYEYDDDYEYERY

Organism: Fusarium vanettenii (strain ATCC MYA-4622 / CBS 123669 / FGSC 9596 / NRRL 45880 / 77-13-4) (NCBI:txid660122)

Mean predicted aligned error: 13.3 Å

Nearest PDB structures (foldseek):
  8h6e-assembly1_4G  TM=1.612E-01  e=7.580E-02  Homo sapiens
  8h6j-assembly1_4G  TM=1.746E-01  e=1.615E-01  Homo sapiens
  8h6l-assembly1_4G  TM=1.947E-01  e=3.299E-01  Homo sapiens
  4n3c-assembly1_A  TM=2.391E-01  e=1.562E+00  Homo sapiens
  5lvv-assembly1_A  TM=2.282E-01  e=5.284E+00  Homo sapiens

Radius of gyration: 31.26 Å; Cα contacts (8 Å, |Δi|>4): 333; chains: 1; bounding box: 72×62×114 Å

Foldseek 3Di:
DDDPPPLVVVLVVLLVVLLVCLQQALDDLVRNLVSLLVSCVSDADDPVSLLSNLLSNLLNPDPCNPVLVVLVVVLVPDPDLCNLVSQLCSLVVDPDLVSSLQSLLSNCSSCVSRVNNLSNLLNLLPDVVSVVSLLSSLLSNLELVSNLSNQCSNQPPPPDRDADEQLSCLSPLLVLLQDPPHDPVSVVVHRPLALDLAWDFADPVSQHPNDGTSLVVLLVSLVSNVPHPPDDLVRSLVSLVVSQVSVVSNVDAHDLSSLLSLCCSQCVCLLVLHLTDPVSLVVSLVSCCVRVNNVVSVVSVVVSVVSNVCSVPDPPPDDDRDPDPVVVVSVVVVVVVVVVVVVVVVVVVVVVVVVVVVVVVVVVVPPPPDDDDDD